Protein AF-0000000066292411 (afdb_homodimer)

Foldseek 3Di:
DVVLLCLLVVAVLVLLVVCCQVAVCLSVLNPDGHPVPDDPVVNVCVSVVSNVVSVVLVVVLVVCVVVQNNLVNLVSVLVVLLVVLLCQQCNQHLCNVQSNQDGCVVVVDGDDPPHGPVPVSCPDPSNVSVVVSCCSNVVCVLVVQLVVQLVVVVVVPDDNVVSNVLSVLLSVLSVVSSVLSNVLSVQLSVQLVVVVDSVSNVVSNVVSVVVCCVAASDVVHVSVVSNCSSSVRD/DVVLLCLLVVAVLVLLVVCCQVAVCLSVLNPDGHPVPDDPVVNVCVSVVSNVVSVVLVVVLVVCVVVQNNLVNLVSVLVVLLVVLLCQQCNQPLCNVASNQDGCVVVVDGDDPPHGPVPVSCPDPSNVSVVVSCCSNVVCVLVVQLVVQLVVVVVVPDDNVVSNVLSVLLSVLSVVSSVLSNVLSVQLSVQLVVVVDSVSNVVSNVVSVVVCCVAASDVVHVSSVSNCSSSVND

Organism: Archaeoglobus fulgidus (strain ATCC 49558 / DSM 4304 / JCM 9628 / NBRC 100126 / VC-16) (NCBI:txid224325)

Secondary structure (DSSP, 8-state):
-HHHHHHIIIIIHHHHHHHHHH-HHHHTTTS-SSGGGS-HHHHHHHHHHHHHHHHHHHHHHHHHHHTT-HHHHHHHHHHHHHHHHHHHHTTTTS-HHHHHT--HHHHSS---TT---GGGGGGSHHHHHHHHHHHHHHHHHHHHHHHHHHHHHHHTT--HHHHHHHHHHHHHHHHHHHHHHHHHHHHHHHHHHHH-SHHHHHHHHHHHHHHHIIIIISTT-HHHHHHHHHTT--/-HHHHHHIIIIIHHHHHHHHHH-HHHHTTTS-SSGGGS-HHHHHHHHHHHHHHHHHHHHHHHHHHHTT-HHHHHHHHHHHHHHHHHHHHTTTTS-HHHHHT--HHHHSS---TT---GGGGGGSHHHHHHHHHHHHHHHHHHHHHHHHHHHHHHHTT--HHHHHHHHHHHHHHHHHHHHHHHHHHHHHHHHHHHT-SHHHHHHHHHHHHHHHIIIIISTT-HHHHHHHHHTT--

Radius of gyration: 26.78 Å; Cα contacts (8 Å, |Δi|>4): 558; chains: 2; bounding box: 79×69×49 Å

pLDDT: mean 93.15, std 4.98, range [64.25, 98.19]

Sequence (468 aa):
MAALLFYISAIFVPEAIWLLWSFPHWETMHVWNSLSEIPTAYVTAFISGDALLAVIGFWVAAKLIRSGRDYAAHIQWIAGYFAFFFVLAHGWDGTGWQRFTWDPTVTGMPWEPGRTMWVDFATSNVAITLYAMALPTIVPMIAGGYIWLRNGHILAGLDGARASSLAVKGVAIYLLGVFVAFLMAACATVISLHLTTQAGMLVGVIVTITVAYALAFRRGGILQTAISRGFNLTMAALLFYISAIFVPEAIWLLWSFPHWETMHVWNSLSEIPTAYVTAFISGDALLAVIGFWVAAKLIRSGRDYAAHIQWIAGYFAFFFVLAHGWDGTGWQRFTWDPTVTGMPWEPGRTMWVDFATSNVAITLYAMALPTIVPMIAGGYIWLRNGHILAGLDGARASSLAVKGVAIYLLGVFVAFLMAACATVISLHLTTQAGMLVGVIVTITVAYALAFRRGGILQTAISRGFNLT

Structure (mmCIF, N/CA/C/O backbone):
data_AF-0000000066292411-model_v1
#
loop_
_entity.id
_entity.type
_entity.pdbx_description
1 polymer 'Uncharacterized protein AF_1499'
#
loop_
_atom_site.group_PDB
_atom_site.id
_atom_site.type_symbol
_atom_site.label_atom_id
_atom_site.label_alt_id
_atom_site.label_comp_id
_atom_site.label_asym_id
_atom_site.label_entity_id
_atom_site.label_seq_id
_atom_site.pdbx_PDB_ins_code
_atom_site.Cartn_x
_atom_site.Cartn_y
_atom_site.Cartn_z
_atom_site.occupancy
_atom_site.B_iso_or_equiv
_atom_site.auth_seq_id
_atom_site.auth_comp_id
_atom_site.auth_asym_id
_atom_site.auth_atom_id
_atom_site.pdbx_PDB_model_num
ATOM 1 N N . MET A 1 1 ? 0.825 13.43 6.32 1 92.12 1 MET A N 1
ATOM 2 C CA . MET A 1 1 ? 0.759 11.984 6.512 1 92.12 1 MET A CA 1
ATOM 3 C C . MET A 1 1 ? -0.07 11.32 5.418 1 92.12 1 MET A C 1
ATOM 5 O O . MET A 1 1 ? 0.39 10.383 4.766 1 92.12 1 MET A O 1
ATOM 9 N N . ALA A 1 2 ? -1.174 11.883 5.051 1 91.56 2 ALA A N 1
ATOM 10 C CA . ALA A 1 2 ? -2.031 11.281 4.027 1 91.56 2 ALA A CA 1
ATOM 11 C C . ALA A 1 2 ? -1.348 11.297 2.664 1 91.56 2 ALA A C 1
ATOM 13 O O . ALA A 1 2 ? -1.368 10.305 1.94 1 91.56 2 ALA A O 1
ATOM 14 N N . ALA A 1 3 ? -0.708 12.367 2.311 1 91.62 3 ALA A N 1
ATOM 15 C CA . ALA A 1 3 ? -0.012 12.469 1.031 1 91.62 3 ALA A CA 1
ATOM 16 C C . ALA A 1 3 ? 1.135 11.469 0.948 1 91.62 3 ALA A C 1
ATOM 18 O O . ALA A 1 3 ? 1.357 10.852 -0.098 1 91.62 3 ALA A O 1
ATOM 19 N N . LEU A 1 4 ? 1.796 11.352 2.043 1 92.88 4 LEU A N 1
ATOM 20 C CA . LEU A 1 4 ? 2.898 10.406 2.113 1 92.88 4 LEU A CA 1
ATOM 21 C C . LEU A 1 4 ? 2.4 8.977 1.896 1 92.88 4 LEU A C 1
ATOM 23 O O . LEU A 1 4 ? 2.949 8.242 1.072 1 92.88 4 LEU A O 1
ATOM 27 N N . LEU A 1 5 ? 1.388 8.672 2.58 1 93.75 5 LEU A N 1
ATOM 28 C CA . LEU A 1 5 ? 0.864 7.316 2.496 1 93.75 5 LEU A CA 1
ATOM 29 C C . LEU A 1 5 ? 0.238 7.059 1.129 1 93.75 5 LEU A C 1
ATOM 31 O O . LEU A 1 5 ? 0.296 5.938 0.616 1 93.75 5 LEU A O 1
ATOM 35 N N . PHE A 1 6 ? -0.346 8.094 0.562 1 93.31 6 PHE A N 1
ATOM 36 C CA . PHE A 1 6 ? -0.874 7.945 -0.789 1 93.31 6 PHE A CA 1
ATOM 37 C C . PHE A 1 6 ? 0.253 7.707 -1.788 1 93.31 6 PHE A C 1
ATOM 39 O O . PHE A 1 6 ? 0.144 6.848 -2.662 1 93.31 6 PHE A O 1
ATOM 46 N N . TYR A 1 7 ? 1.252 8.484 -1.64 1 93.25 7 TYR A N 1
ATOM 47 C CA . TYR A 1 7 ? 2.43 8.32 -2.482 1 93.25 7 TYR A CA 1
ATOM 48 C C . TYR A 1 7 ? 2.996 6.914 -2.359 1 93.25 7 TYR A C 1
ATOM 50 O O . TYR A 1 7 ? 3.291 6.266 -3.367 1 93.25 7 TYR A O 1
ATOM 58 N N . ILE A 1 8 ? 3.135 6.391 -1.165 1 93.25 8 ILE A N 1
ATOM 59 C CA . ILE A 1 8 ? 3.691 5.066 -0.907 1 93.25 8 ILE A CA 1
ATOM 60 C C . ILE A 1 8 ? 2.771 3.998 -1.49 1 93.25 8 ILE A C 1
ATOM 62 O O . ILE A 1 8 ? 3.229 3.088 -2.188 1 93.25 8 ILE A O 1
ATOM 66 N N . SER A 1 9 ? 1.502 4.152 -1.323 1 93.81 9 SER A N 1
ATOM 67 C CA . SER A 1 9 ? 0.545 3.113 -1.687 1 93.81 9 SER A CA 1
ATOM 68 C C . SER A 1 9 ? 0.255 3.127 -3.184 1 93.81 9 SER A C 1
ATOM 70 O O . SER A 1 9 ? 0.008 2.08 -3.783 1 93.81 9 SER A O 1
ATOM 72 N N . ALA A 1 10 ? 0.308 4.285 -3.811 1 92.56 10 ALA A N 1
ATOM 73 C CA . ALA A 1 10 ? -0.119 4.406 -5.203 1 92.56 10 ALA A CA 1
ATOM 74 C C . ALA A 1 10 ? 1.072 4.309 -6.152 1 92.56 10 ALA A C 1
ATOM 76 O O . ALA A 1 10 ? 0.91 3.979 -7.328 1 92.56 10 ALA A O 1
ATOM 77 N N . ILE A 1 11 ? 2.236 4.633 -5.598 1 92.56 11 ILE A N 1
ATOM 78 C CA . ILE A 1 11 ? 3.354 4.727 -6.531 1 92.56 11 ILE A CA 1
ATOM 79 C C . ILE A 1 11 ? 4.488 3.814 -6.07 1 92.56 11 ILE A C 1
ATOM 81 O O . ILE A 1 11 ? 4.84 2.854 -6.758 1 92.56 11 ILE A O 1
ATOM 85 N N . PHE A 1 12 ? 4.945 4.008 -4.844 1 93.19 12 PHE A N 1
ATOM 86 C CA . PHE A 1 12 ? 6.18 3.379 -4.398 1 93.19 12 PHE A CA 1
ATOM 87 C C . PHE A 1 12 ? 6.008 1.869 -4.281 1 93.19 12 PHE A C 1
ATOM 89 O O . PHE A 1 12 ? 6.801 1.103 -4.824 1 93.19 12 PHE A O 1
ATOM 96 N N . VAL A 1 13 ? 5.004 1.451 -3.619 1 93.5 13 VAL A N 1
ATOM 97 C CA . VAL A 1 13 ? 4.793 0.027 -3.381 1 93.5 13 VAL A CA 1
ATOM 98 C C . VAL A 1 13 ? 4.484 -0.677 -4.699 1 93.5 13 VAL A C 1
ATOM 100 O O . VAL A 1 13 ? 5.066 -1.72 -5.004 1 93.5 13 VAL A O 1
ATOM 103 N N . PRO A 1 14 ? 3.637 -0.114 -5.551 1 93.62 14 PRO A N 1
ATOM 104 C CA . PRO A 1 14 ? 3.408 -0.744 -6.852 1 93.62 14 PRO A CA 1
ATOM 105 C C . PRO A 1 14 ? 4.688 -0.876 -7.676 1 93.62 14 PRO A C 1
ATOM 107 O O . PRO A 1 14 ? 4.875 -1.877 -8.375 1 93.62 14 PRO A O 1
ATOM 110 N N . GLU A 1 15 ? 5.508 0.049 -7.621 1 94.94 15 GLU A N 1
ATOM 111 C CA . GLU A 1 15 ? 6.773 -0.039 -8.336 1 94.94 15 GLU A CA 1
ATOM 112 C C . GLU A 1 15 ? 7.66 -1.137 -7.762 1 94.94 15 GLU A C 1
ATOM 114 O O . GLU A 1 15 ? 8.32 -1.867 -8.508 1 94.94 15 GLU A O 1
ATOM 119 N N . ALA A 1 16 ? 7.68 -1.192 -6.449 1 94.62 16 ALA A N 1
ATOM 120 C CA . ALA A 1 16 ? 8.43 -2.264 -5.801 1 94.62 16 ALA A CA 1
ATOM 121 C C . ALA A 1 16 ? 7.914 -3.633 -6.23 1 94.62 16 ALA A C 1
ATOM 123 O O . ALA A 1 16 ? 8.703 -4.547 -6.484 1 94.62 16 ALA A O 1
ATOM 124 N N . ILE A 1 17 ? 6.656 -3.75 -6.34 1 94.81 17 ILE A N 1
ATOM 125 C CA . ILE A 1 17 ? 6.039 -5.008 -6.742 1 94.81 17 ILE A CA 1
ATOM 126 C C . ILE A 1 17 ? 6.359 -5.293 -8.211 1 94.81 17 ILE A C 1
ATOM 128 O O . ILE A 1 17 ? 6.625 -6.438 -8.586 1 94.81 17 ILE A O 1
ATOM 132 N N . TRP A 1 18 ? 6.352 -4.285 -9.016 1 96.06 18 TRP A N 1
ATOM 133 C CA . TRP A 1 18 ? 6.727 -4.457 -10.414 1 96.06 18 TRP A CA 1
ATOM 134 C C . TRP A 1 18 ? 8.133 -5.039 -10.531 1 96.06 18 TRP A C 1
ATOM 136 O O . TRP A 1 18 ? 8.352 -6.004 -11.266 1 96.06 18 TRP A O 1
ATOM 146 N N . LEU A 1 19 ? 8.984 -4.492 -9.781 1 96.38 19 LEU A N 1
ATOM 147 C CA . LEU A 1 19 ? 10.367 -4.953 -9.82 1 96.38 19 LEU A CA 1
ATOM 148 C C . LEU A 1 19 ? 10.484 -6.375 -9.281 1 96.38 19 LEU A C 1
ATOM 150 O O . LEU A 1 19 ? 11.219 -7.195 -9.836 1 96.38 19 LEU A O 1
ATOM 154 N N . LEU A 1 20 ? 9.789 -6.629 -8.242 1 95.69 20 LEU A N 1
ATOM 155 C CA . LEU A 1 20 ? 9.82 -7.957 -7.648 1 95.69 20 LEU A CA 1
ATOM 156 C C . LEU A 1 20 ? 9.297 -9.008 -8.625 1 95.69 20 LEU A C 1
ATOM 158 O O . LEU A 1 20 ? 9.852 -10.102 -8.727 1 95.69 20 LEU A O 1
ATOM 162 N N . TRP A 1 21 ? 8.25 -8.641 -9.344 1 95.88 21 TRP A N 1
ATOM 163 C CA . TRP A 1 21 ? 7.609 -9.578 -10.258 1 95.88 21 TRP A CA 1
ATOM 164 C C . TRP A 1 21 ? 8.453 -9.773 -11.516 1 95.88 21 TRP A C 1
ATOM 166 O O . TRP A 1 21 ? 8.562 -10.891 -12.023 1 95.88 21 TRP A O 1
ATOM 176 N N . SER A 1 22 ? 9.039 -8.711 -11.984 1 96.12 22 SER A N 1
ATOM 177 C CA . SER A 1 22 ? 9.773 -8.758 -13.25 1 96.12 22 SER A CA 1
ATOM 178 C C . SER A 1 22 ? 11.211 -9.211 -13.039 1 96.12 22 SER A C 1
ATOM 180 O O . SER A 1 22 ? 11.812 -9.836 -13.914 1 96.12 22 SER A O 1
ATOM 182 N N . PHE A 1 23 ? 11.719 -8.797 -11.906 1 97.38 23 PHE A N 1
ATOM 183 C CA . PHE A 1 23 ? 13.125 -9.062 -11.617 1 97.38 23 PHE A CA 1
ATOM 184 C C . PHE A 1 23 ? 13.305 -9.547 -10.188 1 97.38 23 PHE A C 1
ATOM 186 O O . PHE A 1 23 ? 14 -8.914 -9.391 1 97.38 23 PHE A O 1
ATOM 193 N N . PRO A 1 24 ? 12.734 -10.742 -9.867 1 96.56 24 PRO A N 1
ATOM 194 C CA . PRO A 1 24 ? 12.82 -11.219 -8.477 1 96.56 24 PRO A CA 1
ATOM 195 C C . PRO A 1 24 ? 14.266 -11.391 -8.008 1 96.56 24 PRO A C 1
ATOM 197 O O . PRO A 1 24 ? 14.57 -11.125 -6.84 1 96.56 24 PRO A O 1
ATOM 200 N N . HIS A 1 25 ? 15.203 -11.805 -8.883 1 97 25 HIS A N 1
ATOM 201 C CA . HIS A 1 25 ? 16.609 -11.953 -8.539 1 97 25 HIS A CA 1
ATOM 202 C C . HIS A 1 25 ? 17.219 -10.625 -8.094 1 97 25 HIS A C 1
ATOM 204 O O . HIS A 1 25 ? 17.828 -10.539 -7.023 1 97 25 HIS A O 1
ATOM 210 N N . TRP A 1 26 ? 16.938 -9.602 -8.82 1 97 26 TRP A N 1
ATOM 211 C CA . TRP A 1 26 ? 17.531 -8.297 -8.562 1 97 26 TRP A CA 1
ATOM 212 C C . TRP A 1 26 ? 16.906 -7.652 -7.32 1 97 26 TRP A C 1
ATOM 214 O O . TRP A 1 26 ? 17.625 -7.117 -6.469 1 97 26 TRP A O 1
ATOM 224 N N . GLU A 1 27 ? 15.586 -7.75 -7.207 1 95.81 27 GLU A N 1
ATOM 225 C CA . GLU A 1 27 ? 14.883 -7.098 -6.105 1 95.81 27 GLU A CA 1
ATOM 226 C C . GLU A 1 27 ? 15.258 -7.719 -4.766 1 95.81 27 GLU A C 1
ATOM 228 O O . GLU A 1 27 ? 15.18 -7.062 -3.727 1 95.81 27 GLU A O 1
ATOM 233 N N . THR A 1 28 ? 15.703 -8.938 -4.797 1 95.94 28 THR A N 1
ATOM 234 C CA . THR A 1 28 ? 16.062 -9.617 -3.559 1 95.94 28 THR A CA 1
ATOM 235 C C . THR A 1 28 ? 17.578 -9.641 -3.381 1 95.94 28 THR A C 1
ATOM 237 O O . THR A 1 28 ? 18.109 -10.398 -2.568 1 95.94 28 THR A O 1
ATOM 240 N N . MET A 1 29 ? 18.25 -8.859 -4.215 1 96.25 29 MET A N 1
ATOM 241 C CA . MET A 1 29 ? 19.719 -8.805 -4.195 1 96.25 29 MET A CA 1
ATOM 242 C C . MET A 1 29 ? 20.312 -10.188 -4.434 1 96.25 29 MET A C 1
ATOM 244 O O . MET A 1 29 ? 21.297 -10.555 -3.793 1 96.25 29 MET A O 1
ATOM 248 N N . HIS A 1 30 ? 19.594 -10.984 -5.203 1 97 30 HIS A N 1
ATOM 249 C CA . HIS A 1 30 ? 20.031 -12.27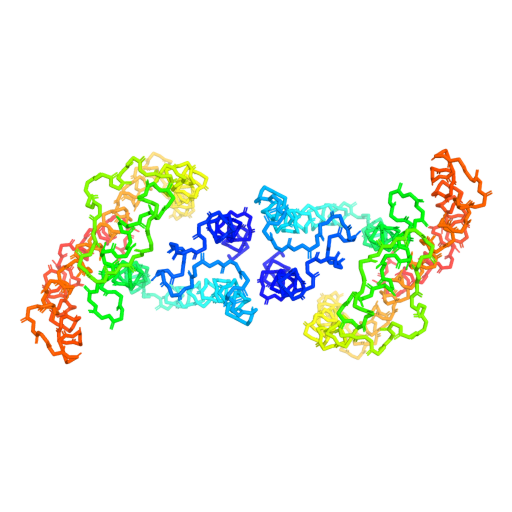3 -5.723 1 97 30 HIS A CA 1
ATOM 250 C C . HIS A 1 30 ? 20.047 -13.336 -4.629 1 97 30 HIS A C 1
ATOM 252 O O . HIS A 1 30 ? 20.797 -14.305 -4.703 1 97 30 HIS A O 1
ATOM 258 N N . VAL A 1 31 ? 19.25 -13.117 -3.539 1 95.38 31 VAL A N 1
ATOM 259 C CA . VAL A 1 31 ? 19.031 -14.156 -2.537 1 95.38 31 VAL A CA 1
ATOM 260 C C . VAL A 1 31 ? 18.141 -15.258 -3.113 1 95.38 31 VAL A C 1
ATOM 262 O O . VAL A 1 31 ? 18.391 -16.438 -2.9 1 95.38 31 VAL A O 1
ATOM 265 N N . TRP A 1 32 ? 17.156 -14.844 -3.812 1 96.06 32 TRP A N 1
ATOM 266 C CA . TRP A 1 32 ? 16.25 -15.75 -4.516 1 96.06 32 TRP A CA 1
ATOM 267 C C . TRP A 1 32 ? 16.234 -15.453 -6.012 1 96.06 32 TRP A C 1
ATOM 269 O O . TRP A 1 32 ? 16.406 -14.305 -6.426 1 96.06 32 TRP A O 1
ATOM 279 N N . ASN A 1 33 ? 15.953 -16.453 -6.785 1 93.25 33 ASN A N 1
ATOM 280 C CA . ASN A 1 33 ? 16.078 -16.297 -8.227 1 93.25 33 ASN A CA 1
ATOM 281 C C . ASN A 1 33 ? 14.711 -16.234 -8.906 1 93.25 33 ASN A C 1
ATOM 283 O O . ASN A 1 33 ? 14.602 -15.773 -10.047 1 93.25 33 ASN A O 1
ATOM 287 N N . SER A 1 34 ? 13.758 -16.797 -8.219 1 94.19 34 SER A N 1
ATOM 288 C CA . SER A 1 34 ? 12.414 -16.828 -8.797 1 94.19 34 SER A CA 1
ATOM 289 C C . SER A 1 34 ? 11.359 -16.438 -7.766 1 94.19 34 SER A C 1
ATOM 291 O O . SER A 1 34 ? 11.633 -16.438 -6.566 1 94.19 34 SER A O 1
ATOM 293 N N . LEU A 1 35 ? 10.211 -16.094 -8.227 1 95.38 35 LEU A N 1
ATOM 294 C CA . LEU A 1 35 ? 9.109 -15.656 -7.375 1 95.38 35 LEU A CA 1
ATOM 295 C C . LEU A 1 35 ? 8.727 -16.75 -6.383 1 95.38 35 LEU A C 1
ATOM 297 O O . LEU A 1 35 ? 8.508 -16.469 -5.203 1 95.38 35 LEU A O 1
ATOM 301 N N . SER A 1 36 ? 8.703 -17.938 -6.863 1 93.06 36 SER A N 1
ATOM 302 C CA . SER A 1 36 ? 8.211 -19.062 -6.066 1 93.06 36 SER A CA 1
ATOM 303 C C . SER A 1 36 ? 9.164 -19.391 -4.926 1 93.06 36 SER A C 1
ATOM 305 O O . SER A 1 36 ? 8.781 -20.047 -3.957 1 93.06 36 SER A O 1
ATOM 307 N N . GLU A 1 37 ? 10.398 -18.875 -5.027 1 95.38 37 GLU A N 1
ATOM 308 C CA . GLU A 1 37 ? 11.406 -19.172 -4.012 1 95.38 37 GLU A CA 1
ATOM 309 C C . GLU A 1 37 ? 11.312 -18.203 -2.842 1 95.38 37 GLU A C 1
ATOM 311 O O . GLU A 1 37 ? 11.852 -18.469 -1.765 1 95.38 37 GLU A O 1
ATOM 316 N N . ILE A 1 38 ? 10.688 -17.125 -3.076 1 96.44 38 ILE A N 1
ATOM 317 C CA . ILE A 1 38 ? 10.609 -16.094 -2.039 1 96.44 38 ILE A CA 1
ATOM 318 C C . ILE A 1 38 ? 9.531 -16.484 -1.021 1 96.44 38 ILE A C 1
ATOM 320 O O . ILE A 1 38 ? 8.359 -16.641 -1.373 1 96.44 38 ILE A O 1
ATOM 324 N N . PRO A 1 39 ? 9.922 -16.578 0.196 1 96.38 39 PRO A N 1
ATOM 325 C CA . PRO A 1 39 ? 8.906 -16.875 1.204 1 96.38 39 PRO A CA 1
ATOM 326 C C . PRO A 1 39 ? 7.844 -15.773 1.309 1 96.38 39 PRO A C 1
ATOM 328 O O . PRO A 1 39 ? 8.172 -14.586 1.264 1 96.38 39 PRO A O 1
ATOM 331 N N . THR A 1 40 ? 6.633 -16.203 1.504 1 95.69 40 THR A N 1
ATOM 332 C CA . THR A 1 40 ? 5.484 -15.312 1.546 1 95.69 40 THR A CA 1
ATOM 333 C C . THR A 1 40 ? 5.664 -14.25 2.631 1 95.69 40 THR A C 1
ATOM 335 O O . THR A 1 40 ? 5.383 -13.07 2.408 1 95.69 40 THR A O 1
ATOM 338 N N . ALA A 1 41 ? 6.195 -14.641 3.734 1 95.25 41 ALA A N 1
ATOM 339 C CA . ALA A 1 41 ? 6.352 -13.75 4.879 1 95.25 41 ALA A CA 1
ATOM 340 C C . ALA A 1 41 ? 7.328 -12.617 4.562 1 95.25 41 ALA A C 1
ATOM 342 O O . ALA A 1 41 ? 7.164 -11.492 5.047 1 95.25 41 ALA A O 1
ATOM 343 N N . TYR A 1 42 ? 8.305 -12.898 3.736 1 95.31 42 TYR A N 1
ATOM 344 C CA . TYR A 1 42 ? 9.305 -11.898 3.396 1 95.31 42 TYR A CA 1
ATOM 345 C C . TYR A 1 42 ? 8.719 -10.828 2.482 1 95.31 42 TYR A C 1
ATOM 347 O O . TYR A 1 42 ? 8.977 -9.633 2.668 1 95.31 42 TYR A O 1
ATOM 355 N N . VAL A 1 43 ? 7.922 -11.281 1.539 1 94.88 43 VAL A N 1
ATOM 356 C CA . VAL A 1 43 ? 7.32 -10.336 0.609 1 94.88 43 VAL A CA 1
ATOM 357 C C . VAL A 1 43 ? 6.32 -9.453 1.35 1 94.88 43 VAL A C 1
ATOM 359 O O . VAL A 1 43 ? 6.309 -8.227 1.172 1 94.88 43 VAL A O 1
ATOM 362 N N . THR A 1 44 ? 5.586 -10.047 2.201 1 94.5 44 THR A N 1
ATOM 363 C CA . THR A 1 44 ? 4.578 -9.305 2.957 1 94.5 44 THR A CA 1
ATOM 364 C C . THR A 1 44 ? 5.238 -8.32 3.918 1 94.5 44 THR A C 1
ATOM 366 O O . THR A 1 44 ? 4.801 -7.176 4.035 1 94.5 44 THR A O 1
ATOM 369 N N . ALA A 1 45 ? 6.273 -8.75 4.547 1 94.12 45 ALA A N 1
ATOM 370 C CA . ALA A 1 45 ? 7.004 -7.875 5.457 1 94.12 45 ALA A CA 1
ATOM 371 C C . ALA A 1 45 ? 7.641 -6.707 4.707 1 94.12 45 ALA A C 1
ATOM 373 O O . ALA A 1 45 ? 7.688 -5.586 5.215 1 94.12 45 ALA A O 1
ATOM 374 N N . PHE A 1 46 ? 8.086 -7.039 3.584 1 92.75 46 PHE A N 1
ATOM 375 C CA . PHE A 1 46 ? 8.719 -6.02 2.754 1 92.75 46 PHE A CA 1
ATOM 376 C C . PHE A 1 46 ? 7.723 -4.918 2.404 1 92.75 46 PHE A C 1
ATOM 378 O O . PHE A 1 46 ? 8.023 -3.732 2.559 1 92.75 46 PHE A O 1
ATOM 385 N N . ILE A 1 47 ? 6.531 -5.258 2.035 1 91.69 47 ILE A N 1
ATOM 386 C CA . ILE A 1 47 ? 5.508 -4.309 1.604 1 91.69 47 ILE A CA 1
ATOM 387 C C . ILE A 1 47 ? 4.961 -3.555 2.811 1 91.69 47 ILE A C 1
ATOM 389 O O . ILE A 1 47 ? 4.867 -2.324 2.791 1 91.69 47 ILE A O 1
ATOM 393 N N . SER A 1 48 ? 4.676 -4.242 3.826 1 92.25 48 SER A N 1
ATOM 394 C CA . SER A 1 48 ? 4.172 -3.607 5.039 1 92.25 48 SER A CA 1
ATOM 395 C C . SER A 1 48 ? 5.234 -2.729 5.688 1 92.25 48 SER A C 1
ATOM 397 O O . SER A 1 48 ? 4.922 -1.676 6.25 1 92.25 48 SER A O 1
ATOM 399 N N . GLY A 1 49 ? 6.449 -3.209 5.629 1 92.5 49 GLY A N 1
ATOM 400 C CA . GLY A 1 49 ? 7.562 -2.473 6.211 1 92.5 49 GLY A CA 1
ATOM 401 C C . GLY A 1 49 ? 7.773 -1.111 5.574 1 92.5 49 GLY A C 1
ATOM 402 O O . GLY A 1 49 ? 8.125 -0.15 6.258 1 92.5 49 GLY A O 1
ATOM 403 N N . ASP A 1 50 ? 7.48 -1.023 4.344 1 91.12 50 ASP A N 1
ATOM 404 C CA . ASP A 1 50 ? 7.621 0.255 3.656 1 91.12 50 ASP A CA 1
ATOM 405 C C . ASP A 1 50 ? 6.664 1.296 4.23 1 91.12 50 ASP A C 1
ATOM 407 O O . ASP A 1 50 ? 7.062 2.432 4.496 1 91.12 50 ASP A O 1
ATOM 411 N N . ALA A 1 51 ? 5.457 0.908 4.449 1 90.5 51 ALA A N 1
ATOM 412 C CA . ALA A 1 51 ? 4.465 1.818 5.016 1 90.5 51 ALA A CA 1
ATOM 413 C C . ALA A 1 51 ? 4.797 2.158 6.465 1 90.5 51 ALA A C 1
ATOM 415 O O . ALA A 1 51 ? 4.719 3.318 6.871 1 90.5 51 ALA A O 1
ATOM 416 N N . LEU A 1 52 ? 5.215 1.157 7.164 1 93.5 52 LEU A N 1
ATOM 417 C CA . LEU A 1 52 ? 5.496 1.349 8.578 1 93.5 52 LEU A CA 1
ATOM 418 C C . LEU A 1 52 ? 6.695 2.27 8.773 1 93.5 52 LEU A C 1
ATOM 420 O O . LEU A 1 52 ? 6.652 3.184 9.602 1 93.5 52 LEU A O 1
ATOM 424 N N . LEU A 1 53 ? 7.699 2.027 8 1 94.19 53 LEU A N 1
ATOM 425 C CA . LEU A 1 53 ? 8.898 2.852 8.117 1 94.19 53 LEU A CA 1
ATOM 426 C C . LEU A 1 53 ? 8.609 4.293 7.711 1 94.19 53 LEU A C 1
ATOM 428 O O . LEU A 1 53 ? 9.156 5.23 8.289 1 94.19 53 LEU A O 1
ATOM 432 N N . ALA A 1 54 ? 7.777 4.438 6.742 1 93.44 54 ALA A N 1
ATOM 433 C CA . ALA A 1 54 ? 7.391 5.777 6.309 1 93.44 54 ALA A CA 1
ATOM 434 C C . ALA A 1 54 ? 6.637 6.512 7.414 1 93.44 54 ALA A C 1
ATOM 436 O O . ALA A 1 54 ? 6.895 7.688 7.676 1 93.44 54 ALA A O 1
ATOM 437 N N . VAL A 1 55 ? 5.77 5.832 8.047 1 94.69 55 VAL A N 1
ATOM 438 C CA . VAL A 1 55 ? 4.973 6.434 9.109 1 94.69 55 VAL A CA 1
ATOM 439 C C . VAL A 1 55 ? 5.875 6.789 10.289 1 94.69 55 VAL A C 1
ATOM 441 O O . VAL A 1 55 ? 5.766 7.883 10.852 1 94.69 55 VAL A O 1
ATOM 444 N N . ILE A 1 56 ? 6.75 5.895 10.633 1 95.62 56 ILE A N 1
ATOM 445 C CA . ILE A 1 56 ? 7.68 6.156 11.727 1 95.62 56 ILE A CA 1
ATOM 446 C C . ILE A 1 56 ? 8.555 7.359 11.383 1 95.62 56 ILE A C 1
ATOM 448 O O . ILE A 1 56 ? 8.758 8.25 12.211 1 95.62 56 ILE A O 1
ATOM 452 N N . GLY A 1 57 ? 9.047 7.352 10.195 1 96.44 57 GLY A N 1
ATOM 453 C CA . GLY A 1 57 ? 9.844 8.492 9.758 1 96.44 57 GLY A CA 1
ATOM 454 C C . GLY A 1 57 ? 9.086 9.805 9.836 1 96.44 57 GLY A C 1
ATOM 455 O O . GLY A 1 57 ? 9.633 10.812 10.289 1 96.44 57 GLY A O 1
ATOM 456 N N . PHE A 1 58 ? 7.875 9.82 9.414 1 96.62 58 PHE A N 1
ATOM 457 C CA . PHE A 1 58 ? 7.043 11.016 9.477 1 96.62 58 PHE A CA 1
ATOM 458 C C . PHE A 1 58 ? 6.863 11.469 10.922 1 96.62 58 PHE A C 1
ATOM 460 O O . PHE A 1 58 ? 6.996 12.656 11.227 1 96.62 58 PHE A O 1
ATOM 467 N N . TRP A 1 59 ? 6.578 10.492 11.742 1 96.31 59 TRP A N 1
ATOM 468 C CA . TRP A 1 59 ? 6.309 10.805 13.141 1 96.31 59 TRP A CA 1
ATOM 469 C C . TRP A 1 59 ? 7.551 11.375 13.82 1 96.31 59 TRP A C 1
ATOM 471 O O . TRP A 1 59 ? 7.461 12.344 14.586 1 96.31 59 TRP A O 1
ATOM 481 N N . VAL A 1 60 ? 8.664 10.852 13.586 1 97.12 60 VAL A N 1
ATOM 482 C CA . VAL A 1 60 ? 9.906 11.344 14.164 1 97.12 60 VAL A CA 1
ATOM 483 C C . VAL A 1 60 ? 10.195 12.758 13.656 1 97.12 60 VAL A C 1
ATOM 485 O O . VAL A 1 60 ? 10.516 13.656 14.438 1 97.12 60 VAL A O 1
ATOM 488 N N . ALA A 1 61 ? 10.016 12.969 12.359 1 97 61 ALA A N 1
ATOM 489 C CA . ALA A 1 61 ? 10.234 14.297 11.789 1 97 61 ALA A CA 1
ATOM 490 C C . ALA A 1 61 ? 9.266 15.32 12.383 1 97 61 ALA A C 1
ATOM 492 O O . ALA A 1 61 ? 9.672 16.422 12.758 1 97 61 ALA A O 1
ATOM 493 N N . ALA A 1 62 ? 8.055 14.906 12.492 1 96.06 62 ALA A N 1
ATOM 494 C CA . ALA A 1 62 ? 7.043 15.789 13.047 1 96.06 62 ALA A CA 1
ATOM 495 C C . ALA A 1 62 ? 7.367 16.156 14.492 1 96.06 62 ALA A C 1
ATOM 497 O O . ALA A 1 62 ? 7.219 17.312 14.891 1 96.06 62 ALA A O 1
ATOM 498 N N . LYS A 1 63 ? 7.777 15.219 15.25 1 97.12 63 LYS A N 1
ATOM 499 C CA . LYS A 1 63 ? 8.133 15.469 16.641 1 97.12 63 LYS A CA 1
ATOM 500 C C . LYS A 1 63 ? 9.328 16.406 16.75 1 97.12 63 LYS A C 1
ATOM 502 O O . LYS A 1 63 ? 9.344 17.312 17.578 1 97.12 63 LYS A O 1
ATOM 507 N N . LEU A 1 64 ? 10.297 16.219 15.93 1 96.19 64 LEU A N 1
ATOM 508 C CA . LEU A 1 64 ? 11.477 17.078 15.922 1 96.19 64 LEU A CA 1
ATOM 509 C C . LEU A 1 64 ? 11.102 18.516 15.547 1 96.19 64 LEU A C 1
ATOM 511 O O . LEU A 1 64 ? 11.547 19.469 16.203 1 96.19 64 LEU A O 1
ATOM 515 N N . ILE A 1 65 ? 10.234 18.656 14.594 1 93.75 65 ILE A N 1
ATOM 516 C CA . ILE A 1 65 ? 9.82 19.969 14.125 1 93.75 65 ILE A CA 1
ATOM 517 C C . ILE A 1 65 ? 9.008 20.672 15.211 1 93.75 65 ILE A C 1
ATOM 519 O O . ILE A 1 65 ? 9.234 21.844 15.508 1 93.75 65 ILE A O 1
ATOM 523 N N . ARG A 1 66 ? 8.148 19.938 15.828 1 95.44 66 ARG A N 1
ATOM 524 C CA . ARG A 1 66 ? 7.309 20.5 16.891 1 95.44 66 ARG A CA 1
ATOM 525 C C . ARG A 1 66 ? 8.148 20.922 18.094 1 95.44 66 ARG A C 1
ATOM 527 O O . ARG A 1 66 ? 7.777 21.844 18.812 1 95.44 66 ARG A O 1
ATOM 534 N N . SER A 1 67 ? 9.289 20.297 18.25 1 96.38 67 SER A N 1
ATOM 535 C CA . SER A 1 67 ? 10.172 20.609 19.375 1 96.38 67 SER A CA 1
ATOM 536 C C . SER A 1 67 ? 11.18 21.703 19 1 96.38 67 SER A C 1
ATOM 538 O O . SER A 1 67 ? 12.094 21.984 19.766 1 96.38 67 SER A O 1
ATOM 540 N N . GLY A 1 68 ? 11.141 22.156 17.828 1 92.81 68 GLY A N 1
ATOM 541 C CA . GLY A 1 68 ? 12.023 23.234 17.391 1 92.81 68 GLY A CA 1
ATOM 542 C C . GLY A 1 68 ? 13.375 22.734 16.906 1 92.81 68 GLY A C 1
ATOM 543 O O . GLY A 1 68 ? 14.328 23.5 16.812 1 92.81 68 GLY A O 1
ATOM 544 N N . ARG A 1 69 ? 13.469 21.469 16.703 1 94.75 69 ARG A N 1
ATOM 545 C CA . ARG A 1 69 ? 14.719 20.875 16.234 1 94.75 69 ARG A CA 1
ATOM 546 C C . ARG A 1 69 ? 14.664 20.609 14.727 1 94.75 69 ARG A C 1
ATOM 548 O O . ARG A 1 69 ? 14.859 19.484 14.289 1 94.75 69 ARG A O 1
ATOM 555 N N . ASP A 1 70 ? 14.602 21.562 13.906 1 93 70 ASP A N 1
ATOM 556 C CA . ASP A 1 70 ? 14.383 21.484 12.469 1 93 70 ASP A CA 1
ATOM 557 C C . ASP A 1 70 ? 15.602 20.891 11.758 1 93 70 ASP A C 1
ATOM 559 O O . ASP A 1 70 ? 15.453 20.078 10.844 1 93 70 ASP A O 1
ATOM 563 N N . TYR A 1 71 ? 16.75 21.375 12.195 1 93.5 71 TYR A N 1
ATOM 564 C CA . TYR A 1 71 ? 17.953 20.844 11.57 1 93.5 71 TYR A CA 1
ATOM 565 C C . TYR A 1 71 ? 18.047 19.328 11.75 1 93.5 71 TYR A C 1
ATOM 567 O O . TYR A 1 71 ? 18.375 18.594 10.812 1 93.5 71 TYR A O 1
ATOM 575 N N . ALA A 1 72 ? 17.75 18.859 12.938 1 93.25 72 ALA A N 1
ATOM 576 C CA . ALA A 1 72 ? 17.75 17.438 13.219 1 93.25 72 ALA A CA 1
ATOM 577 C C . ALA A 1 72 ? 16.766 16.703 12.32 1 93.25 72 ALA A C 1
ATOM 579 O O . ALA A 1 72 ? 17 15.562 11.914 1 93.25 72 ALA A O 1
ATOM 580 N N . ALA A 1 73 ? 15.672 17.281 11.984 1 95.12 73 ALA A N 1
ATOM 581 C CA . ALA A 1 73 ? 14.688 16.688 11.078 1 95.12 73 ALA A CA 1
ATOM 582 C C . ALA A 1 73 ? 15.273 16.5 9.68 1 95.12 73 ALA A C 1
ATOM 584 O O . ALA A 1 73 ? 15 15.492 9.023 1 95.12 73 ALA A O 1
ATOM 585 N N . HIS A 1 74 ? 16.047 17.422 9.258 1 94.56 74 HIS A N 1
ATOM 586 C CA . HIS A 1 74 ? 16.672 17.312 7.945 1 94.56 74 HIS A CA 1
ATOM 587 C C . HIS A 1 74 ? 17.75 16.234 7.938 1 94.56 74 HIS A C 1
ATOM 589 O O . HIS A 1 74 ? 17.938 15.547 6.934 1 94.56 74 HIS A O 1
ATOM 595 N N . ILE A 1 75 ? 18.422 16.109 9.031 1 94.5 75 ILE A N 1
ATOM 596 C CA . ILE A 1 75 ? 19.438 15.055 9.133 1 94.5 75 ILE A CA 1
ATOM 597 C C . ILE A 1 75 ? 18.766 13.688 9.039 1 94.5 75 ILE A C 1
ATOM 599 O O . ILE A 1 75 ? 19.344 12.742 8.492 1 94.5 75 ILE A O 1
ATOM 603 N N . GLN A 1 76 ? 17.625 13.578 9.469 1 95.56 76 GLN A N 1
ATOM 604 C CA . GLN A 1 76 ? 16.906 12.305 9.477 1 95.56 76 GLN A CA 1
ATOM 605 C C . GLN A 1 76 ? 16.766 11.742 8.07 1 95.56 76 GLN A C 1
ATOM 607 O O . GLN A 1 76 ? 17.031 10.555 7.844 1 95.56 76 GLN A O 1
ATOM 612 N N . TRP A 1 77 ? 16.312 12.586 7.141 1 94.44 77 TRP A N 1
ATOM 613 C CA . TRP A 1 77 ? 16.125 12.031 5.805 1 94.44 77 TRP A CA 1
ATOM 614 C C . TRP A 1 77 ? 17.453 11.789 5.121 1 94.44 77 TRP A C 1
ATOM 616 O O . TRP A 1 77 ? 17.594 10.867 4.309 1 94.44 77 TRP A O 1
ATOM 626 N N . ILE A 1 78 ? 18.516 12.492 5.426 1 95.75 78 ILE A N 1
ATOM 627 C CA . ILE A 1 78 ? 19.844 12.219 4.902 1 95.75 78 ILE A CA 1
ATOM 628 C C . ILE A 1 78 ? 20.344 10.867 5.422 1 95.75 78 ILE A C 1
ATOM 630 O O . ILE A 1 78 ? 20.891 10.07 4.668 1 95.75 78 ILE A O 1
ATOM 634 N N . ALA A 1 79 ? 20.094 10.688 6.715 1 95.5 79 ALA A N 1
ATOM 635 C CA . ALA A 1 79 ? 20.453 9.406 7.32 1 95.5 79 ALA A CA 1
ATOM 636 C C . ALA A 1 79 ? 19.703 8.258 6.652 1 95.5 79 ALA A C 1
ATOM 638 O O . ALA A 1 79 ? 20.266 7.184 6.441 1 95.5 79 ALA A O 1
ATOM 639 N N . GLY A 1 80 ? 18.453 8.469 6.352 1 96 80 GLY A N 1
ATOM 640 C CA . GLY A 1 80 ? 17.672 7.461 5.652 1 96 80 GLY A CA 1
ATOM 641 C C . GLY A 1 80 ? 18.234 7.121 4.285 1 96 80 GLY A C 1
ATOM 642 O O . GLY A 1 80 ? 18.344 5.945 3.93 1 96 80 GLY A O 1
ATOM 643 N N . TYR A 1 81 ? 18.609 8.133 3.533 1 96.94 81 TYR A N 1
ATOM 644 C CA . TYR A 1 81 ? 19.188 7.906 2.213 1 96.94 81 TYR A CA 1
ATOM 645 C C . TYR A 1 81 ? 20.562 7.23 2.322 1 96.94 81 TYR A C 1
ATOM 647 O O . TYR A 1 81 ? 20.922 6.402 1.482 1 96.94 81 TYR A O 1
ATOM 655 N N . PHE A 1 82 ? 21.312 7.664 3.318 1 97.25 82 PHE A N 1
ATOM 656 C CA . PHE A 1 82 ? 22.594 7 3.551 1 97.25 82 PHE A CA 1
ATOM 657 C C . PHE A 1 82 ? 22.406 5.504 3.768 1 97.25 82 PHE A C 1
ATOM 659 O O . PHE A 1 82 ? 23.078 4.688 3.143 1 97.25 82 PHE A O 1
ATOM 666 N N . ALA A 1 83 ? 21.453 5.168 4.668 1 95.5 83 ALA A N 1
ATOM 667 C CA . ALA A 1 83 ? 21.172 3.76 4.938 1 95.5 83 ALA A CA 1
ATOM 668 C C . ALA A 1 83 ? 20.75 3.033 3.664 1 95.5 83 ALA A C 1
ATOM 670 O O . ALA A 1 83 ? 21.203 1.914 3.402 1 95.5 83 ALA A O 1
ATOM 671 N N . PHE A 1 84 ? 19.938 3.625 2.906 1 95.75 84 PHE A N 1
ATOM 672 C CA . PHE A 1 84 ? 19.438 3.053 1.663 1 95.75 84 PHE A CA 1
ATOM 673 C C . PHE A 1 84 ? 20.578 2.77 0.698 1 95.75 84 PHE A C 1
ATOM 675 O O . PHE A 1 84 ? 20.719 1.648 0.203 1 95.75 84 PHE A O 1
ATOM 682 N N . PHE A 1 85 ? 21.406 3.746 0.458 1 97.19 85 PHE A N 1
ATOM 683 C CA . PHE A 1 85 ? 22.516 3.602 -0.485 1 97.19 85 PHE A CA 1
ATOM 684 C C . PHE A 1 85 ? 23.547 2.617 0.044 1 97.19 85 PHE A C 1
ATOM 686 O O . PHE A 1 85 ? 24.188 1.894 -0.732 1 97.19 85 PHE A O 1
ATOM 693 N N . PHE A 1 86 ? 23.719 2.666 1.296 1 96.12 86 PHE A N 1
ATOM 694 C CA . PHE A 1 86 ? 24.688 1.762 1.885 1 96.12 86 PHE A CA 1
ATOM 695 C C . PHE A 1 86 ? 24.266 0.309 1.7 1 96.12 86 PHE A C 1
ATOM 697 O O . PHE A 1 86 ? 25.109 -0.554 1.416 1 96.12 86 PHE A O 1
ATOM 704 N N . VAL A 1 87 ? 23.016 0.016 1.873 1 93.38 87 VAL A N 1
ATOM 705 C CA . VAL A 1 87 ? 22.5 -1.335 1.666 1 93.38 87 VAL A CA 1
ATOM 706 C C . VAL A 1 87 ? 22.703 -1.745 0.209 1 93.38 87 VAL A C 1
ATOM 708 O O . VAL A 1 87 ? 23.078 -2.885 -0.075 1 93.38 87 VAL A O 1
ATOM 711 N N . LEU A 1 88 ? 22.531 -0.868 -0.704 1 94.31 88 LEU A N 1
ATOM 712 C CA . LEU A 1 88 ? 22.656 -1.173 -2.125 1 94.31 88 LEU A CA 1
ATOM 713 C C . LEU A 1 88 ? 24.109 -1.334 -2.518 1 94.31 88 LEU A C 1
ATOM 715 O O . LEU A 1 88 ? 24.453 -2.225 -3.299 1 94.31 88 LEU A O 1
ATOM 719 N N . ALA A 1 89 ? 24.969 -0.549 -1.938 1 94.38 89 ALA A N 1
ATOM 720 C CA . ALA A 1 89 ? 26.375 -0.522 -2.336 1 94.38 89 ALA A CA 1
ATOM 721 C C . ALA A 1 89 ? 27.172 -1.589 -1.595 1 94.38 89 ALA A C 1
ATOM 723 O O . ALA A 1 89 ? 27.938 -2.334 -2.207 1 94.38 89 ALA A O 1
ATOM 724 N N . HIS A 1 90 ? 26.984 -1.618 -0.296 1 93.31 90 HIS A N 1
ATOM 725 C CA . HIS A 1 90 ? 27.781 -2.521 0.537 1 93.31 90 HIS A CA 1
ATOM 726 C C . HIS A 1 90 ? 27.062 -3.854 0.735 1 93.31 90 HIS A C 1
ATOM 728 O O . HIS A 1 90 ? 27.688 -4.914 0.689 1 93.31 90 HIS A O 1
ATOM 734 N N . GLY A 1 91 ? 25.734 -3.758 0.927 1 91.88 91 GLY A N 1
ATOM 735 C CA . GLY A 1 91 ? 25.016 -4.969 1.284 1 91.88 91 GLY A CA 1
ATOM 736 C C . GLY A 1 91 ? 25.469 -5.562 2.605 1 91.88 91 GLY A C 1
ATOM 737 O O . GLY A 1 91 ? 25.781 -4.832 3.545 1 91.88 91 GLY A O 1
ATOM 738 N N . TRP A 1 92 ? 25.344 -6.871 2.688 1 89.81 92 TRP A N 1
ATOM 739 C CA . TRP A 1 92 ? 25.703 -7.52 3.945 1 89.81 92 TRP A CA 1
ATOM 740 C C . TRP A 1 92 ? 27.109 -8.094 3.883 1 89.81 92 TRP A C 1
ATOM 742 O O . TRP A 1 92 ? 27.656 -8.547 4.895 1 89.81 92 TRP A O 1
ATOM 752 N N . ASP A 1 93 ? 27.797 -8.047 2.766 1 88.81 93 ASP A N 1
ATOM 753 C CA . ASP A 1 93 ? 29.094 -8.688 2.639 1 88.81 93 ASP A CA 1
ATOM 754 C C . ASP A 1 93 ? 30.031 -7.855 1.769 1 88.81 93 ASP A C 1
ATOM 756 O O . ASP A 1 93 ? 31.047 -8.359 1.284 1 88.81 93 ASP A O 1
ATOM 760 N N . GLY A 1 94 ? 29.594 -6.684 1.452 1 90.19 94 GLY A N 1
ATOM 761 C CA . GLY A 1 94 ? 30.469 -5.805 0.693 1 90.19 94 GLY A CA 1
ATOM 762 C C . GLY A 1 94 ? 30.312 -5.957 -0.808 1 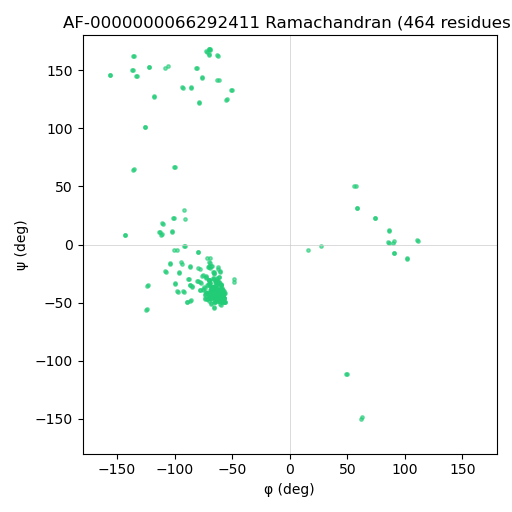90.19 94 GLY A C 1
ATOM 763 O O . GLY A 1 94 ? 30.953 -5.238 -1.581 1 90.19 94 GLY A O 1
ATOM 764 N N . THR A 1 95 ? 29.391 -6.828 -1.242 1 92.94 95 THR A N 1
ATOM 765 C CA . THR A 1 95 ? 29.25 -7.086 -2.67 1 92.94 95 THR A CA 1
ATOM 766 C C . THR A 1 95 ? 27.922 -6.512 -3.188 1 92.94 95 THR A C 1
ATOM 768 O O . THR A 1 95 ? 27.469 -6.887 -4.266 1 92.94 95 THR A O 1
ATOM 771 N N . GLY A 1 96 ? 27.375 -5.633 -2.449 1 94.88 96 GLY A N 1
ATOM 772 C CA . GLY A 1 96 ? 26.109 -5.039 -2.84 1 94.88 96 GLY A CA 1
ATOM 773 C C . GLY A 1 96 ? 26.156 -4.371 -4.199 1 94.88 96 GLY A C 1
ATOM 774 O O . GLY A 1 96 ? 25.25 -4.562 -5.023 1 94.88 96 GLY A O 1
ATOM 775 N N . TRP A 1 97 ? 27.234 -3.67 -4.434 1 93.88 97 TRP A N 1
ATOM 776 C CA . TRP A 1 97 ? 27.359 -2.941 -5.691 1 93.88 97 TRP A CA 1
ATOM 777 C C . TRP A 1 97 ? 27.453 -3.902 -6.867 1 93.88 97 TRP A C 1
ATOM 779 O O . TRP A 1 97 ? 26.969 -3.607 -7.961 1 93.88 97 TRP A O 1
ATOM 789 N N . GLN A 1 98 ? 28.016 -5.117 -6.641 1 96 98 GLN A N 1
ATOM 790 C CA . GLN A 1 98 ? 28.062 -6.137 -7.684 1 96 98 GLN A CA 1
ATOM 791 C C . GLN A 1 98 ? 26.672 -6.688 -7.992 1 96 98 GLN A C 1
ATOM 793 O O . GLN A 1 98 ? 26.281 -6.777 -9.156 1 96 98 GLN A O 1
ATOM 798 N N . ARG A 1 99 ? 26.016 -6.988 -6.984 1 96.88 99 ARG A N 1
ATOM 799 C CA . ARG A 1 99 ? 24.656 -7.527 -7.133 1 96.88 99 ARG A CA 1
ATOM 800 C C . ARG A 1 99 ? 23.734 -6.512 -7.805 1 96.88 99 ARG A C 1
ATOM 802 O O . ARG A 1 99 ? 22.938 -6.871 -8.664 1 96.88 99 ARG A O 1
ATOM 809 N N . PHE A 1 100 ? 23.938 -5.316 -7.391 1 97.06 100 PHE A N 1
ATOM 810 C CA . PHE A 1 100 ? 23.094 -4.254 -7.918 1 97.06 100 PHE A CA 1
ATOM 811 C C . PHE A 1 100 ? 23.297 -4.098 -9.422 1 97.06 100 PHE A C 1
ATOM 813 O O . PHE A 1 100 ? 22.344 -3.822 -10.156 1 97.06 100 PHE A O 1
ATOM 820 N N . THR A 1 101 ? 24.453 -4.328 -9.898 1 97.5 101 THR A N 1
ATOM 821 C CA . THR A 1 101 ? 24.75 -4.066 -11.305 1 97.5 101 THR A CA 1
ATOM 822 C C . THR A 1 101 ? 24.719 -5.355 -12.117 1 97.5 101 THR A C 1
ATOM 824 O O . THR A 1 101 ? 25.375 -5.461 -13.148 1 97.5 101 THR A O 1
ATOM 827 N N . TRP A 1 102 ? 24.031 -6.359 -11.648 1 97.94 102 TRP A N 1
ATOM 828 C CA . TRP A 1 102 ? 23.938 -7.617 -12.383 1 97.94 102 TRP A CA 1
ATOM 829 C C . TRP A 1 102 ? 22.5 -7.918 -12.773 1 97.94 102 TRP A C 1
ATOM 831 O O . TRP A 1 102 ? 21.609 -7.93 -11.922 1 97.94 102 TRP A O 1
ATOM 841 N N . ASP A 1 103 ? 22.297 -8.172 -14 1 98.19 103 ASP A N 1
ATOM 842 C CA . ASP A 1 103 ? 20.969 -8.492 -14.516 1 98.19 103 ASP A CA 1
ATOM 843 C C . ASP A 1 103 ? 20.969 -9.812 -15.273 1 98.19 103 ASP A C 1
ATOM 845 O O . ASP A 1 103 ? 21.328 -9.867 -16.453 1 98.19 103 ASP A O 1
ATOM 849 N N . PRO A 1 104 ? 20.516 -10.773 -14.602 1 97.19 104 PRO A N 1
ATOM 850 C CA . PRO A 1 104 ? 20.516 -12.094 -15.227 1 97.19 104 PRO A CA 1
ATOM 851 C C . PRO A 1 104 ? 19.672 -12.148 -16.5 1 97.19 104 PRO A C 1
ATOM 853 O O . PRO A 1 104 ? 19.875 -13.031 -17.344 1 97.19 104 PRO A O 1
ATOM 856 N N . THR A 1 105 ? 18.703 -11.266 -16.656 1 96.38 105 THR A N 1
ATOM 857 C CA . THR A 1 105 ? 17.859 -11.289 -17.844 1 96.38 105 THR A CA 1
ATOM 858 C C . THR A 1 105 ? 18.641 -10.852 -19.078 1 96.38 105 THR A C 1
ATOM 860 O O . THR A 1 105 ? 18.203 -11.086 -20.219 1 96.38 105 THR A O 1
ATOM 863 N N . VAL A 1 106 ? 19.688 -10.234 -18.875 1 97.31 106 VAL A N 1
ATOM 864 C CA . VAL A 1 106 ? 20.562 -9.82 -19.969 1 97.31 106 VAL A CA 1
ATOM 865 C C . VAL A 1 106 ? 21.703 -10.828 -20.125 1 97.31 106 VAL A C 1
ATOM 867 O O . VAL A 1 106 ? 21.984 -11.289 -21.234 1 97.31 106 VAL A O 1
ATOM 870 N N . THR A 1 107 ? 22.234 -11.312 -19.016 1 96.12 107 THR A N 1
ATOM 871 C CA . THR A 1 107 ? 23.453 -12.125 -19.031 1 96.12 107 THR A CA 1
ATOM 872 C C . THR A 1 107 ? 23.109 -13.602 -19.219 1 96.12 107 THR A C 1
ATOM 874 O O . THR A 1 107 ? 23.953 -14.383 -19.656 1 96.12 107 THR A O 1
ATOM 877 N N . GLY A 1 108 ? 21.953 -13.969 -18.75 1 95.5 108 GLY A N 1
ATOM 878 C CA . GLY A 1 108 ? 21.531 -15.352 -18.859 1 95.5 108 GLY A CA 1
ATOM 879 C C . GLY A 1 108 ? 22.031 -16.234 -17.734 1 95.5 108 GLY A C 1
ATOM 880 O O . GLY A 1 108 ? 21.781 -17.438 -17.719 1 95.5 108 GLY A O 1
ATOM 881 N N . MET A 1 109 ? 22.766 -15.562 -16.75 1 95.44 109 MET A N 1
ATOM 882 C CA . MET A 1 109 ? 23.344 -16.344 -15.664 1 95.44 109 MET A CA 1
ATOM 883 C C . MET A 1 109 ? 23.078 -15.68 -14.32 1 95.44 109 MET A C 1
ATOM 885 O O . MET A 1 109 ? 23.094 -14.453 -14.211 1 95.44 109 MET A O 1
ATOM 889 N N . PRO A 1 110 ? 22.875 -16.578 -13.305 1 95.88 110 PRO A N 1
ATOM 890 C CA . PRO A 1 110 ? 22.734 -16.016 -11.953 1 95.88 110 PRO A CA 1
ATOM 891 C C . PRO A 1 110 ? 23.969 -15.281 -11.477 1 95.88 110 PRO A C 1
ATOM 893 O O . PRO A 1 110 ? 25.062 -15.5 -12.008 1 95.88 110 PRO A O 1
ATOM 896 N N . TRP A 1 111 ? 23.828 -14.523 -10.531 1 97.12 111 TRP A N 1
ATOM 897 C CA . TRP A 1 111 ? 24.938 -13.758 -9.977 1 97.12 111 TRP A CA 1
ATOM 898 C C . TRP A 1 111 ? 25.844 -14.648 -9.125 1 97.12 111 TRP A C 1
ATOM 900 O O . TRP A 1 111 ? 25.359 -15.516 -8.398 1 97.12 111 TRP A O 1
ATOM 910 N N . GLU A 1 112 ? 27.109 -14.414 -9.18 1 96.31 112 GLU A N 1
ATOM 911 C CA . GLU A 1 112 ? 28.156 -14.953 -8.312 1 96.31 112 GLU A CA 1
ATOM 912 C C . GLU A 1 112 ? 29.141 -13.859 -7.895 1 96.31 112 GLU A C 1
ATOM 914 O O . GLU A 1 112 ? 29.312 -12.859 -8.594 1 96.31 112 GLU A O 1
ATOM 919 N N . PRO A 1 113 ? 29.688 -14.086 -6.68 1 94.5 113 PRO A N 1
ATOM 920 C CA . PRO A 1 113 ? 30.656 -13.078 -6.258 1 94.5 113 PRO A CA 1
ATOM 921 C C . PRO A 1 113 ? 31.734 -12.812 -7.316 1 94.5 113 PRO A C 1
ATOM 923 O O . PRO A 1 113 ? 32.281 -13.758 -7.906 1 94.5 113 PRO A O 1
ATOM 926 N N . GLY A 1 114 ? 31.922 -11.57 -7.516 1 94.75 114 GLY A N 1
ATOM 927 C CA . GLY A 1 114 ? 32.906 -11.188 -8.5 1 94.75 114 GLY A CA 1
ATOM 928 C C . GLY A 1 114 ? 32.312 -10.758 -9.828 1 94.75 114 GLY A C 1
ATOM 929 O O . GLY A 1 114 ? 32.969 -10.141 -10.656 1 94.75 114 GLY A O 1
ATOM 930 N N . ARG A 1 115 ? 31.094 -11.008 -10 1 95.44 115 ARG A N 1
ATOM 931 C CA . ARG A 1 115 ? 30.438 -10.664 -11.25 1 95.44 115 ARG A CA 1
ATOM 932 C C . ARG A 1 115 ? 29.781 -9.281 -11.172 1 95.44 115 ARG A C 1
ATOM 934 O O . ARG A 1 115 ? 29.156 -8.945 -10.164 1 95.44 115 ARG A O 1
ATOM 941 N N . THR A 1 116 ? 29.984 -8.539 -12.227 1 95.81 116 THR A N 1
ATOM 942 C CA . THR A 1 116 ? 29.391 -7.215 -12.344 1 95.81 116 THR A CA 1
ATOM 943 C C . THR A 1 116 ? 29.266 -6.801 -13.812 1 95.81 116 THR A C 1
ATOM 945 O O . THR A 1 116 ? 30.078 -7.203 -14.641 1 95.81 116 THR A O 1
ATOM 948 N N . MET A 1 117 ? 28.266 -6.102 -14.094 1 96.44 117 MET A N 1
ATOM 949 C CA . MET A 1 117 ? 28.109 -5.535 -15.43 1 96.44 117 MET A CA 1
ATOM 950 C C . MET A 1 117 ? 28.656 -4.117 -15.484 1 96.44 117 MET A C 1
ATOM 952 O O . MET A 1 117 ? 28.875 -3.576 -16.578 1 96.44 117 MET A O 1
ATOM 956 N N . TRP A 1 118 ? 28.875 -3.527 -14.398 1 92.88 118 TRP A N 1
ATOM 957 C CA . TRP A 1 118 ? 29.406 -2.18 -14.25 1 92.88 118 TRP A CA 1
ATOM 958 C C . TRP A 1 118 ? 28.656 -1.191 -15.133 1 92.88 118 TRP A C 1
ATOM 960 O O . TRP A 1 118 ? 27.438 -1.032 -15 1 92.88 118 TRP A O 1
ATOM 970 N N . VAL A 1 119 ? 29.25 -0.645 -16.141 1 93.75 119 VAL A N 1
ATOM 971 C CA . VAL A 1 119 ? 28.656 0.417 -16.953 1 93.75 119 VAL A CA 1
ATOM 972 C C . VAL A 1 119 ? 27.594 -0.174 -17.891 1 93.75 119 VAL A C 1
ATOM 974 O O . VAL A 1 119 ? 26.625 0.492 -18.234 1 93.75 119 VAL A O 1
ATOM 977 N N . ASP A 1 120 ? 27.734 -1.418 -18.219 1 96.88 120 ASP A N 1
ATOM 978 C CA . ASP A 1 120 ? 26.781 -2.08 -19.109 1 96.88 120 ASP A CA 1
ATOM 979 C C . ASP A 1 120 ? 25.422 -2.238 -18.438 1 96.88 120 ASP A C 1
ATOM 981 O O . ASP A 1 120 ? 24.422 -2.465 -19.125 1 96.88 120 ASP A O 1
ATOM 985 N N . PHE A 1 121 ? 25.453 -2.119 -17.156 1 97.5 121 PHE A N 1
ATOM 986 C CA . PHE A 1 121 ? 24.203 -2.209 -16.422 1 97.5 121 PHE A CA 1
ATOM 987 C C . PHE A 1 121 ? 23.25 -1.096 -16.844 1 97.5 121 PHE A C 1
ATOM 989 O O . PHE A 1 121 ? 22.031 -1.27 -16.812 1 97.5 121 PHE A O 1
ATOM 996 N N . ALA A 1 122 ? 23.766 0.008 -17.281 1 97 122 ALA A N 1
ATOM 997 C CA . ALA A 1 122 ? 22.969 1.198 -17.578 1 97 122 ALA A CA 1
ATOM 998 C C . ALA A 1 122 ? 21.969 0.922 -18.703 1 97 122 ALA A C 1
ATOM 1000 O O . ALA A 1 122 ? 20.984 1.644 -18.844 1 97 122 ALA A O 1
ATOM 1001 N N . THR A 1 123 ? 22.188 -0.111 -19.5 1 97.56 123 THR A N 1
ATOM 1002 C CA . THR A 1 123 ? 21.297 -0.431 -20.609 1 97.56 123 THR A CA 1
ATOM 1003 C C . THR A 1 123 ? 20.594 -1.763 -20.359 1 97.56 123 THR A C 1
ATOM 1005 O O . THR A 1 123 ? 20.016 -2.352 -21.281 1 97.56 123 THR A O 1
ATOM 1008 N N . SER A 1 124 ? 20.719 -2.258 -19.172 1 98.06 124 SER A N 1
ATOM 1009 C CA . SER A 1 124 ? 20.047 -3.51 -18.812 1 98.06 124 SER A CA 1
ATOM 1010 C C . SER A 1 124 ? 18.547 -3.332 -18.719 1 98.06 124 SER A C 1
ATOM 1012 O O . SER A 1 124 ? 18.047 -2.207 -18.75 1 98.06 124 SER A O 1
ATOM 1014 N N . ASN A 1 125 ? 17.844 -4.426 -18.641 1 98.19 125 ASN A N 1
ATOM 1015 C CA . ASN A 1 125 ? 16.391 -4.379 -18.516 1 98.19 125 ASN A CA 1
ATOM 1016 C C . ASN A 1 125 ? 15.977 -3.775 -17.172 1 98.19 125 ASN A C 1
ATOM 1018 O O . ASN A 1 125 ? 15.008 -3.027 -17.094 1 98.19 125 ASN A O 1
ATOM 1022 N N . VAL A 1 126 ? 16.75 -4.094 -16.141 1 97.62 126 VAL A N 1
ATOM 1023 C CA . VAL A 1 126 ? 16.469 -3.541 -14.82 1 97.62 126 VAL A CA 1
ATOM 1024 C C . VAL A 1 126 ? 16.672 -2.027 -14.844 1 97.62 126 VAL A C 1
ATOM 1026 O O . VAL A 1 126 ? 15.805 -1.276 -14.383 1 97.62 126 VAL A O 1
ATOM 1029 N N . ALA A 1 127 ? 17.75 -1.602 -15.414 1 97.56 127 ALA A N 1
ATOM 1030 C CA . ALA A 1 127 ? 18.062 -0.177 -15.453 1 97.56 127 ALA A CA 1
ATOM 1031 C C . ALA A 1 127 ? 17 0.597 -16.25 1 97.56 127 ALA A C 1
ATOM 1033 O O . ALA A 1 127 ? 16.531 1.646 -15.797 1 97.56 127 ALA A O 1
ATOM 1034 N N . ILE A 1 128 ? 16.656 0.107 -17.359 1 97.5 128 ILE A N 1
ATOM 1035 C CA . ILE A 1 128 ? 15.672 0.77 -18.203 1 97.5 128 ILE A CA 1
ATOM 1036 C C . ILE A 1 128 ? 14.336 0.858 -17.469 1 97.5 128 ILE A C 1
ATOM 1038 O O . ILE A 1 128 ? 13.656 1.881 -17.516 1 97.5 128 ILE A O 1
ATOM 1042 N N . THR A 1 129 ? 14.008 -0.197 -16.781 1 97.12 129 THR A N 1
ATOM 1043 C CA . THR A 1 129 ? 12.797 -0.193 -15.977 1 97.12 129 THR A CA 1
ATOM 1044 C C . THR A 1 129 ? 12.883 0.853 -14.875 1 97.12 129 THR A C 1
ATOM 1046 O O . THR A 1 129 ? 11.922 1.581 -14.617 1 97.12 129 THR A O 1
ATOM 1049 N N . LEU A 1 130 ? 14.016 0.977 -14.234 1 96.06 130 LEU A N 1
ATOM 1050 C CA . LEU A 1 130 ? 14.227 1.964 -13.188 1 96.06 130 LEU A CA 1
ATOM 1051 C C . LEU A 1 130 ? 14.117 3.381 -13.734 1 96.06 130 LEU A C 1
ATOM 1053 O O . LEU A 1 130 ? 13.562 4.266 -13.086 1 96.06 130 LEU A O 1
ATOM 1057 N N . TYR A 1 131 ? 14.648 3.543 -14.945 1 95.38 131 TYR A N 1
ATOM 1058 C CA . TYR A 1 131 ? 14.531 4.852 -15.578 1 95.38 131 TYR A CA 1
ATOM 1059 C C . TYR A 1 131 ? 13.07 5.223 -15.805 1 95.38 131 TYR A C 1
ATOM 1061 O O . TYR A 1 131 ? 12.664 6.352 -15.523 1 95.38 131 TYR A O 1
ATOM 1069 N N . ALA A 1 132 ? 12.344 4.309 -16.266 1 95.06 132 ALA A N 1
ATOM 1070 C CA . ALA A 1 132 ? 10.93 4.543 -16.531 1 95.06 132 ALA A CA 1
ATOM 1071 C C . ALA A 1 132 ? 10.172 4.848 -15.234 1 95.06 132 ALA A C 1
ATOM 1073 O O . ALA A 1 132 ? 9.266 5.688 -15.227 1 95.06 132 ALA A O 1
ATOM 1074 N N . MET A 1 133 ? 10.578 4.219 -14.164 1 95.12 133 MET A N 1
ATOM 1075 C CA . MET A 1 133 ? 9.891 4.371 -12.875 1 95.12 133 MET A CA 1
ATOM 1076 C C . MET A 1 133 ? 10.305 5.672 -12.195 1 95.12 133 MET A C 1
ATOM 1078 O O . MET A 1 133 ? 9.617 6.137 -11.281 1 95.12 133 MET A O 1
ATOM 1082 N N . ALA A 1 134 ? 11.383 6.199 -12.578 1 92.19 134 ALA A N 1
ATOM 1083 C CA . ALA A 1 134 ? 11.898 7.406 -11.938 1 92.19 134 ALA A CA 1
ATOM 1084 C C . ALA A 1 134 ? 10.93 8.57 -12.102 1 92.19 134 ALA A C 1
ATOM 1086 O O . ALA A 1 134 ? 10.719 9.352 -11.172 1 92.19 134 ALA A O 1
ATOM 1087 N N . LEU A 1 135 ? 10.242 8.664 -13.188 1 90.31 135 LEU A N 1
ATOM 1088 C CA . LEU A 1 135 ? 9.352 9.797 -13.461 1 90.31 135 LEU A CA 1
ATOM 1089 C C . LEU A 1 135 ? 8.188 9.82 -12.477 1 90.31 135 LEU A C 1
ATOM 1091 O O . LEU A 1 135 ? 8.008 10.797 -11.742 1 90.31 135 LEU A O 1
ATOM 1095 N N . PRO A 1 136 ? 7.496 8.742 -12.383 1 91.56 136 PRO A N 1
ATOM 1096 C CA . PRO A 1 136 ? 6.367 8.805 -11.453 1 91.56 136 PRO A CA 1
ATOM 1097 C C . PRO A 1 136 ? 6.809 8.867 -9.992 1 91.56 136 PRO A C 1
ATOM 1099 O O . PRO A 1 136 ? 6.051 9.32 -9.133 1 91.56 136 PRO A O 1
ATOM 1102 N N . THR A 1 137 ? 7.988 8.492 -9.734 1 93.31 137 THR A N 1
ATOM 1103 C CA . THR A 1 137 ? 8.461 8.461 -8.352 1 93.31 137 THR A CA 1
ATOM 1104 C C . THR A 1 137 ? 9.07 9.805 -7.961 1 93.31 137 THR A C 1
ATOM 1106 O O . THR A 1 137 ? 8.695 10.391 -6.945 1 93.31 137 THR A O 1
ATOM 1109 N N . ILE A 1 138 ? 9.977 10.352 -8.781 1 93.75 138 ILE A N 1
ATOM 1110 C CA . ILE A 1 138 ? 10.789 11.508 -8.414 1 93.75 138 ILE A CA 1
ATOM 1111 C C . ILE A 1 138 ? 10.008 12.789 -8.695 1 93.75 138 ILE A C 1
ATOM 1113 O O . ILE A 1 138 ? 10.055 13.742 -7.906 1 93.75 138 ILE A O 1
ATOM 1117 N N . VAL A 1 139 ? 9.219 12.867 -9.719 1 91.62 139 VAL A N 1
ATOM 1118 C CA . VAL A 1 139 ? 8.547 14.094 -10.133 1 91.62 139 VAL A CA 1
ATOM 1119 C C . VAL A 1 139 ? 7.535 14.516 -9.07 1 91.62 139 VAL A C 1
ATOM 1121 O O . VAL A 1 139 ? 7.559 15.656 -8.602 1 91.62 139 VAL A O 1
ATOM 1124 N N . PRO A 1 140 ? 6.707 13.594 -8.648 1 92.12 140 PRO A N 1
ATOM 1125 C CA . PRO A 1 140 ? 5.785 14.031 -7.594 1 92.12 140 PRO A CA 1
ATOM 1126 C C . PRO A 1 140 ? 6.504 14.438 -6.309 1 92.12 140 PRO A C 1
ATOM 1128 O O . PRO A 1 140 ? 6.031 15.312 -5.586 1 92.12 140 PRO A O 1
ATOM 1131 N N . MET A 1 141 ? 7.562 13.828 -6.051 1 92.88 141 MET A N 1
ATOM 1132 C CA . MET A 1 141 ? 8.32 14.164 -4.848 1 92.88 141 MET A CA 1
ATOM 1133 C C . MET A 1 141 ? 8.898 15.57 -4.945 1 92.88 141 MET A C 1
ATOM 1135 O O . MET A 1 141 ? 8.781 16.359 -4.012 1 92.88 141 MET A O 1
ATOM 1139 N N . ILE A 1 142 ? 9.445 15.898 -6.098 1 94.38 142 ILE A N 1
ATOM 1140 C CA . ILE A 1 142 ? 10.055 17.203 -6.32 1 94.38 142 ILE A CA 1
ATOM 1141 C C . ILE A 1 142 ? 8.969 18.281 -6.41 1 94.38 142 ILE A C 1
ATOM 1143 O O . ILE A 1 142 ? 9.062 19.328 -5.766 1 94.38 142 ILE A O 1
ATOM 1147 N N . ALA A 1 143 ? 7.934 17.984 -7.191 1 94 143 ALA A N 1
ATOM 1148 C CA . ALA A 1 143 ? 6.832 18.938 -7.348 1 94 143 ALA A CA 1
ATOM 1149 C C . ALA A 1 143 ? 6.117 19.172 -6.02 1 94 143 ALA A C 1
ATOM 1151 O O . ALA A 1 143 ? 5.82 20.312 -5.656 1 94 143 ALA A O 1
ATOM 1152 N N . GLY A 1 144 ? 5.863 18.062 -5.324 1 93.62 144 GLY A N 1
ATOM 1153 C CA . GLY A 1 144 ? 5.246 18.188 -4.012 1 93.62 144 GLY A CA 1
ATOM 1154 C C . GLY A 1 144 ? 6.102 18.938 -3.016 1 93.62 144 GLY A C 1
ATOM 1155 O O . GLY A 1 144 ? 5.602 19.797 -2.283 1 93.62 144 GLY A O 1
ATOM 1156 N N . GLY A 1 145 ? 7.395 18.641 -3.006 1 94.31 145 GLY A N 1
ATOM 1157 C CA . GLY A 1 145 ? 8.312 19.375 -2.146 1 94.31 145 GLY A CA 1
ATOM 1158 C C . GLY A 1 145 ? 8.328 20.875 -2.422 1 94.31 145 GLY A C 1
ATOM 1159 O O . GLY A 1 145 ? 8.273 21.672 -1.494 1 94.31 145 GLY A O 1
ATOM 1160 N N . TYR A 1 146 ? 8.359 21.188 -3.684 1 96.12 146 TYR A N 1
ATOM 1161 C CA . TYR A 1 146 ? 8.336 22.594 -4.086 1 96.12 146 TYR A CA 1
ATOM 1162 C C . TYR A 1 146 ? 7.059 23.281 -3.615 1 96.12 146 TYR A C 1
ATOM 1164 O O . TYR A 1 146 ? 7.109 24.359 -3.01 1 96.12 146 TYR A O 1
ATOM 1172 N N . ILE A 1 147 ? 5.922 22.641 -3.869 1 96.12 147 ILE A N 1
ATOM 1173 C CA . ILE A 1 147 ? 4.621 23.234 -3.559 1 96.12 147 ILE A CA 1
ATOM 1174 C C . ILE A 1 147 ? 4.48 23.406 -2.047 1 96.12 147 ILE A C 1
ATOM 1176 O O . ILE A 1 147 ? 4.047 24.453 -1.572 1 96.12 147 ILE A O 1
ATOM 1180 N N . TRP A 1 148 ? 4.875 22.422 -1.294 1 94.75 148 TRP A N 1
ATOM 1181 C CA . TRP A 1 148 ? 4.738 22.484 0.158 1 94.75 148 TRP A CA 1
ATOM 1182 C C . TRP A 1 148 ? 5.668 23.531 0.752 1 94.75 148 TRP A C 1
ATOM 1184 O O . TRP A 1 148 ? 5.273 24.281 1.654 1 94.75 148 TRP A O 1
ATOM 1194 N N . LEU A 1 149 ? 6.887 23.625 0.263 1 94.81 149 LEU A N 1
ATOM 1195 C CA . LEU A 1 149 ? 7.832 24.625 0.742 1 94.81 149 LEU A CA 1
ATOM 1196 C C . LEU A 1 149 ? 7.352 26.031 0.409 1 94.81 149 LEU A C 1
ATOM 1198 O O . LEU A 1 149 ? 7.355 26.922 1.271 1 94.81 149 LEU A O 1
ATOM 1202 N N . ARG A 1 150 ? 6.973 26.188 -0.828 1 96.5 150 ARG A N 1
ATOM 1203 C CA . ARG A 1 150 ? 6.496 27.5 -1.259 1 96.5 150 ARG A CA 1
ATOM 1204 C C . ARG A 1 150 ? 5.309 27.953 -0.415 1 96.5 150 ARG A C 1
ATOM 1206 O O . ARG A 1 150 ? 5.293 29.078 0.084 1 96.5 150 ARG A O 1
ATOM 1213 N N . ASN A 1 151 ? 4.355 27.047 -0.276 1 95.75 151 ASN A N 1
ATOM 1214 C CA . ASN A 1 151 ? 3.17 27.375 0.506 1 95.75 151 ASN A CA 1
ATOM 1215 C C . ASN A 1 151 ? 3.518 27.641 1.97 1 95.75 151 ASN A C 1
ATOM 1217 O O . ASN A 1 151 ? 2.916 28.5 2.613 1 95.75 151 ASN A O 1
ATOM 1221 N N . GLY A 1 152 ? 4.418 26.844 2.49 1 92.69 152 GLY A N 1
ATOM 1222 C CA . GLY A 1 152 ? 4.871 27.094 3.852 1 92.69 152 GLY A CA 1
ATOM 1223 C C . GLY A 1 152 ? 5.484 28.469 4.039 1 92.69 152 GLY A C 1
ATOM 1224 O O . GLY A 1 152 ? 5.207 29.141 5.031 1 92.69 152 GLY A O 1
ATOM 1225 N N . HIS A 1 153 ? 6.285 28.953 3.123 1 94 153 HIS A N 1
ATOM 1226 C CA . HIS A 1 153 ? 6.918 30.266 3.18 1 94 153 HIS A CA 1
ATOM 1227 C C . HIS A 1 153 ? 5.891 31.375 3.047 1 94 153 HIS A C 1
ATOM 1229 O O . HIS A 1 153 ? 6.004 32.406 3.709 1 94 153 HIS A O 1
ATOM 1235 N N . ILE A 1 154 ? 4.93 31.109 2.199 1 95.81 154 ILE A N 1
ATOM 1236 C CA . ILE A 1 154 ? 3.867 32.094 2.035 1 95.81 154 ILE A CA 1
ATOM 1237 C C . ILE A 1 154 ? 3.088 32.25 3.34 1 95.81 154 ILE A C 1
ATOM 1239 O O . ILE A 1 154 ? 2.783 33.344 3.771 1 95.81 154 ILE A O 1
ATOM 1243 N N . LEU A 1 155 ? 2.818 31.125 3.904 1 94.19 155 LEU A N 1
ATOM 1244 C CA . LEU A 1 155 ? 2.094 31.141 5.172 1 94.19 155 LEU A CA 1
ATOM 1245 C C . LEU A 1 155 ? 2.9 31.844 6.254 1 94.19 155 LEU A C 1
ATOM 1247 O O . LEU A 1 155 ? 2.33 32.406 7.184 1 94.19 155 LEU A O 1
ATOM 1251 N N . ALA A 1 156 ? 4.215 31.797 6.164 1 91.38 156 ALA A N 1
ATOM 1252 C CA . ALA A 1 156 ? 5.109 32.438 7.129 1 91.38 156 ALA A CA 1
ATOM 1253 C C . ALA A 1 156 ? 5.227 33.938 6.855 1 91.38 156 ALA A C 1
ATOM 1255 O O . ALA A 1 156 ? 5.941 34.656 7.566 1 91.38 156 ALA A O 1
ATOM 1256 N N . GLY A 1 157 ? 4.637 34.438 5.742 1 93.25 157 GLY A N 1
ATOM 1257 C CA . GLY A 1 157 ? 4.551 35.844 5.52 1 93.25 157 GLY A CA 1
ATOM 1258 C C . GLY A 1 157 ? 5.426 36.344 4.375 1 93.25 157 GLY A C 1
ATOM 1259 O O . GLY A 1 157 ? 5.516 37.531 4.121 1 93.25 157 GLY A O 1
ATOM 1260 N N . LEU A 1 158 ? 6.055 35.469 3.723 1 93.5 158 LEU A N 1
ATOM 1261 C CA . LEU A 1 158 ? 6.93 35.875 2.627 1 93.5 158 LEU A CA 1
ATOM 1262 C C . LEU A 1 158 ? 6.129 36.125 1.356 1 93.5 158 LEU A C 1
ATOM 1264 O O . LEU A 1 158 ? 5.074 35.5 1.149 1 93.5 158 LEU A O 1
ATOM 1268 N N . ASP A 1 159 ? 6.672 37 0.553 1 95 159 ASP A N 1
ATOM 1269 C CA . ASP A 1 159 ? 6.016 37.25 -0.724 1 95 159 ASP A CA 1
ATOM 1270 C C . ASP A 1 159 ? 6.18 36.062 -1.679 1 95 159 ASP A C 1
ATOM 1272 O O . ASP A 1 159 ? 7.09 35.25 -1.519 1 95 159 ASP A O 1
ATOM 1276 N N . GLY A 1 160 ? 5.379 36.031 -2.762 1 93.94 160 GLY A N 1
ATOM 1277 C CA . GLY A 1 160 ? 5.309 34.906 -3.689 1 93.94 160 GLY A CA 1
ATOM 1278 C C . GLY A 1 160 ? 6.625 34.656 -4.395 1 93.94 160 GLY A C 1
ATOM 1279 O O . GLY A 1 160 ? 7.055 33.5 -4.496 1 93.94 160 GLY A O 1
ATOM 1280 N N . ALA A 1 161 ? 7.227 35.719 -4.77 1 95.62 161 ALA A N 1
ATOM 1281 C CA . ALA A 1 161 ? 8.477 35.562 -5.512 1 95.62 161 ALA A CA 1
ATOM 1282 C C . ALA A 1 161 ? 9.586 35.031 -4.613 1 95.62 161 ALA A C 1
ATOM 1284 O O . ALA A 1 161 ? 10.328 34.125 -5 1 95.62 161 ALA A O 1
ATOM 1285 N N . ARG A 1 162 ? 9.68 35.594 -3.496 1 94.5 162 ARG A N 1
ATOM 1286 C CA . ARG A 1 162 ? 10.695 35.156 -2.545 1 94.5 162 ARG A CA 1
ATOM 1287 C C . ARG A 1 162 ? 10.414 33.719 -2.064 1 94.5 162 ARG A C 1
ATOM 1289 O O . ARG A 1 162 ? 11.336 32.906 -1.92 1 94.5 162 ARG A O 1
ATOM 1296 N N . ALA A 1 163 ? 9.18 33.406 -1.818 1 95.88 163 ALA A N 1
ATOM 1297 C CA . ALA A 1 163 ? 8.766 32.062 -1.41 1 95.88 163 ALA A CA 1
ATOM 1298 C C . ALA A 1 163 ? 9.148 31.047 -2.467 1 95.88 163 ALA A C 1
ATOM 1300 O O . ALA A 1 163 ? 9.664 29.969 -2.137 1 95.88 163 ALA A O 1
ATOM 1301 N N . SER A 1 164 ? 8.891 31.406 -3.705 1 96.62 164 SER A N 1
ATOM 1302 C CA . SER A 1 164 ? 9.219 30.5 -4.809 1 96.62 164 SER A CA 1
ATOM 1303 C C . SER A 1 164 ? 10.719 30.281 -4.906 1 96.62 164 SER A C 1
ATOM 1305 O O . SER A 1 164 ? 11.172 29.141 -5.113 1 96.62 164 SER A O 1
ATOM 1307 N N . SER A 1 165 ? 11.477 31.344 -4.762 1 95.88 165 SER A N 1
ATOM 1308 C CA . SER A 1 165 ? 12.93 31.234 -4.832 1 95.88 165 SER A CA 1
ATOM 1309 C C . SER A 1 165 ? 13.477 30.359 -3.713 1 95.88 165 SER A C 1
ATOM 1311 O O . SER A 1 165 ? 14.344 29.516 -3.947 1 95.88 165 SER A O 1
ATOM 1313 N N . LEU A 1 166 ? 12.992 30.516 -2.584 1 93.94 166 LEU A N 1
ATOM 1314 C CA . LEU A 1 166 ? 13.438 29.734 -1.443 1 93.94 166 LEU A CA 1
ATOM 1315 C C . LEU A 1 166 ? 13.016 28.266 -1.598 1 93.94 166 LEU A C 1
ATOM 1317 O O . LEU A 1 166 ? 13.742 27.359 -1.188 1 93.94 166 LEU A O 1
ATOM 1321 N N . ALA A 1 167 ? 11.875 28.062 -2.148 1 96.88 167 ALA A N 1
ATOM 1322 C CA . ALA A 1 167 ? 11.398 26.703 -2.383 1 96.88 167 ALA A CA 1
ATOM 1323 C C . ALA A 1 167 ? 12.312 25.969 -3.363 1 96.88 167 ALA A C 1
ATOM 1325 O O . ALA A 1 167 ? 12.633 24.797 -3.162 1 96.88 167 ALA A O 1
ATOM 1326 N N . VAL A 1 168 ? 12.672 26.672 -4.406 1 96.19 168 VAL A N 1
ATOM 1327 C CA . VAL A 1 168 ? 13.586 26.094 -5.383 1 96.19 168 VAL A CA 1
ATOM 1328 C C . VAL A 1 168 ? 14.914 25.75 -4.707 1 96.19 168 VAL A C 1
ATOM 1330 O O . VAL A 1 168 ? 15.469 24.672 -4.926 1 96.19 168 VAL A O 1
ATOM 1333 N N . LYS A 1 169 ? 15.43 26.641 -3.912 1 94.75 169 LYS A N 1
ATOM 1334 C CA . LYS A 1 169 ? 16.672 26.391 -3.18 1 94.75 169 LYS A CA 1
ATOM 1335 C C . LYS A 1 169 ? 16.531 25.203 -2.242 1 94.75 169 LYS A C 1
ATOM 1337 O O . LYS A 1 169 ? 17.438 24.391 -2.121 1 94.75 169 LYS A O 1
ATOM 1342 N N . GLY A 1 170 ? 15.398 25.125 -1.607 1 94.38 170 GLY A N 1
ATOM 1343 C CA . GLY A 1 170 ? 15.141 23.984 -0.734 1 94.38 170 GLY A CA 1
ATOM 1344 C C . GLY A 1 170 ? 15.188 22.656 -1.459 1 94.38 170 GLY A C 1
ATOM 1345 O O . GLY A 1 170 ? 15.797 21.703 -0.972 1 94.38 170 GLY A O 1
ATOM 1346 N N . VAL A 1 171 ? 14.547 22.609 -2.596 1 95.44 171 VAL A N 1
ATOM 1347 C CA . VAL A 1 171 ? 14.539 21.391 -3.402 1 95.44 171 VAL A CA 1
ATOM 1348 C C . VAL A 1 171 ? 15.961 21.062 -3.85 1 95.44 171 VAL A C 1
ATOM 1350 O O . VAL A 1 171 ? 16.375 19.906 -3.824 1 95.44 171 VAL A O 1
ATOM 1353 N N . ALA A 1 172 ? 16.688 22.062 -4.215 1 95.38 172 ALA A N 1
ATOM 1354 C CA . ALA A 1 172 ? 18.078 21.875 -4.629 1 95.38 172 ALA A CA 1
ATOM 1355 C C . ALA A 1 172 ? 18.906 21.312 -3.486 1 95.38 172 ALA A C 1
ATOM 1357 O O . ALA A 1 172 ? 19.734 20.406 -3.695 1 95.38 172 ALA A O 1
ATOM 1358 N N . ILE A 1 173 ? 18.688 21.844 -2.367 1 93.38 173 ILE A N 1
ATOM 1359 C CA . ILE A 1 173 ? 19.438 21.391 -1.198 1 93.38 173 ILE A CA 1
ATOM 1360 C C . ILE A 1 173 ? 19.047 19.953 -0.868 1 93.38 173 ILE A C 1
ATOM 1362 O O . ILE A 1 173 ? 19.891 19.141 -0.454 1 93.38 173 ILE A O 1
ATOM 1366 N N . TYR A 1 174 ? 17.828 19.656 -1.024 1 94 174 TYR A N 1
ATOM 1367 C CA . TYR A 1 174 ? 17.391 18.281 -0.836 1 94 174 TYR A CA 1
ATOM 1368 C C . TYR A 1 174 ? 18.156 17.344 -1.761 1 94 174 TYR A C 1
ATOM 1370 O O . TYR A 1 174 ? 18.688 16.312 -1.317 1 94 174 TYR A O 1
ATOM 1378 N N . LEU A 1 175 ? 18.203 17.703 -2.977 1 94.88 175 LEU A N 1
ATOM 1379 C CA . LEU A 1 175 ? 18.906 16.875 -3.953 1 94.88 175 LEU A CA 1
ATOM 1380 C C . LEU A 1 175 ? 20.391 16.797 -3.631 1 94.88 175 LEU A C 1
ATOM 1382 O O . LEU A 1 175 ? 21.016 15.742 -3.793 1 94.88 175 LEU A O 1
ATOM 1386 N N . LEU A 1 176 ? 20.953 17.859 -3.201 1 93.31 176 LEU A N 1
ATOM 1387 C CA . LEU A 1 176 ? 22.344 17.859 -2.77 1 93.31 176 LEU A CA 1
ATOM 1388 C C . LEU A 1 176 ? 22.547 16.938 -1.577 1 93.31 176 LEU A C 1
ATOM 1390 O O . LEU A 1 176 ? 23.547 16.219 -1.507 1 93.31 176 LEU A O 1
ATOM 1394 N N . GLY A 1 177 ? 21.609 17 -0.667 1 93.06 177 GLY A N 1
ATOM 1395 C CA . GLY A 1 177 ? 21.672 16.109 0.48 1 93.06 177 GLY A CA 1
ATOM 1396 C C . GLY A 1 177 ? 21.625 14.641 0.099 1 93.06 177 GLY A C 1
ATOM 1397 O O . GLY A 1 177 ? 22.328 13.812 0.685 1 93.06 177 GLY A O 1
ATOM 1398 N N . VAL A 1 178 ? 20.797 14.336 -0.843 1 94.94 178 VAL A N 1
ATOM 1399 C CA . VAL A 1 178 ? 20.719 12.969 -1.34 1 94.94 178 VAL A CA 1
ATOM 1400 C C . VAL A 1 178 ? 22.047 12.555 -1.947 1 94.94 178 VAL A C 1
ATOM 1402 O O . VAL A 1 178 ? 22.531 11.438 -1.715 1 94.94 178 VAL A O 1
ATOM 1405 N N . PHE A 1 179 ? 22.656 13.453 -2.666 1 95.31 179 PHE A N 1
ATOM 1406 C CA . PHE A 1 179 ? 23.953 13.188 -3.289 1 95.31 179 PHE A CA 1
ATOM 1407 C C . PHE A 1 179 ? 25.031 12.969 -2.232 1 95.31 179 PHE A C 1
ATOM 1409 O O . PHE A 1 179 ? 25.859 12.062 -2.361 1 95.31 179 PHE A O 1
ATOM 1416 N N . VAL A 1 180 ? 24.984 13.773 -1.244 1 93.81 180 VAL A N 1
ATOM 1417 C CA . VAL A 1 180 ? 25.938 13.633 -0.149 1 93.81 180 VAL A CA 1
ATOM 1418 C C . VAL A 1 180 ? 25.766 12.281 0.526 1 93.81 180 VAL A C 1
ATOM 1420 O O . VAL A 1 180 ? 26.734 11.594 0.831 1 93.81 180 VAL A O 1
ATOM 1423 N N . ALA A 1 181 ? 24.547 11.891 0.784 1 95.88 181 ALA A N 1
ATOM 1424 C CA . ALA A 1 181 ? 24.266 10.586 1.374 1 95.88 181 ALA A CA 1
ATOM 1425 C C . ALA A 1 181 ? 24.828 9.461 0.512 1 95.88 181 ALA A C 1
ATOM 1427 O O . ALA A 1 181 ? 25.359 8.477 1.034 1 95.88 181 ALA A O 1
ATOM 1428 N N . PHE A 1 182 ? 24.688 9.609 -0.757 1 96.88 182 PHE A N 1
ATOM 1429 C CA . PHE A 1 182 ? 25.219 8.633 -1.704 1 96.88 182 PHE A CA 1
ATOM 1430 C C . PHE A 1 182 ? 26.734 8.531 -1.593 1 96.88 182 PHE A C 1
ATOM 1432 O O . PHE A 1 182 ? 27.281 7.434 -1.512 1 96.88 182 PHE A O 1
ATOM 1439 N N . LEU A 1 183 ? 27.391 9.672 -1.594 1 95.75 183 LEU A N 1
ATOM 1440 C CA . LEU A 1 183 ? 28.844 9.711 -1.476 1 95.75 183 LEU A CA 1
ATOM 1441 C C . LEU A 1 183 ? 29.297 9.102 -0.155 1 95.75 183 LEU A C 1
ATOM 1443 O O . LEU A 1 183 ? 30.312 8.391 -0.109 1 95.75 183 LEU A O 1
ATOM 1447 N N . MET A 1 184 ? 28.562 9.43 0.867 1 96.12 184 MET A N 1
ATOM 1448 C CA . MET A 1 184 ? 28.875 8.859 2.172 1 96.12 184 MET A CA 1
ATOM 1449 C C . MET A 1 184 ? 28.797 7.336 2.133 1 96.12 184 MET A C 1
ATOM 1451 O O . MET A 1 184 ? 29.672 6.648 2.664 1 96.12 184 MET A O 1
ATOM 1455 N N . ALA A 1 185 ? 27.781 6.805 1.531 1 96.31 185 ALA A N 1
ATOM 1456 C CA . ALA A 1 185 ? 27.609 5.359 1.435 1 96.31 185 ALA A CA 1
ATOM 1457 C C . ALA A 1 185 ? 28.734 4.723 0.631 1 96.31 185 ALA A C 1
ATOM 1459 O O . ALA A 1 185 ? 29.25 3.666 1.001 1 96.31 185 ALA A O 1
ATOM 1460 N N . ALA A 1 186 ? 29.109 5.375 -0.449 1 95 186 ALA A N 1
ATOM 1461 C CA . ALA A 1 186 ? 30.203 4.898 -1.275 1 95 186 ALA A CA 1
ATOM 1462 C C . ALA A 1 186 ? 31.516 4.867 -0.483 1 95 186 ALA A C 1
ATOM 1464 O O . ALA A 1 186 ? 32.25 3.873 -0.513 1 95 186 ALA A O 1
ATOM 1465 N N . CYS A 1 187 ? 31.766 5.906 0.213 1 94.44 187 CYS A N 1
ATOM 1466 C CA . CYS A 1 187 ? 32.969 5.996 1.023 1 94.44 187 CYS A CA 1
ATOM 1467 C C . CYS A 1 187 ? 33 4.914 2.1 1 94.44 187 CYS A C 1
ATOM 1469 O O . CYS A 1 187 ? 34 4.23 2.281 1 94.44 187 CYS A O 1
ATOM 1471 N N . ALA A 1 188 ? 31.859 4.777 2.787 1 94.5 188 ALA A N 1
ATOM 1472 C CA . ALA A 1 188 ? 31.766 3.756 3.828 1 94.5 188 ALA A CA 1
ATOM 1473 C C . ALA A 1 188 ? 32.031 2.365 3.256 1 94.5 188 ALA A C 1
ATOM 1475 O O . ALA A 1 188 ? 32.688 1.547 3.885 1 94.5 188 ALA A O 1
ATOM 1476 N N . THR A 1 189 ? 31.516 2.141 2.061 1 93.56 189 THR A N 1
ATOM 1477 C CA . THR A 1 189 ? 31.688 0.846 1.41 1 93.56 189 THR A CA 1
ATOM 1478 C C . THR A 1 189 ? 33.156 0.615 1.046 1 93.56 189 THR A C 1
ATOM 1480 O O . THR A 1 189 ? 33.719 -0.453 1.319 1 93.56 189 THR A O 1
ATOM 1483 N N . VAL A 1 190 ? 33.812 1.597 0.476 1 92 190 VAL A N 1
ATOM 1484 C CA . VAL A 1 190 ? 35.188 1.482 0.051 1 92 190 VAL A CA 1
ATOM 1485 C C . VAL A 1 190 ? 36.094 1.233 1.265 1 92 190 VAL A C 1
ATOM 1487 O O . VAL A 1 190 ? 36.938 0.349 1.241 1 92 190 VAL A O 1
ATOM 1490 N N . ILE A 1 191 ? 35.812 1.952 2.314 1 91.44 191 ILE A N 1
ATOM 1491 C CA . ILE A 1 191 ? 36.594 1.79 3.531 1 91.44 191 ILE A CA 1
ATOM 1492 C C . ILE A 1 191 ? 36.375 0.396 4.113 1 91.44 191 ILE A C 1
ATOM 1494 O O . ILE A 1 191 ? 37.312 -0.271 4.531 1 91.44 191 ILE A O 1
ATOM 1498 N N . SER A 1 192 ? 35.156 -0.037 4.113 1 90.25 192 SER A N 1
ATOM 1499 C CA . SER A 1 192 ? 34.812 -1.354 4.637 1 90.25 192 SER A CA 1
ATOM 1500 C C . SER A 1 192 ? 35.531 -2.461 3.865 1 90.25 192 SER A C 1
ATOM 1502 O O . SER A 1 192 ? 36.031 -3.422 4.461 1 90.25 192 SER A O 1
ATOM 1504 N N . LEU A 1 193 ? 35.594 -2.35 2.598 1 87.69 193 LEU A N 1
ATOM 1505 C CA . LEU A 1 193 ? 36.188 -3.361 1.736 1 87.69 193 LEU A CA 1
ATOM 1506 C C . LEU A 1 193 ? 37.688 -3.404 1.923 1 87.69 193 LEU A C 1
ATOM 1508 O O . LEU A 1 193 ? 38.312 -4.465 1.796 1 87.69 193 LEU A O 1
ATOM 1512 N N . HIS A 1 194 ? 38.25 -2.293 2.195 1 86.69 194 HIS A N 1
ATOM 1513 C CA . HIS A 1 194 ? 39.688 -2.236 2.4 1 86.69 194 HIS A CA 1
ATOM 1514 C C . HIS A 1 194 ? 40.094 -2.914 3.707 1 86.69 194 HIS A C 1
ATOM 1516 O O . HIS A 1 194 ? 41.188 -3.498 3.803 1 86.69 194 HIS A O 1
ATOM 1522 N N . LEU A 1 195 ? 39.156 -2.842 4.668 1 82.62 195 LEU A N 1
ATOM 1523 C CA . LEU A 1 195 ? 39.5 -3.4 5.973 1 82.62 195 LEU A CA 1
ATOM 1524 C C . LEU A 1 195 ? 39.094 -4.875 6.043 1 82.62 195 LEU A C 1
ATOM 1526 O O . LEU A 1 195 ? 39.5 -5.578 6.977 1 82.62 195 LEU A O 1
ATOM 1530 N N . THR A 1 196 ? 38.906 -5.66 5.051 1 66.25 196 THR A N 1
ATOM 1531 C CA . THR A 1 196 ? 38.656 -7.059 4.711 1 66.25 196 THR A CA 1
ATOM 1532 C C . THR A 1 196 ? 37.938 -7.773 5.855 1 66.25 196 THR A C 1
ATOM 1534 O O . THR A 1 196 ? 37.781 -9 5.832 1 66.25 196 THR A O 1
ATOM 1537 N N . THR A 1 197 ? 37.625 -7.141 7.031 1 64.62 197 THR A N 1
ATOM 1538 C CA . THR A 1 197 ? 37.031 -7.863 8.141 1 64.62 197 THR A CA 1
ATOM 1539 C C . THR A 1 197 ? 35.562 -7.465 8.312 1 64.62 197 THR A C 1
ATOM 1541 O O . THR A 1 197 ? 35.125 -6.449 7.762 1 64.62 197 THR A O 1
ATOM 1544 N N . GLN A 1 198 ? 34.75 -8.383 8.852 1 66.12 198 GLN A N 1
ATOM 1545 C CA . GLN A 1 198 ? 33.375 -8.07 9.25 1 66.12 198 GLN A CA 1
ATOM 1546 C C . GLN A 1 198 ? 33.344 -6.789 10.078 1 66.12 198 GLN A C 1
ATOM 1548 O O . GLN A 1 198 ? 32.375 -6.004 9.961 1 66.12 198 GLN A O 1
ATOM 1553 N N . ALA A 1 199 ? 34.406 -6.637 10.773 1 76.12 199 ALA A N 1
ATOM 1554 C CA . ALA A 1 199 ? 34.531 -5.418 11.57 1 76.12 199 ALA A CA 1
ATOM 1555 C C . ALA A 1 199 ? 34.719 -4.195 10.68 1 76.12 199 ALA A C 1
ATOM 1557 O O . ALA A 1 199 ? 34.469 -3.066 11.102 1 76.12 199 ALA A O 1
ATOM 1558 N N . GLY A 1 200 ? 34.969 -4.523 9.453 1 79.19 200 GLY A N 1
ATOM 1559 C CA . GLY A 1 200 ? 35.25 -3.465 8.492 1 79.19 200 GLY A CA 1
ATOM 1560 C C . GLY A 1 200 ? 34 -2.635 8.164 1 79.19 200 GLY A C 1
ATOM 1561 O O . GLY A 1 200 ? 34.094 -1.413 8.023 1 79.19 200 GLY A O 1
ATOM 1562 N N . MET A 1 201 ? 32.906 -3.32 8.164 1 87.31 201 MET A N 1
ATOM 1563 C CA . MET A 1 201 ? 31.672 -2.615 7.875 1 87.31 201 MET A CA 1
ATOM 1564 C C . MET A 1 201 ? 31.375 -1.555 8.93 1 87.31 201 MET A C 1
ATOM 1566 O O . MET A 1 201 ? 31.078 -0.408 8.602 1 87.31 201 MET A O 1
ATOM 1570 N N . LEU A 1 202 ? 31.5 -1.984 10.133 1 88.94 202 LEU A N 1
ATOM 1571 C CA . LEU A 1 202 ? 31.234 -1.063 11.234 1 88.94 202 LEU A CA 1
ATOM 1572 C C . LEU A 1 202 ? 32.219 0.088 11.234 1 88.94 202 LEU A C 1
ATOM 1574 O O . LEU A 1 202 ? 31.844 1.246 11.422 1 88.94 202 LEU A O 1
ATOM 1578 N N . VAL A 1 203 ? 33.438 -0.242 11.039 1 89 203 VAL A N 1
ATOM 1579 C CA . VAL A 1 203 ? 34.469 0.778 11.031 1 89 203 VAL A CA 1
ATOM 1580 C C . VAL A 1 203 ? 34.25 1.75 9.875 1 89 203 VAL A C 1
ATOM 1582 O O . VAL A 1 203 ? 34.344 2.967 10.047 1 89 203 VAL A O 1
ATOM 1585 N N . GLY A 1 204 ? 33.906 1.21 8.719 1 90.75 204 GLY A N 1
ATOM 1586 C CA . GLY A 1 204 ? 33.625 2.062 7.578 1 90.75 204 GLY A CA 1
ATOM 1587 C C . GLY A 1 204 ? 32.5 3.035 7.832 1 90.75 204 GLY A C 1
ATOM 1588 O O . GLY A 1 204 ? 32.594 4.215 7.488 1 90.75 204 GLY A O 1
ATOM 1589 N N . VAL A 1 205 ? 31.5 2.559 8.453 1 92.38 205 VAL A N 1
ATOM 1590 C CA . VAL A 1 205 ? 30.328 3.383 8.75 1 92.38 205 VAL A CA 1
ATOM 1591 C C . VAL A 1 205 ? 30.703 4.441 9.789 1 92.38 205 VAL A C 1
ATOM 1593 O O . VAL A 1 205 ? 30.391 5.625 9.609 1 92.38 205 VAL A O 1
ATOM 1596 N N . ILE A 1 206 ? 31.438 4.074 10.82 1 92.56 206 ILE A N 1
ATOM 1597 C CA . ILE A 1 206 ? 31.781 4.98 11.906 1 92.56 206 ILE A CA 1
ATOM 1598 C C . ILE A 1 206 ? 32.719 6.07 11.383 1 92.56 206 ILE A C 1
ATOM 1600 O O . ILE A 1 206 ? 32.531 7.254 11.656 1 92.56 206 ILE A O 1
ATOM 1604 N N . VAL A 1 207 ? 33.688 5.668 10.656 1 91.31 207 VAL A N 1
ATOM 1605 C CA . VAL A 1 207 ? 34.625 6.625 10.117 1 91.31 207 VAL A CA 1
ATOM 1606 C C . VAL A 1 207 ? 33.906 7.613 9.195 1 91.31 207 VAL A C 1
ATOM 1608 O O . VAL A 1 207 ? 34.125 8.82 9.289 1 91.31 207 VAL A O 1
ATOM 1611 N N . THR A 1 208 ? 33.062 7.059 8.359 1 92.94 208 THR A N 1
ATOM 1612 C CA . THR A 1 208 ? 32.375 7.906 7.406 1 92.94 208 THR A CA 1
ATOM 1613 C C . THR A 1 208 ? 31.453 8.891 8.133 1 92.94 208 THR A C 1
ATOM 1615 O O . THR A 1 208 ? 31.438 10.078 7.809 1 92.94 208 THR A O 1
ATOM 1618 N N . ILE A 1 209 ? 30.75 8.438 9.125 1 92.56 209 ILE A N 1
ATOM 1619 C CA . ILE A 1 209 ? 29.812 9.297 9.852 1 92.56 209 ILE A CA 1
ATOM 1620 C C . ILE A 1 209 ? 30.594 10.352 10.633 1 92.56 209 ILE A C 1
ATOM 1622 O O . ILE A 1 209 ? 30.188 11.516 10.68 1 92.56 209 ILE A O 1
ATOM 1626 N N . THR A 1 210 ? 31.703 10 11.203 1 92.19 210 THR A N 1
ATOM 1627 C CA . THR A 1 210 ? 32.531 10.922 11.977 1 92.19 210 THR A CA 1
ATOM 1628 C C . THR A 1 210 ? 33.125 12 11.086 1 92.19 210 THR A C 1
ATOM 1630 O O . THR A 1 210 ? 33.062 13.188 11.414 1 92.19 210 THR A O 1
ATOM 1633 N N . VAL A 1 211 ? 33.625 11.609 9.977 1 90.56 211 VAL A N 1
ATOM 1634 C CA . VAL A 1 211 ? 34.219 12.555 9.039 1 90.56 211 VAL A CA 1
ATOM 1635 C C . VAL A 1 211 ? 33.156 13.477 8.461 1 90.56 211 VAL A C 1
ATOM 1637 O O . VAL A 1 211 ? 33.344 14.688 8.367 1 90.56 211 VAL A O 1
ATOM 1640 N N . ALA A 1 212 ? 32.031 12.867 8.062 1 91.62 212 ALA A N 1
ATOM 1641 C CA . ALA A 1 212 ? 30.938 13.664 7.52 1 91.62 212 ALA A CA 1
ATOM 1642 C C . ALA A 1 212 ? 30.422 14.672 8.547 1 91.62 212 ALA A C 1
ATOM 1644 O O . ALA A 1 212 ? 30.094 15.812 8.195 1 91.62 212 ALA A O 1
ATOM 1645 N N . TYR A 1 213 ? 30.375 14.242 9.781 1 91.12 213 TYR A N 1
ATOM 1646 C CA . TYR A 1 213 ? 29.938 15.148 10.836 1 91.12 213 TYR A CA 1
ATOM 1647 C C . TYR A 1 213 ? 30.922 16.312 10.984 1 91.12 213 TYR A C 1
ATOM 1649 O O . TYR A 1 213 ? 30.5 17.469 11.023 1 91.12 213 TYR A O 1
ATOM 1657 N N . ALA A 1 214 ? 32.094 16.062 11.031 1 89.25 214 ALA A N 1
ATOM 1658 C CA . ALA A 1 214 ? 33.156 17.062 11.242 1 89.25 214 ALA A CA 1
ATOM 1659 C C . ALA A 1 214 ? 33.188 18.047 10.078 1 89.25 214 ALA A C 1
ATOM 1661 O O . ALA A 1 214 ? 33.406 19.25 10.273 1 89.25 214 ALA A O 1
ATOM 1662 N N . LEU A 1 215 ? 32.844 17.562 8.914 1 85.69 215 LEU A N 1
ATOM 1663 C CA . LEU A 1 215 ? 33.062 18.391 7.73 1 85.69 215 LEU A CA 1
ATOM 1664 C C . LEU A 1 215 ? 31.766 19.078 7.305 1 85.69 215 LEU A C 1
ATOM 1666 O O . LEU A 1 215 ? 31.781 20.219 6.828 1 85.69 215 LEU A O 1
ATOM 1670 N N . ALA A 1 216 ? 30.719 18.375 7.516 1 86.44 216 ALA A N 1
ATOM 1671 C CA . ALA A 1 216 ? 29.531 18.828 6.809 1 86.44 216 ALA A CA 1
ATOM 1672 C C . ALA A 1 216 ? 28.391 19.109 7.777 1 86.44 216 ALA A C 1
ATOM 1674 O O . ALA A 1 216 ? 27.688 20.109 7.652 1 86.44 216 ALA A O 1
ATOM 1675 N N . PHE A 1 217 ? 28.281 18.359 8.828 1 90.81 217 PHE A N 1
ATOM 1676 C CA . PHE A 1 217 ? 27.016 18.375 9.555 1 90.81 217 PHE A CA 1
ATOM 1677 C C . PHE A 1 217 ? 27.141 19.188 10.844 1 90.81 217 PHE A C 1
ATOM 1679 O O . PHE A 1 217 ? 26.141 19.594 11.422 1 90.81 217 PHE A O 1
ATOM 1686 N N . ARG A 1 218 ? 28.312 19.422 11.242 1 89.94 218 ARG A N 1
ATOM 1687 C CA . ARG A 1 218 ? 28.5 20.203 12.469 1 89.94 218 ARG A CA 1
ATOM 1688 C C . ARG A 1 218 ? 28.109 21.656 12.258 1 89.94 218 ARG A C 1
ATOM 1690 O O . ARG A 1 218 ? 27.922 22.094 11.117 1 89.94 218 ARG A O 1
ATOM 1697 N N . ARG A 1 219 ? 27.922 22.281 13.43 1 88.44 219 ARG A N 1
ATOM 1698 C CA . ARG A 1 219 ? 27.609 23.703 13.352 1 88.44 219 ARG A CA 1
ATOM 1699 C C . ARG A 1 219 ? 28.656 24.453 12.562 1 88.44 219 ARG A C 1
ATOM 1701 O O . ARG A 1 219 ? 29.859 24.328 12.828 1 88.44 219 ARG A O 1
ATOM 1708 N N . GLY A 1 220 ? 28.125 25.109 11.594 1 87.25 220 GLY A N 1
ATOM 1709 C CA . GLY A 1 220 ? 29.047 25.844 10.758 1 87.25 220 GLY A CA 1
ATOM 1710 C C . GLY A 1 220 ? 29.562 25.047 9.57 1 87.25 220 GLY A C 1
ATOM 1711 O O . GLY A 1 220 ? 30.25 25.594 8.695 1 87.25 220 GLY A O 1
ATOM 1712 N N . GLY A 1 221 ? 29.266 23.828 9.516 1 87.44 221 GLY A N 1
ATOM 1713 C CA . GLY A 1 221 ? 29.656 23 8.391 1 87.44 221 GLY A CA 1
ATOM 1714 C C . GLY A 1 221 ? 28.906 23.359 7.109 1 87.44 221 GLY A C 1
ATOM 1715 O O . GLY A 1 221 ? 27.906 24.078 7.145 1 87.44 221 GLY A O 1
ATOM 1716 N N . ILE A 1 222 ? 29.453 22.797 6.039 1 83.75 222 ILE A N 1
ATOM 1717 C CA . ILE A 1 222 ? 28.953 23.172 4.715 1 83.75 222 ILE A CA 1
ATOM 1718 C C . ILE A 1 222 ? 27.484 22.781 4.578 1 83.75 222 ILE A C 1
ATOM 1720 O O . ILE A 1 222 ? 26.672 23.594 4.156 1 83.75 222 ILE A O 1
ATOM 1724 N N . LEU A 1 223 ? 27.141 21.578 4.973 1 85.69 223 LEU A N 1
ATOM 1725 C CA . LEU A 1 223 ? 25.781 21.109 4.773 1 85.69 223 LEU A CA 1
ATOM 1726 C C . LEU A 1 223 ? 24.844 21.734 5.805 1 85.69 223 LEU A C 1
ATOM 1728 O O . LEU A 1 223 ? 23.672 22 5.508 1 85.69 223 LEU A O 1
ATOM 1732 N N . GLN A 1 224 ? 25.375 21.953 6.961 1 87.5 224 GLN A N 1
ATOM 1733 C CA . GLN A 1 224 ? 24.562 22.609 7.973 1 87.5 224 GLN A CA 1
ATOM 1734 C C . GLN A 1 224 ? 24.172 24.031 7.527 1 87.5 224 GLN A C 1
ATOM 1736 O O . GLN A 1 224 ? 23.031 24.438 7.664 1 87.5 224 GLN A O 1
ATOM 1741 N N . THR A 1 225 ? 25.141 24.719 6.969 1 88.31 225 THR A N 1
ATOM 1742 C CA . THR A 1 225 ? 24.906 26.078 6.48 1 88.31 225 THR A CA 1
ATOM 1743 C C . THR A 1 225 ? 23.938 26.078 5.297 1 88.31 225 THR A C 1
ATOM 1745 O O . THR A 1 225 ? 23.016 26.891 5.23 1 88.31 225 THR A O 1
ATOM 1748 N N . ALA A 1 226 ? 24.156 25.141 4.457 1 86.88 226 ALA A N 1
ATOM 1749 C CA . ALA A 1 226 ? 23.312 25.031 3.27 1 86.88 226 ALA A CA 1
ATOM 1750 C C . ALA A 1 226 ? 21.875 24.719 3.65 1 86.88 226 ALA A C 1
ATOM 1752 O O . ALA A 1 226 ? 20.938 25.344 3.131 1 86.88 226 ALA A O 1
ATOM 1753 N N . ILE A 1 227 ? 21.688 23.812 4.523 1 87.38 227 ILE A N 1
ATOM 1754 C CA . ILE A 1 227 ? 20.359 23.422 4.965 1 87.38 227 ILE A CA 1
ATOM 1755 C C . ILE A 1 227 ? 19.688 24.578 5.699 1 87.38 227 ILE A C 1
ATOM 1757 O O . ILE A 1 227 ? 18.531 24.906 5.438 1 87.38 227 ILE A O 1
ATOM 1761 N N . SER A 1 228 ? 20.438 25.266 6.57 1 88.69 228 SER A N 1
ATOM 1762 C CA . SER A 1 228 ? 19.891 26.375 7.328 1 88.69 228 SER A CA 1
ATOM 1763 C C . SER A 1 228 ? 19.453 27.516 6.41 1 88.69 228 SER A C 1
ATOM 1765 O O . SER A 1 228 ? 18.375 28.094 6.578 1 88.69 228 SER A O 1
ATOM 1767 N N . ARG A 1 229 ? 20.234 27.75 5.422 1 83.12 229 ARG A N 1
ATOM 1768 C CA . ARG A 1 229 ? 19.938 28.828 4.484 1 83.12 229 ARG A CA 1
ATOM 1769 C C . ARG A 1 229 ? 18.859 28.406 3.496 1 83.12 229 ARG A C 1
ATOM 1771 O O . ARG A 1 229 ? 17.984 29.203 3.158 1 83.12 229 ARG A O 1
ATOM 1778 N N . GLY A 1 230 ? 18.922 27.188 3.064 1 83.5 230 GLY A N 1
ATOM 1779 C CA . GLY A 1 230 ? 18.016 26.688 2.041 1 83.5 230 GLY A CA 1
ATOM 1780 C C . GLY A 1 230 ? 16.594 26.531 2.537 1 83.5 230 GLY A C 1
ATOM 1781 O O . GLY A 1 230 ? 15.641 26.703 1.774 1 83.5 230 GLY A O 1
ATOM 1782 N N . PHE A 1 231 ? 16.5 26.25 3.766 1 85.31 231 PHE A N 1
ATOM 1783 C CA . PHE A 1 231 ? 15.164 26.016 4.312 1 85.31 231 PHE A CA 1
ATOM 1784 C C . PHE A 1 231 ? 14.781 27.141 5.277 1 85.31 231 PHE A C 1
ATOM 1786 O O . PHE A 1 231 ? 13.773 27.031 5.98 1 85.31 231 PHE A O 1
ATOM 1793 N N . ASN A 1 232 ? 15.609 28.156 5.305 1 79 232 ASN A N 1
ATOM 1794 C CA . ASN A 1 232 ? 15.352 29.344 6.113 1 79 232 ASN A CA 1
ATOM 1795 C C . ASN A 1 232 ? 15.172 29 7.59 1 79 232 ASN A C 1
ATOM 1797 O O . ASN A 1 232 ? 14.188 29.391 8.211 1 79 232 ASN A O 1
ATOM 1801 N N . LEU A 1 233 ? 16.172 28.234 7.992 1 81.12 233 LEU A N 1
ATOM 1802 C CA . LEU A 1 233 ? 16.109 27.844 9.398 1 81.12 233 LEU A CA 1
ATOM 1803 C C . LEU A 1 233 ? 16.75 28.922 10.281 1 81.12 233 LEU A C 1
ATOM 1805 O O . LEU A 1 233 ? 17.672 29.609 9.852 1 81.12 233 LEU A O 1
ATOM 1809 N N . THR A 1 234 ? 16.047 29.266 11.398 1 69.5 234 THR A N 1
ATOM 1810 C CA . THR A 1 234 ? 16.609 30.234 12.336 1 69.5 234 THR A CA 1
ATOM 1811 C C . THR A 1 234 ? 17.641 29.578 13.242 1 69.5 234 THR A C 1
ATOM 1813 O O . THR A 1 234 ? 17.531 28.391 13.562 1 69.5 234 THR A O 1
ATOM 1816 N N . MET B 1 1 ? -8.406 10.305 6.156 1 92.12 1 MET B N 1
ATOM 1817 C CA . MET B 1 1 ? -7.684 9.859 4.965 1 92.12 1 MET B CA 1
ATOM 1818 C C . MET B 1 1 ? -6.383 9.156 5.344 1 92.12 1 MET B C 1
ATOM 1820 O O . MET B 1 1 ? -6.129 8.039 4.902 1 92.12 1 MET B O 1
ATOM 1824 N N . ALA B 1 2 ? -5.66 9.672 6.281 1 91.5 2 ALA B N 1
ATOM 1825 C CA . ALA B 1 2 ? -4.387 9.062 6.668 1 91.5 2 ALA B CA 1
ATOM 1826 C C . ALA B 1 2 ? -4.602 7.699 7.312 1 91.5 2 ALA B C 1
ATOM 1828 O O . ALA B 1 2 ? -3.896 6.738 7 1 91.5 2 ALA B O 1
ATOM 1829 N N . ALA B 1 3 ? -5.582 7.566 8.156 1 91.38 3 ALA B N 1
ATOM 1830 C CA . ALA B 1 3 ? -5.875 6.297 8.812 1 91.38 3 ALA B CA 1
ATOM 1831 C C . ALA B 1 3 ? -6.301 5.238 7.797 1 91.38 3 ALA B C 1
ATOM 1833 O O . ALA B 1 3 ? -5.902 4.074 7.898 1 91.38 3 ALA B O 1
ATOM 1834 N N . LEU B 1 4 ? -7.07 5.68 6.879 1 92.75 4 LEU B N 1
ATOM 1835 C CA . LEU B 1 4 ? -7.523 4.781 5.82 1 92.75 4 LEU B CA 1
ATOM 1836 C C . LEU B 1 4 ? -6.344 4.262 5.008 1 92.75 4 LEU B C 1
ATOM 1838 O O . LEU B 1 4 ? -6.215 3.053 4.793 1 92.75 4 LEU B O 1
ATOM 1842 N N . LEU B 1 5 ? -5.539 5.164 4.641 1 93.81 5 LEU B N 1
ATOM 1843 C CA . LEU B 1 5 ? -4.402 4.785 3.807 1 93.81 5 LEU B CA 1
ATOM 1844 C C . LEU B 1 5 ? -3.4 3.951 4.598 1 93.81 5 LEU B C 1
ATOM 1846 O O . LEU B 1 5 ? -2.754 3.061 4.039 1 93.81 5 LEU B O 1
ATOM 1850 N N . PHE B 1 6 ? -3.281 4.242 5.875 1 93.19 6 PHE B N 1
ATOM 1851 C CA . PHE B 1 6 ? -2.418 3.416 6.711 1 93.19 6 PHE B CA 1
ATOM 1852 C C . PHE B 1 6 ? -2.973 2.002 6.832 1 93.19 6 PHE B C 1
ATOM 1854 O O . PHE B 1 6 ? -2.225 1.026 6.742 1 93.19 6 PHE B O 1
ATOM 1861 N N . TYR B 1 7 ? -4.223 1.944 7.062 1 93 7 TYR B N 1
ATOM 1862 C CA . TYR B 1 7 ? -4.895 0.651 7.129 1 93 7 TYR B CA 1
ATOM 1863 C C . TYR B 1 7 ? -4.688 -0.138 5.844 1 93 7 TYR B C 1
ATOM 1865 O O . TYR B 1 7 ? -4.344 -1.322 5.883 1 93 7 TYR B O 1
ATOM 1873 N N . ILE B 1 8 ? -4.859 0.481 4.703 1 93.19 8 ILE B N 1
ATOM 1874 C CA . ILE B 1 8 ? -4.719 -0.164 3.4 1 93.19 8 ILE B CA 1
ATOM 1875 C C . ILE B 1 8 ? -3.273 -0.606 3.193 1 93.19 8 ILE B C 1
ATOM 1877 O O . ILE B 1 8 ? -3.016 -1.75 2.812 1 93.19 8 ILE B O 1
ATOM 1881 N N . SER B 1 9 ? -2.346 0.228 3.539 1 93.62 9 SER B N 1
ATOM 1882 C CA . SER B 1 9 ? -0.94 -0.016 3.229 1 93.62 9 SER B CA 1
ATOM 1883 C C . SER B 1 9 ? -0.318 -0.994 4.219 1 93.62 9 SER B C 1
ATOM 1885 O O . SER B 1 9 ? 0.566 -1.774 3.857 1 93.62 9 SER B O 1
ATOM 1887 N N . ALA B 1 10 ? -0.774 -0.999 5.449 1 92.44 10 ALA B N 1
ATOM 1888 C CA . ALA B 1 10 ? -0.121 -1.785 6.492 1 92.44 10 ALA B CA 1
ATOM 1889 C C . ALA B 1 10 ? -0.809 -3.137 6.672 1 92.44 10 ALA B C 1
ATOM 1891 O O . ALA B 1 10 ? -0.204 -4.086 7.176 1 92.44 10 ALA B O 1
ATOM 1892 N N . ILE B 1 11 ? -2.076 -3.156 6.289 1 92.31 11 ILE B N 1
ATOM 1893 C CA . ILE B 1 11 ? -2.799 -4.379 6.617 1 92.31 11 ILE B CA 1
ATOM 1894 C C . ILE B 1 11 ? -3.398 -4.984 5.352 1 92.31 11 ILE B C 1
ATOM 1896 O O . ILE B 1 11 ? -3.027 -6.09 4.945 1 92.31 11 ILE B O 1
ATOM 1900 N N . PHE B 1 12 ? -4.188 -4.207 4.629 1 93 12 PHE B N 1
ATOM 1901 C CA . PHE B 1 12 ? -5.004 -4.754 3.553 1 93 12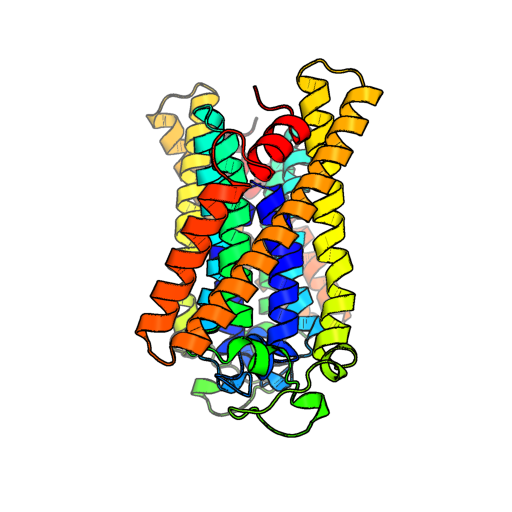 PHE B CA 1
ATOM 1902 C C . PHE B 1 12 ? -4.129 -5.223 2.396 1 93 12 PHE B C 1
ATOM 1904 O O . PHE B 1 12 ? -4.258 -6.359 1.933 1 93 12 PHE B O 1
ATOM 1911 N N . VAL B 1 13 ? -3.273 -4.402 1.957 1 93.44 13 VAL B N 1
ATOM 1912 C CA . VAL B 1 13 ? -2.439 -4.727 0.802 1 93.44 13 VAL B CA 1
ATOM 1913 C C . VAL B 1 13 ? -1.493 -5.871 1.151 1 93.44 13 VAL B C 1
ATOM 1915 O O . VAL B 1 13 ? -1.37 -6.836 0.392 1 93.44 13 VAL B O 1
ATOM 1918 N N . PRO B 1 14 ? -0.858 -5.852 2.318 1 93.56 14 PRO B N 1
ATOM 1919 C CA . PRO B 1 14 ? -0.016 -6.992 2.689 1 93.56 14 PRO B CA 1
ATOM 1920 C C . PRO B 1 14 ? -0.792 -8.305 2.744 1 93.56 14 PRO B C 1
ATOM 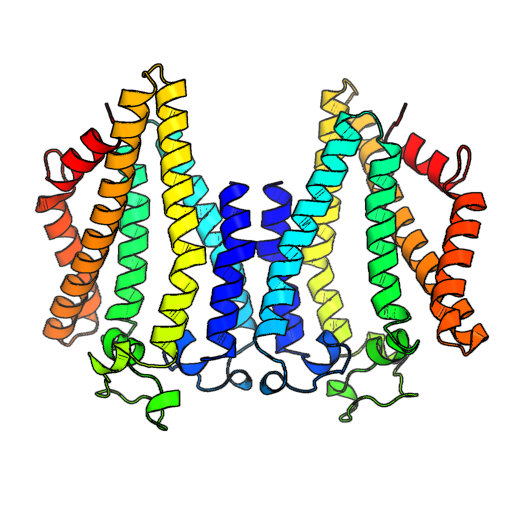1922 O O . PRO B 1 14 ? -0.269 -9.352 2.354 1 93.56 14 PRO B O 1
ATOM 1925 N N . GLU B 1 15 ? -1.95 -8.273 3.195 1 94.88 15 GLU B N 1
ATOM 1926 C CA . GLU B 1 15 ? -2.766 -9.484 3.223 1 94.88 15 GLU B CA 1
ATOM 1927 C C . GLU B 1 15 ? -3.096 -9.961 1.811 1 94.88 15 GLU B C 1
ATOM 1929 O O . GLU B 1 15 ? -3.076 -11.156 1.531 1 94.88 15 GLU B O 1
ATOM 1934 N N . ALA B 1 16 ? -3.418 -9.008 0.973 1 94.5 16 ALA B N 1
ATOM 1935 C CA . ALA B 1 16 ? -3.674 -9.352 -0.424 1 94.5 16 ALA B CA 1
ATOM 1936 C C . ALA B 1 16 ? -2.451 -10 -1.062 1 94.5 16 ALA B C 1
ATOM 1938 O O . ALA B 1 16 ? -2.576 -10.984 -1.803 1 94.5 16 ALA B O 1
ATOM 1939 N N . ILE B 1 17 ? -1.331 -9.492 -0.764 1 94.75 17 ILE B N 1
ATOM 1940 C CA . ILE B 1 17 ? -0.087 -10.031 -1.306 1 94.75 17 ILE B CA 1
ATOM 1941 C C . ILE B 1 17 ? 0.176 -11.414 -0.716 1 94.75 17 ILE B C 1
ATOM 1943 O O . ILE B 1 17 ? 0.629 -12.32 -1.421 1 94.75 17 ILE B O 1
ATOM 1947 N N . TRP B 1 18 ? -0.112 -11.594 0.534 1 96.06 18 TRP B N 1
ATOM 1948 C CA . TRP B 1 18 ? 0.027 -12.906 1.151 1 96.06 18 TRP B CA 1
ATOM 1949 C C . TRP B 1 18 ? -0.807 -13.953 0.41 1 96.06 18 TRP B C 1
ATOM 1951 O O . TRP B 1 18 ? -0.31 -15.023 0.072 1 96.06 18 TRP B O 1
ATOM 1961 N N . LEU B 1 19 ? -1.979 -13.586 0.137 1 96.31 19 LEU B N 1
ATOM 1962 C CA . LEU B 1 19 ? -2.877 -14.5 -0.555 1 96.31 19 LEU B CA 1
ATOM 1963 C C . LEU B 1 19 ? -2.398 -14.758 -1.98 1 96.31 19 LEU B C 1
ATOM 1965 O O . LEU B 1 19 ? -2.445 -15.891 -2.461 1 96.31 19 LEU B O 1
ATOM 1969 N N . LEU B 1 20 ? -1.971 -13.75 -2.619 1 95.62 20 LEU B N 1
ATOM 1970 C CA . LEU B 1 20 ? -1.484 -13.883 -3.988 1 95.62 20 LEU B CA 1
ATOM 1971 C C . LEU B 1 20 ? -0.268 -14.797 -4.047 1 95.62 20 LEU B C 1
ATOM 1973 O O . LEU B 1 20 ? -0.151 -15.625 -4.953 1 95.62 20 LEU B O 1
ATOM 1977 N N . TRP B 1 21 ? 0.593 -14.656 -3.064 1 95.88 21 TRP B N 1
ATOM 1978 C CA . TRP B 1 21 ? 1.834 -15.422 -3.049 1 95.88 21 TRP B CA 1
ATOM 1979 C C . TRP B 1 21 ? 1.57 -16.875 -2.66 1 95.88 21 TRP B C 1
ATOM 1981 O O . TRP B 1 21 ? 2.182 -17.797 -3.211 1 95.88 21 TRP B O 1
ATOM 1991 N N . SER B 1 22 ? 0.664 -17.078 -1.735 1 96.19 22 SER B N 1
ATOM 1992 C CA . SER B 1 22 ? 0.413 -18.406 -1.207 1 96.19 22 SER B CA 1
ATOM 1993 C C . SER B 1 22 ? -0.609 -19.156 -2.057 1 96.19 22 SER B C 1
ATOM 1995 O O . SER B 1 22 ? -0.56 -20.391 -2.16 1 96.19 22 SER B O 1
ATOM 1997 N N . PHE B 1 23 ? -1.538 -18.391 -2.551 1 97.31 23 PHE B N 1
ATOM 1998 C CA . PHE B 1 23 ? -2.645 -18.984 -3.293 1 97.31 23 PHE B CA 1
ATOM 1999 C C . PHE B 1 23 ? -2.926 -18.188 -4.566 1 97.31 23 PHE B C 1
ATOM 2001 O O . PHE B 1 23 ? -4.027 -17.672 -4.746 1 97.31 23 PHE B O 1
ATOM 2008 N N . PRO B 1 24 ? -1.949 -18.172 -5.52 1 96.5 24 PRO B N 1
ATOM 2009 C CA . PRO B 1 24 ? -2.148 -17.375 -6.73 1 96.5 24 PRO B CA 1
ATOM 2010 C C . PRO B 1 24 ? -3.379 -17.812 -7.523 1 96.5 24 PRO B C 1
ATOM 2012 O O . PRO B 1 24 ? -4.07 -16.969 -8.102 1 96.5 24 PRO B O 1
ATOM 2015 N N . HIS B 1 25 ? -3.721 -19.109 -7.566 1 97 25 HIS B N 1
ATOM 2016 C CA . HIS B 1 25 ? -4.902 -19.625 -8.258 1 97 25 HIS B CA 1
ATOM 2017 C C . HIS B 1 25 ? -6.176 -19.016 -7.684 1 97 25 HIS B C 1
ATOM 2019 O O . HIS B 1 25 ? -7.004 -18.484 -8.422 1 97 25 HIS B O 1
ATOM 2025 N N . TRP B 1 26 ? -6.266 -19 -6.391 1 96.94 26 TRP B N 1
ATOM 2026 C CA . TRP B 1 26 ? -7.477 -18.547 -5.719 1 96.94 26 TRP B CA 1
ATOM 2027 C C . TRP B 1 26 ? -7.605 -17.031 -5.809 1 96.94 26 TRP B C 1
ATOM 2029 O O . TRP B 1 26 ? -8.68 -16.5 -6.098 1 96.94 26 TRP B O 1
ATOM 2039 N N . GLU B 1 27 ? -6.492 -16.328 -5.605 1 95.69 27 GLU B N 1
ATOM 2040 C CA . GLU B 1 27 ? -6.52 -14.867 -5.582 1 95.69 27 GLU B CA 1
ATOM 2041 C C . GLU B 1 27 ? -6.875 -14.297 -6.953 1 95.69 27 GLU B C 1
ATOM 2043 O O . GLU B 1 27 ? -7.41 -13.195 -7.051 1 95.69 27 GLU B O 1
ATOM 2048 N N . THR B 1 28 ? -6.629 -15.062 -7.977 1 95.75 28 THR B N 1
ATOM 2049 C CA . THR B 1 28 ? -6.926 -14.594 -9.328 1 95.75 28 THR B CA 1
ATOM 2050 C C . THR B 1 28 ? -8.219 -15.227 -9.852 1 95.75 28 THR B C 1
ATOM 2052 O O . THR B 1 28 ? -8.484 -15.195 -11.047 1 95.75 28 THR B O 1
ATOM 2055 N N . MET B 1 29 ? -8.938 -15.875 -8.953 1 96.12 29 MET B N 1
ATOM 2056 C CA . MET B 1 29 ? -10.18 -16.562 -9.305 1 96.12 29 MET B CA 1
ATOM 2057 C C . MET B 1 29 ? -9.93 -17.625 -10.375 1 96.12 29 MET B C 1
ATOM 2059 O O . MET B 1 29 ? -10.719 -17.781 -11.305 1 96.12 29 MET B O 1
ATOM 2063 N N . HIS B 1 30 ? -8.719 -18.188 -10.32 1 97 30 HIS B N 1
ATOM 2064 C CA . HIS B 1 30 ? -8.305 -19.344 -11.102 1 97 30 HIS B CA 1
ATOM 2065 C C . HIS B 1 30 ? -8.078 -18.969 -12.562 1 97 30 HIS B C 1
ATOM 2067 O O . HIS B 1 30 ? -8.227 -19.797 -13.453 1 97 30 HIS B O 1
ATOM 2073 N N . VAL B 1 31 ? -7.805 -17.656 -12.844 1 95.31 31 VAL B N 1
ATOM 2074 C CA . VAL B 1 31 ? -7.379 -17.234 -14.172 1 95.31 31 VAL B CA 1
ATOM 2075 C C . VAL B 1 31 ? -5.941 -17.688 -14.422 1 95.31 31 VAL B C 1
ATOM 2077 O O . VAL B 1 31 ? -5.617 -18.156 -15.516 1 95.31 31 VAL B O 1
ATOM 2080 N N . TRP B 1 32 ? -5.148 -17.547 -13.43 1 95.94 32 TRP B N 1
ATOM 2081 C CA . TRP B 1 32 ? -3.766 -18.016 -13.461 1 95.94 32 TRP B CA 1
ATOM 2082 C C . TRP B 1 32 ? -3.502 -19 -12.336 1 95.94 32 TRP B C 1
ATOM 2084 O O . TRP B 1 32 ? -4.094 -18.906 -11.258 1 95.94 32 TRP B O 1
ATOM 2094 N N . ASN B 1 33 ? -2.572 -19.875 -12.539 1 93.25 33 ASN B N 1
ATOM 2095 C CA . ASN B 1 33 ? -2.375 -20.969 -11.594 1 93.25 33 ASN B CA 1
ATOM 2096 C C . ASN B 1 33 ? -1.098 -20.781 -10.781 1 93.25 33 ASN B C 1
ATOM 2098 O O . ASN B 1 33 ? -0.925 -21.391 -9.727 1 93.25 33 ASN B O 1
ATOM 2102 N N . SER B 1 34 ? -0.195 -20 -11.352 1 94.25 34 SER B N 1
ATOM 2103 C CA . SER B 1 34 ? 1.075 -19.781 -10.664 1 94.25 34 SER B CA 1
ATOM 2104 C C . SER B 1 34 ? 1.482 -18.312 -10.719 1 94.25 34 SER B C 1
ATOM 2106 O O . SER B 1 34 ? 0.937 -17.547 -11.516 1 94.25 34 SER B O 1
ATOM 2108 N N . LEU B 1 35 ? 2.371 -17.938 -9.875 1 95.31 35 LEU B N 1
ATOM 2109 C CA . LEU B 1 35 ? 2.834 -16.562 -9.781 1 95.31 35 LEU B CA 1
ATOM 2110 C C . LEU B 1 35 ? 3.43 -16.094 -11.102 1 95.31 35 LEU B C 1
ATOM 2112 O O . LEU B 1 35 ? 3.162 -14.969 -11.547 1 95.31 35 LEU B O 1
ATOM 2116 N N . SER B 1 36 ? 4.164 -16.953 -11.703 1 93.19 36 SER B N 1
ATOM 2117 C CA . SER B 1 36 ? 4.914 -16.578 -12.898 1 93.19 36 SER B CA 1
ATOM 2118 C C . SER B 1 36 ? 3.984 -16.344 -14.086 1 93.19 36 SER B C 1
ATOM 2120 O O . SER B 1 36 ? 4.367 -15.703 -15.07 1 93.19 36 SER B O 1
ATOM 2122 N N . GLU B 1 37 ? 2.738 -16.812 -13.953 1 95.31 37 GLU B N 1
ATOM 2123 C CA . GLU B 1 37 ? 1.778 -16.688 -15.047 1 95.31 37 GLU B CA 1
ATOM 2124 C C . GLU B 1 37 ? 1.062 -15.336 -14.992 1 95.31 37 GLU B C 1
ATOM 2126 O O . GLU B 1 37 ? 0.463 -14.898 -15.977 1 95.31 37 GLU B O 1
ATOM 2131 N N . ILE B 1 38 ? 1.105 -14.742 -13.867 1 96.31 38 ILE B N 1
ATOM 2132 C CA . ILE B 1 38 ? 0.395 -13.484 -13.688 1 96.31 38 ILE B CA 1
ATOM 2133 C C . ILE B 1 38 ? 1.204 -12.344 -14.305 1 96.31 38 ILE B C 1
ATOM 2135 O O . ILE B 1 38 ? 2.346 -12.102 -13.906 1 96.31 38 ILE B O 1
ATOM 2139 N N . PRO B 1 39 ? 0.616 -11.656 -15.227 1 96.25 39 PRO B N 1
ATOM 2140 C CA . PRO B 1 39 ? 1.342 -10.508 -15.781 1 96.25 39 PRO B CA 1
ATOM 2141 C C . PRO B 1 39 ? 1.644 -9.438 -14.727 1 96.25 39 PRO B C 1
ATOM 2143 O O . PRO B 1 39 ? 0.79 -9.133 -13.891 1 96.25 39 PRO B O 1
ATOM 2146 N N . THR B 1 40 ? 2.805 -8.883 -14.844 1 95.62 40 THR B N 1
ATOM 2147 C CA . THR B 1 40 ? 3.295 -7.898 -13.883 1 95.62 40 THR B CA 1
ATOM 2148 C C . THR B 1 40 ? 2.338 -6.715 -13.781 1 95.62 40 THR B C 1
ATOM 2150 O O . THR B 1 40 ? 2.041 -6.238 -12.688 1 95.62 40 THR B O 1
ATOM 2153 N N . ALA B 1 41 ? 1.813 -6.301 -14.883 1 95.12 41 ALA B N 1
ATOM 2154 C CA . ALA B 1 41 ? 0.941 -5.133 -14.938 1 95.12 41 ALA B CA 1
ATOM 2155 C C . ALA B 1 41 ? -0.346 -5.371 -14.148 1 95.12 41 ALA B C 1
ATOM 2157 O O . ALA B 1 41 ? -0.898 -4.441 -13.555 1 95.12 41 ALA B O 1
ATOM 2158 N N . TYR B 1 42 ? -0.794 -6.598 -14.125 1 95.12 42 TYR B N 1
ATOM 2159 C CA . TYR B 1 42 ? -2.033 -6.926 -13.43 1 95.12 42 TYR B CA 1
ATOM 2160 C C . TYR B 1 42 ? -1.846 -6.859 -11.922 1 95.12 42 TYR B C 1
ATOM 2162 O O . TYR B 1 42 ? -2.695 -6.324 -11.203 1 95.12 42 TYR B O 1
ATOM 2170 N N . VAL B 1 43 ? -0.727 -7.375 -11.484 1 94.56 43 VAL B N 1
ATOM 2171 C CA . VAL B 1 43 ? -0.464 -7.371 -10.055 1 94.56 43 VAL B CA 1
ATOM 2172 C C . VAL B 1 43 ? -0.268 -5.938 -9.562 1 94.56 43 VAL B C 1
ATOM 2174 O O . VAL B 1 43 ? -0.82 -5.547 -8.539 1 94.56 43 VAL B O 1
ATOM 2177 N N . THR B 1 44 ? 0.413 -5.188 -10.336 1 94.44 44 THR B N 1
ATOM 2178 C CA . THR B 1 44 ? 0.684 -3.801 -9.969 1 94.44 44 THR B CA 1
ATOM 2179 C C . THR B 1 44 ? -0.602 -2.977 -9.977 1 94.44 44 THR B C 1
ATOM 2181 O O . THR B 1 44 ? -0.844 -2.186 -9.062 1 94.44 44 THR B O 1
ATOM 2184 N N . ALA B 1 45 ? -1.408 -3.195 -10.961 1 94.06 45 ALA B N 1
ATOM 2185 C CA . ALA B 1 45 ? -2.686 -2.494 -11.047 1 94.06 45 ALA B CA 1
ATOM 2186 C C . ALA B 1 45 ? -3.602 -2.879 -9.891 1 94.06 45 ALA B C 1
ATOM 2188 O O . ALA B 1 45 ? -4.336 -2.039 -9.359 1 94.06 45 ALA B O 1
ATOM 2189 N N . PHE B 1 46 ? -3.502 -4.078 -9.586 1 92.5 46 PHE B N 1
ATOM 2190 C CA . PHE B 1 46 ? -4.316 -4.582 -8.484 1 92.5 46 PHE B CA 1
ATOM 2191 C C . PHE B 1 46 ? -3.957 -3.881 -7.18 1 92.5 46 PHE B C 1
ATOM 2193 O O . PHE B 1 46 ? -4.84 -3.404 -6.461 1 92.5 46 PHE B O 1
ATOM 2200 N N . ILE B 1 47 ? -2.719 -3.715 -6.887 1 91.44 47 ILE B N 1
ATOM 2201 C CA . ILE B 1 47 ? -2.238 -3.123 -5.641 1 91.44 47 ILE B CA 1
ATOM 2202 C C . ILE B 1 47 ? -2.479 -1.615 -5.66 1 91.44 47 ILE B C 1
ATOM 2204 O O . ILE B 1 47 ? -3.016 -1.055 -4.703 1 91.44 47 ILE B O 1
ATOM 2208 N N . SER B 1 48 ? -2.15 -0.995 -6.707 1 92.25 48 SER B N 1
ATOM 2209 C CA . SER B 1 48 ? -2.363 0.443 -6.836 1 92.25 48 SER B CA 1
ATOM 2210 C C . SER B 1 48 ? -3.85 0.781 -6.855 1 92.25 48 SER B C 1
ATOM 2212 O O . SER B 1 48 ? -4.266 1.808 -6.312 1 92.25 48 SER B O 1
ATOM 2214 N N . GLY B 1 49 ? -4.594 -0.077 -7.523 1 92.5 49 GLY B N 1
ATOM 2215 C CA . GLY B 1 49 ? -6.031 0.126 -7.621 1 92.5 49 GLY B CA 1
ATOM 2216 C C . GLY B 1 49 ? -6.727 0.117 -6.273 1 92.5 49 GLY B C 1
ATOM 2217 O O . GLY B 1 49 ? -7.68 0.869 -6.055 1 92.5 49 GLY B O 1
ATOM 2218 N N . ASP B 1 50 ? -6.223 -0.639 -5.379 1 91.06 50 ASP B N 1
ATOM 2219 C CA . ASP B 1 50 ? -6.801 -0.687 -4.043 1 91.06 50 ASP B CA 1
ATOM 2220 C C . ASP B 1 50 ? -6.672 0.663 -3.338 1 91.06 50 ASP B C 1
ATOM 2222 O O . ASP B 1 50 ? -7.633 1.15 -2.74 1 91.06 50 ASP B O 1
ATOM 2226 N N . ALA B 1 51 ? -5.531 1.251 -3.441 1 90.5 51 ALA B N 1
ATOM 2227 C CA . ALA B 1 51 ? -5.309 2.559 -2.828 1 90.5 51 ALA B CA 1
ATOM 2228 C C . ALA B 1 51 ? -6.137 3.637 -3.521 1 90.5 51 ALA B C 1
ATOM 2230 O O . ALA B 1 51 ? -6.758 4.469 -2.861 1 90.5 51 ALA B O 1
ATOM 2231 N N . LEU B 1 52 ? -6.16 3.539 -4.809 1 93.62 52 LEU B N 1
ATOM 2232 C CA . LEU B 1 52 ? -6.859 4.555 -5.586 1 93.62 52 LEU B CA 1
ATOM 2233 C C . LEU B 1 52 ? -8.359 4.496 -5.324 1 93.62 52 LEU B C 1
ATOM 2235 O O . LEU B 1 52 ? -9 5.531 -5.117 1 93.62 52 LEU B O 1
ATOM 2239 N N . LEU B 1 53 ? -8.859 3.307 -5.316 1 94.19 53 LEU B N 1
ATOM 2240 C CA . LEU B 1 53 ? -10.297 3.148 -5.086 1 94.19 53 LEU B CA 1
ATOM 2241 C C . LEU B 1 53 ? -10.672 3.594 -3.676 1 94.19 53 LEU B C 1
ATOM 2243 O O . LEU B 1 53 ? -11.742 4.16 -3.465 1 94.19 53 LEU B O 1
ATOM 2247 N N . ALA B 1 54 ? -9.805 3.328 -2.756 1 93.44 54 ALA B N 1
ATOM 2248 C CA . ALA B 1 54 ? -10.039 3.762 -1.382 1 93.44 54 ALA B CA 1
ATOM 2249 C C . ALA B 1 54 ? -10.078 5.285 -1.286 1 93.44 54 ALA B C 1
ATOM 2251 O O . ALA B 1 54 ? -10.953 5.852 -0.624 1 93.44 54 ALA B O 1
ATOM 2252 N N . VAL B 1 55 ? -9.18 5.914 -1.938 1 94.69 55 VAL B N 1
ATOM 2253 C CA . VAL B 1 55 ? -9.102 7.371 -1.905 1 94.69 55 VAL B CA 1
ATOM 2254 C C . VAL B 1 55 ? -10.336 7.969 -2.58 1 94.69 55 VAL B C 1
ATOM 2256 O O . VAL B 1 55 ? -10.945 8.906 -2.061 1 94.69 55 VAL B O 1
ATOM 2259 N N . ILE B 1 56 ? -10.711 7.414 -3.707 1 95.62 56 ILE B N 1
ATOM 2260 C CA . ILE B 1 56 ? -11.898 7.887 -4.41 1 95.62 56 ILE B CA 1
ATOM 2261 C C . ILE B 1 56 ? -13.125 7.703 -3.525 1 95.62 56 ILE B C 1
ATOM 2263 O O . ILE B 1 56 ? -13.953 8.609 -3.4 1 95.62 56 ILE B O 1
ATOM 2267 N N . GLY B 1 57 ? -13.219 6.562 -2.938 1 96.5 57 GLY B N 1
ATOM 2268 C CA . GLY B 1 57 ? -14.328 6.316 -2.025 1 96.5 57 GLY B CA 1
ATOM 2269 C C . GLY B 1 57 ? -14.383 7.312 -0.881 1 96.5 57 GLY B C 1
ATOM 2270 O O . GLY B 1 57 ? -15.461 7.809 -0.538 1 96.5 57 GLY B O 1
ATOM 2271 N N . PHE B 1 58 ? -13.281 7.613 -0.305 1 96.56 58 PHE B N 1
ATOM 2272 C CA . PHE B 1 58 ? -13.211 8.586 0.778 1 96.56 58 PHE B CA 1
ATOM 2273 C C . PHE B 1 58 ? -13.672 9.961 0.302 1 96.56 58 PHE B C 1
ATOM 2275 O O . PHE B 1 5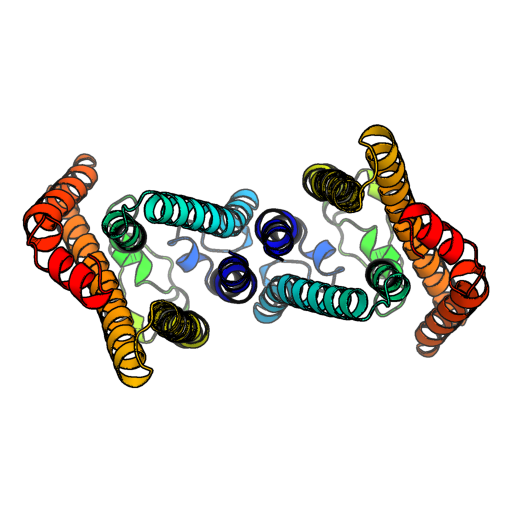8 ? -14.461 10.625 0.979 1 96.56 58 PHE B O 1
ATOM 2282 N N . TRP B 1 59 ? -13.156 10.305 -0.864 1 96.31 59 TRP B N 1
ATOM 2283 C CA . TRP B 1 59 ? -13.469 11.625 -1.393 1 96.31 59 TRP B CA 1
ATOM 2284 C C . TRP B 1 59 ? -14.953 11.75 -1.701 1 96.31 59 TRP B C 1
ATOM 2286 O O . TRP B 1 59 ? -15.57 12.781 -1.417 1 96.31 59 TRP B O 1
ATOM 2296 N N . VAL B 1 60 ? -15.547 10.789 -2.248 1 97.06 60 VAL B N 1
ATOM 2297 C CA . VAL B 1 60 ? -16.969 10.812 -2.553 1 97.06 60 VAL B CA 1
ATOM 2298 C C . VAL B 1 60 ? -17.781 10.891 -1.257 1 97.06 60 VAL B C 1
ATOM 2300 O O . VAL B 1 60 ? -18.688 11.711 -1.141 1 97.06 60 VAL B O 1
ATOM 2303 N N . ALA B 1 61 ? -17.406 10.102 -0.274 1 96.94 61 ALA B N 1
ATOM 2304 C CA . ALA B 1 61 ? -18.094 10.133 1.01 1 96.94 61 ALA B CA 1
ATOM 2305 C C . ALA B 1 61 ? -17.969 11.5 1.675 1 96.94 61 ALA B C 1
ATOM 2307 O O . ALA B 1 61 ? -18.953 12.047 2.174 1 96.94 61 ALA B O 1
ATOM 2308 N N . ALA B 1 62 ? -16.781 12.016 1.632 1 96.12 62 ALA B N 1
ATOM 2309 C CA . ALA B 1 62 ? -16.531 13.32 2.234 1 96.12 62 ALA B CA 1
ATOM 2310 C C . ALA B 1 62 ? -17.359 14.406 1.55 1 96.12 62 ALA B C 1
ATOM 2312 O O . ALA B 1 62 ? -17.938 15.273 2.217 1 96.12 62 ALA B O 1
ATOM 2313 N N . LYS B 1 63 ? -17.422 14.344 0.277 1 97.19 63 LYS B N 1
ATOM 2314 C CA . LYS B 1 63 ? -18.203 15.32 -0.477 1 97.19 63 LYS B CA 1
ATOM 2315 C C . LYS B 1 63 ? -19.688 15.211 -0.144 1 97.19 63 LYS B C 1
ATOM 2317 O O . LYS B 1 63 ? -20.375 16.219 0.022 1 97.19 63 LYS B O 1
ATOM 2322 N N . LEU B 1 64 ? -20.203 14.039 -0.055 1 96.25 64 LEU B N 1
ATOM 2323 C CA . LEU B 1 64 ? -21.594 13.82 0.283 1 96.25 64 LEU B CA 1
ATOM 2324 C C . LEU B 1 64 ? -21.906 14.336 1.683 1 96.25 64 LEU B C 1
ATOM 2326 O O . LEU B 1 64 ? -22.922 15.016 1.889 1 96.25 64 LEU B O 1
ATOM 2330 N N . ILE B 1 65 ? -21 14.125 2.6 1 94.06 65 ILE B N 1
ATOM 2331 C CA . ILE B 1 65 ? -21.203 14.547 3.98 1 94.06 65 ILE B CA 1
ATOM 2332 C C . ILE B 1 65 ? -21.156 16.078 4.062 1 94.06 65 ILE B C 1
ATOM 2334 O O . ILE B 1 65 ? -22.016 16.688 4.707 1 94.06 65 ILE B O 1
ATOM 2338 N N . ARG B 1 66 ? -20.25 16.641 3.363 1 95.56 66 ARG B N 1
ATOM 2339 C CA . ARG B 1 66 ? -20.109 18.094 3.371 1 95.56 66 ARG B CA 1
ATOM 2340 C C . ARG B 1 66 ? -21.328 18.766 2.736 1 95.56 66 ARG B C 1
ATOM 2342 O O . ARG B 1 66 ? -21.672 19.891 3.088 1 95.56 66 ARG B O 1
ATOM 2349 N N . SER B 1 67 ? -22.016 18.047 1.878 1 96.56 67 SER B N 1
ATOM 2350 C CA . SER B 1 67 ? -23.188 18.578 1.199 1 96.56 67 SER B CA 1
ATOM 2351 C C . SER B 1 67 ? -24.469 18.266 1.975 1 96.56 67 SER B C 1
ATOM 2353 O O . SER B 1 67 ? -25.578 18.5 1.486 1 96.56 67 SER B O 1
ATOM 2355 N N . GLY B 1 68 ? -24.359 17.594 3.043 1 93.12 68 GLY B N 1
ATOM 2356 C CA . GLY B 1 68 ? -25.516 17.281 3.881 1 93.12 68 GLY B CA 1
ATOM 2357 C C . GLY B 1 68 ? -26.234 16.031 3.451 1 93.12 68 GLY B C 1
ATOM 2358 O O . GLY B 1 68 ? -27.391 15.805 3.852 1 93.12 68 GLY B O 1
ATOM 2359 N N . ARG B 1 69 ? -25.641 15.305 2.604 1 94.88 69 ARG B N 1
ATOM 2360 C CA . ARG B 1 69 ? -26.25 14.07 2.111 1 94.88 69 ARG B CA 1
ATOM 2361 C C . ARG B 1 69 ? -25.672 12.852 2.83 1 94.88 69 ARG B C 1
ATOM 2363 O O . ARG B 1 69 ? -25.141 11.938 2.191 1 94.88 69 ARG B O 1
ATOM 2370 N N . ASP B 1 70 ? -25.875 12.656 4.055 1 93.25 70 ASP B N 1
ATOM 2371 C CA . ASP B 1 70 ? -25.281 11.648 4.922 1 93.25 70 ASP B CA 1
ATOM 2372 C C . ASP B 1 70 ? -25.781 10.25 4.578 1 93.25 70 ASP B C 1
ATOM 2374 O O . ASP B 1 70 ? -25.016 9.289 4.555 1 93.25 70 ASP B O 1
ATOM 2378 N N . TYR B 1 71 ? -27.094 10.211 4.371 1 93.75 71 TYR B N 1
ATOM 2379 C CA . TYR B 1 71 ? -27.656 8.906 4.027 1 93.75 71 TYR B CA 1
ATOM 2380 C C . TYR B 1 71 ? -27.016 8.359 2.758 1 93.75 71 TYR B C 1
ATOM 2382 O O . TYR B 1 71 ? -26.688 7.172 2.68 1 93.75 71 TYR B O 1
ATOM 2390 N N . ALA B 1 72 ? -26.859 9.203 1.775 1 93.44 72 ALA B N 1
ATOM 2391 C CA . ALA B 1 72 ? -26.219 8.797 0.526 1 93.44 72 ALA B CA 1
ATOM 2392 C C . ALA B 1 72 ? -24.797 8.312 0.775 1 93.44 72 ALA B C 1
ATOM 2394 O O . ALA B 1 72 ? -24.312 7.398 0.096 1 93.44 72 ALA B O 1
ATOM 2395 N N . ALA B 1 73 ? -24.109 8.844 1.699 1 95.31 73 ALA B N 1
ATOM 2396 C CA . ALA B 1 73 ? -22.766 8.406 2.061 1 95.31 73 ALA B CA 1
ATOM 2397 C C . ALA B 1 73 ? -22.766 6.98 2.596 1 95.31 73 ALA B C 1
ATOM 2399 O O . ALA B 1 73 ? -21.875 6.191 2.303 1 95.31 73 ALA B O 1
ATOM 2400 N N . HIS B 1 74 ? -23.781 6.656 3.33 1 94.81 74 HIS B N 1
ATOM 2401 C CA . HIS B 1 74 ? -23.891 5.305 3.865 1 94.81 74 HIS B CA 1
ATOM 2402 C C . HIS B 1 74 ? -24.234 4.305 2.77 1 94.81 74 HIS B C 1
ATOM 2404 O O . HIS B 1 74 ? -23.781 3.16 2.801 1 94.81 74 HIS B O 1
ATOM 2410 N N . ILE B 1 75 ? -25.016 4.746 1.845 1 94.75 75 ILE B N 1
ATOM 2411 C CA . ILE B 1 75 ? -25.359 3.873 0.727 1 94.75 75 ILE B CA 1
ATOM 2412 C C . ILE B 1 75 ? -24.094 3.547 -0.078 1 94.75 75 ILE B C 1
ATOM 2414 O O . ILE B 1 75 ? -23.969 2.443 -0.611 1 94.75 75 ILE B O 1
ATOM 2418 N N . GLN B 1 76 ? -23.219 4.406 -0.109 1 95.62 76 GLN B N 1
ATOM 2419 C CA . GLN B 1 76 ? -21.984 4.234 -0.879 1 95.62 76 GLN B CA 1
ATOM 2420 C C . GLN B 1 76 ? -21.219 2.992 -0.428 1 95.62 76 GLN B C 1
ATOM 2422 O O . GLN B 1 76 ? -20.781 2.188 -1.256 1 95.62 76 GLN B O 1
ATOM 2427 N N . TRP B 1 77 ? -21.031 2.871 0.896 1 94.56 77 TRP B N 1
ATOM 2428 C CA . TRP B 1 77 ? -20.25 1.717 1.33 1 94.56 77 TRP B CA 1
ATOM 2429 C C . TRP B 1 77 ? -21.047 0.431 1.195 1 94.56 77 TRP B C 1
ATOM 2431 O O . TRP B 1 77 ? -20.5 -0.64 0.951 1 94.56 77 TRP B O 1
ATOM 2441 N N . ILE B 1 78 ? -22.344 0.435 1.269 1 95.88 78 ILE B N 1
ATOM 2442 C CA . ILE B 1 78 ? -23.172 -0.741 1.024 1 95.88 78 ILE B CA 1
ATOM 2443 C C . ILE B 1 78 ? -23.047 -1.165 -0.438 1 95.88 78 ILE B C 1
ATOM 2445 O O . ILE B 1 78 ? -22.906 -2.354 -0.736 1 95.88 78 ILE B O 1
ATOM 2449 N N . ALA B 1 79 ? -23.109 -0.141 -1.286 1 95.75 79 ALA B N 1
ATOM 2450 C CA . ALA B 1 79 ? -22.922 -0.405 -2.711 1 95.75 79 ALA B CA 1
ATOM 2451 C C . ALA B 1 79 ? -21.547 -1.027 -2.977 1 95.75 79 ALA B C 1
ATOM 2453 O O . ALA B 1 79 ? -21.422 -1.925 -3.812 1 95.75 79 ALA B O 1
ATOM 2454 N N . GLY B 1 80 ? -20.547 -0.536 -2.307 1 96 80 GLY B N 1
ATOM 2455 C CA . GLY B 1 80 ? -19.219 -1.104 -2.441 1 96 80 GLY B CA 1
ATOM 2456 C C . GLY B 1 80 ? -19.141 -2.562 -2.027 1 96 80 GLY B C 1
ATOM 2457 O O . GLY B 1 80 ? -18.562 -3.387 -2.734 1 96 80 GLY B O 1
ATOM 2458 N N . TYR B 1 81 ? -19.766 -2.896 -0.915 1 97 81 TYR B N 1
ATOM 2459 C CA . TYR B 1 81 ? -19.797 -4.277 -0.45 1 97 81 TYR B CA 1
ATOM 2460 C C . TYR B 1 81 ? -20.609 -5.156 -1.392 1 97 81 TYR B C 1
ATOM 2462 O O . TYR B 1 81 ? -20.266 -6.32 -1.612 1 97 81 TYR B O 1
ATOM 2470 N N . PHE B 1 82 ? -21.719 -4.602 -1.879 1 97.25 82 PHE B N 1
ATOM 2471 C CA . PHE B 1 82 ? -22.5 -5.344 -2.859 1 97.25 82 PHE B CA 1
ATOM 2472 C C . PHE B 1 82 ? -21.641 -5.715 -4.066 1 97.25 82 PHE B C 1
ATOM 2474 O O . PHE B 1 82 ? -21.641 -6.875 -4.492 1 97.25 82 PHE B O 1
ATOM 2481 N N . ALA B 1 83 ? -20.938 -4.715 -4.609 1 95.44 83 ALA B N 1
ATOM 2482 C CA . ALA B 1 83 ? -20.062 -4.969 -5.762 1 95.44 83 ALA B CA 1
ATOM 2483 C C . ALA B 1 83 ? -19.016 -6.027 -5.434 1 95.44 83 ALA B C 1
ATOM 2485 O O . ALA B 1 83 ? -18.75 -6.922 -6.242 1 95.44 83 ALA B O 1
ATOM 2486 N N . PHE B 1 84 ? -18.422 -5.941 -4.316 1 95.62 84 PHE B N 1
ATOM 2487 C CA . PHE B 1 84 ? -17.406 -6.875 -3.873 1 95.62 84 PHE B CA 1
ATOM 2488 C C . PHE B 1 84 ? -17.953 -8.297 -3.812 1 95.62 84 PHE B C 1
ATOM 2490 O O . P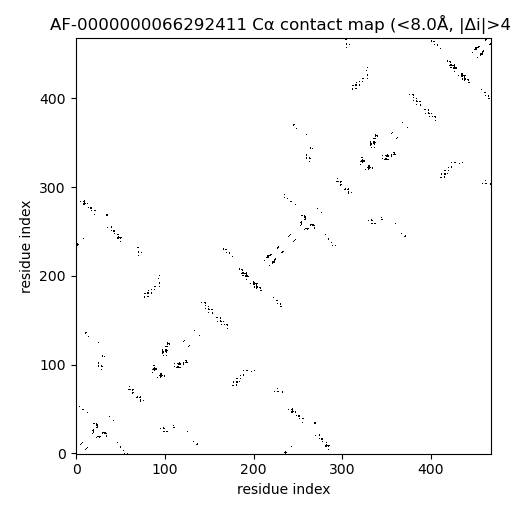HE B 1 84 ? -17.375 -9.211 -4.398 1 95.62 84 PHE B O 1
ATOM 2497 N N . PHE B 1 85 ? -19.062 -8.477 -3.146 1 97.19 85 PHE B N 1
ATOM 2498 C CA . PHE B 1 85 ? -19.656 -9.797 -2.986 1 97.19 85 PHE B CA 1
ATOM 2499 C C . PHE B 1 85 ? -20.156 -10.336 -4.324 1 97.19 85 PHE B C 1
ATOM 2501 O O . PHE B 1 85 ? -20.109 -11.539 -4.574 1 97.19 85 PHE B O 1
ATOM 2508 N N . PHE B 1 86 ? -20.656 -9.453 -5.074 1 96.06 86 PHE B N 1
ATOM 2509 C CA . PHE B 1 86 ? -21.172 -9.875 -6.371 1 96.06 86 PHE B CA 1
ATOM 2510 C C . PHE B 1 86 ? -20.047 -10.422 -7.246 1 96.06 86 PHE B C 1
ATOM 2512 O O . PHE B 1 86 ? -20.234 -11.414 -7.949 1 96.06 86 PHE B O 1
ATOM 2519 N N . VAL B 1 87 ? -18.906 -9.789 -7.246 1 93 87 VAL B N 1
ATOM 2520 C CA . VAL B 1 87 ? -17.75 -10.266 -8.008 1 93 87 VAL B CA 1
ATOM 2521 C C . VAL B 1 87 ? -17.328 -11.641 -7.5 1 93 87 VAL B C 1
ATOM 2523 O O . VAL B 1 87 ? -17 -12.523 -8.289 1 93 87 VAL B O 1
ATOM 2526 N N . LEU B 1 88 ? -17.375 -11.859 -6.246 1 94.19 88 LEU B N 1
ATOM 2527 C CA . LEU B 1 88 ? -16.953 -13.125 -5.66 1 94.19 88 LEU B CA 1
ATOM 2528 C C . LEU B 1 88 ? -17.984 -14.227 -5.934 1 94.19 88 LEU B C 1
ATOM 2530 O O . LEU B 1 88 ? -17.609 -15.367 -6.223 1 94.19 88 LEU B O 1
ATOM 2534 N N . ALA B 1 89 ? -19.219 -13.867 -5.906 1 94.38 89 ALA B N 1
ATOM 2535 C CA . ALA B 1 89 ? -20.281 -14.859 -6.023 1 94.38 89 ALA B CA 1
ATOM 2536 C C . ALA B 1 89 ? -20.609 -15.156 -7.484 1 94.38 89 ALA B C 1
ATOM 2538 O O . ALA B 1 89 ? -20.703 -16.312 -7.883 1 94.38 89 ALA B O 1
ATOM 2539 N N . HIS B 1 90 ? -20.781 -14.109 -8.25 1 93.12 90 HIS B N 1
ATOM 2540 C CA . HIS B 1 90 ? -21.203 -14.258 -9.641 1 93.12 90 HIS B CA 1
ATOM 2541 C C . HIS B 1 90 ? -19.984 -14.336 -10.57 1 93.12 90 HIS B C 1
ATOM 2543 O O . HIS B 1 90 ? -19.969 -15.133 -11.5 1 93.12 90 HIS B O 1
ATOM 2549 N N . GLY B 1 91 ? -18.984 -13.492 -10.266 1 91.69 91 GLY B N 1
ATOM 2550 C CA . GLY B 1 91 ? -17.875 -13.391 -11.195 1 91.69 91 GLY B CA 1
ATOM 2551 C C . GLY B 1 91 ? -18.281 -12.867 -12.562 1 91.69 91 GLY B C 1
ATOM 2552 O O . GLY B 1 91 ? -19.141 -11.984 -12.656 1 91.69 91 GLY B O 1
ATOM 2553 N N . TRP B 1 92 ? -17.578 -13.328 -13.57 1 89.62 92 TRP B N 1
ATOM 2554 C CA . TRP B 1 92 ? -17.875 -12.828 -14.906 1 89.62 92 TRP B CA 1
ATOM 2555 C C . TRP B 1 92 ? -18.734 -13.82 -15.68 1 89.62 92 TRP B C 1
ATOM 2557 O O . TRP B 1 92 ? -19.219 -13.516 -16.781 1 89.62 92 TRP B O 1
ATOM 2567 N N . ASP B 1 93 ? -19.031 -14.984 -15.156 1 88.69 93 ASP B N 1
ATOM 2568 C CA . ASP B 1 93 ? -19.766 -16 -15.906 1 88.69 93 ASP B CA 1
ATOM 2569 C C . ASP B 1 93 ? -20.734 -16.766 -15 1 88.69 93 ASP B C 1
ATOM 2571 O O . ASP B 1 93 ? -21.188 -17.859 -15.352 1 88.69 93 ASP B O 1
ATOM 2575 N N . GLY B 1 94 ? -20.859 -16.281 -13.805 1 90.19 94 GLY B N 1
ATOM 2576 C CA . GLY B 1 94 ? -21.828 -16.906 -12.914 1 90.19 94 GLY B CA 1
ATOM 2577 C C . GLY B 1 94 ? -21.234 -18.031 -12.086 1 90.19 94 GLY B C 1
ATOM 2578 O O . GLY B 1 94 ? -21.922 -18.625 -11.258 1 90.19 94 GLY B O 1
ATOM 2579 N N . THR B 1 95 ? -19.922 -18.266 -12.227 1 92.94 95 THR B N 1
ATOM 2580 C CA . THR B 1 95 ? -19.297 -19.375 -11.523 1 92.94 95 THR B CA 1
ATOM 2581 C C . THR B 1 95 ? -18.375 -18.859 -10.422 1 92.94 95 THR B C 1
ATOM 2583 O O . THR B 1 95 ? -17.516 -19.609 -9.93 1 92.94 95 THR B O 1
ATOM 2586 N N . GLY B 1 96 ? -18.547 -17.672 -10.055 1 94.88 96 GLY B N 1
ATOM 2587 C CA . GLY B 1 96 ? -17.688 -17.078 -9.031 1 94.88 96 GLY B CA 1
ATOM 2588 C C . GLY B 1 96 ? -17.703 -17.844 -7.723 1 94.88 96 GLY B C 1
ATOM 2589 O O . GLY B 1 96 ? -16.656 -18.094 -7.133 1 94.88 96 GLY B O 1
ATOM 2590 N N . TRP B 1 97 ? -18.891 -18.25 -7.348 1 93.94 97 TRP B N 1
ATOM 2591 C CA . TRP B 1 97 ? -19.031 -18.953 -6.078 1 93.94 97 TRP B CA 1
ATOM 2592 C C . TRP B 1 97 ? -18.328 -20.297 -6.117 1 93.94 97 TRP B C 1
ATOM 2594 O O . TRP B 1 97 ? -17.781 -20.766 -5.105 1 93.94 97 TRP B O 1
ATOM 2604 N N . GLN B 1 98 ? -18.219 -20.922 -7.316 1 96 98 GLN B N 1
ATOM 2605 C CA . GLN B 1 98 ? -17.484 -22.172 -7.473 1 96 98 GLN B CA 1
ATOM 2606 C C . GLN B 1 98 ? -15.984 -21.938 -7.324 1 96 98 GLN B C 1
ATOM 2608 O O . GLN B 1 98 ? -15.32 -22.672 -6.582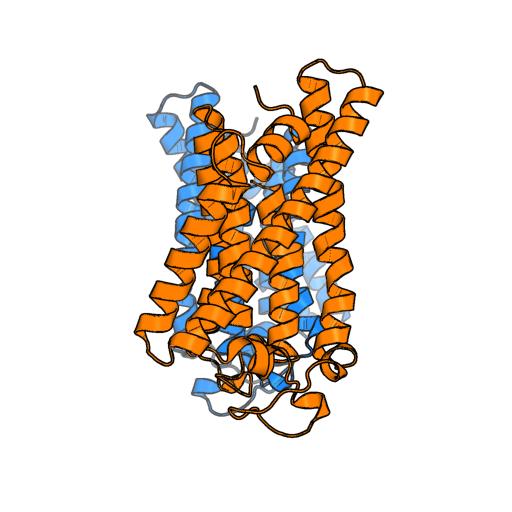 1 96 98 GLN B O 1
ATOM 2613 N N . ARG B 1 99 ? -15.539 -20.984 -7.992 1 96.81 99 ARG B N 1
ATOM 2614 C CA . ARG B 1 99 ? -14.117 -20.672 -7.949 1 96.81 99 ARG B CA 1
ATOM 2615 C C . ARG B 1 99 ? -13.688 -20.281 -6.535 1 96.81 99 ARG B C 1
ATOM 2617 O O . ARG B 1 99 ? -12.617 -20.688 -6.074 1 96.81 99 ARG B O 1
ATOM 2624 N N . PHE B 1 100 ? -14.562 -19.547 -5.934 1 97 100 PHE B N 1
ATOM 2625 C CA . PHE B 1 100 ? -14.25 -19.062 -4.59 1 97 100 PHE B CA 1
ATOM 2626 C C . PHE B 1 100 ? -14.109 -20.234 -3.619 1 97 100 PHE B C 1
ATOM 2628 O O . PHE B 1 100 ? -13.273 -20.188 -2.715 1 97 100 PHE B O 1
ATOM 2635 N N . THR B 1 101 ? -14.812 -21.266 -3.816 1 97.38 101 THR B N 1
ATOM 2636 C CA . THR B 1 101 ? -14.836 -22.375 -2.854 1 97.38 101 THR B CA 1
ATOM 2637 C C . THR B 1 101 ? -13.953 -23.516 -3.33 1 97.38 101 THR B C 1
ATOM 2639 O O . THR B 1 101 ? -14.188 -24.672 -2.965 1 97.38 101 THR B O 1
ATOM 2642 N N . TRP B 1 102 ? -13 -23.266 -4.176 1 97.88 102 TRP B N 1
ATOM 2643 C CA . TRP B 1 102 ? -12.109 -24.312 -4.66 1 97.88 102 TRP B CA 1
ATOM 2644 C C . TRP B 1 102 ? -10.664 -24.031 -4.266 1 97.88 102 TRP B C 1
ATOM 2646 O O . TRP B 1 102 ? -10.141 -22.938 -4.547 1 97.88 102 TRP B O 1
ATOM 2656 N N . ASP B 1 103 ? -10.047 -24.969 -3.662 1 98.12 103 ASP B N 1
ATOM 2657 C CA . ASP B 1 103 ? -8.664 -24.828 -3.23 1 98.12 103 ASP B CA 1
ATOM 2658 C C . ASP B 1 103 ? -7.805 -25.969 -3.771 1 98.12 103 ASP B C 1
ATOM 2660 O O . ASP B 1 103 ? -7.777 -27.062 -3.191 1 98.12 103 ASP B O 1
ATOM 2664 N N . PRO B 1 104 ? -7.125 -25.656 -4.773 1 97.12 104 PRO B N 1
ATOM 2665 C CA . PRO B 1 104 ? -6.301 -26.688 -5.391 1 97.12 104 PRO B CA 1
ATOM 2666 C C . PRO B 1 104 ? -5.246 -27.25 -4.441 1 97.12 104 PRO B C 1
ATOM 2668 O O . PRO B 1 104 ? -4.754 -28.359 -4.648 1 97.12 104 PRO B O 1
ATOM 2671 N N . THR B 1 105 ? -4.852 -26.516 -3.41 1 96.31 105 THR B N 1
ATOM 2672 C CA . THR B 1 105 ? -3.834 -27 -2.484 1 96.31 105 THR B CA 1
ATOM 2673 C C . THR B 1 105 ? -4.379 -28.141 -1.623 1 96.31 105 THR B C 1
ATOM 2675 O O . THR B 1 105 ? -3.613 -28.875 -1.004 1 96.31 105 THR B O 1
ATOM 2678 N N . VAL B 1 106 ? -5.605 -28.234 -1.549 1 97.31 106 VAL B N 1
ATOM 2679 C CA . VAL B 1 106 ? -6.258 -29.312 -0.819 1 97.31 106 VAL B CA 1
ATOM 2680 C C . VAL B 1 106 ? -6.656 -30.422 -1.788 1 97.31 106 VAL B C 1
ATOM 2682 O O . VAL B 1 106 ? -6.375 -31.594 -1.545 1 97.31 106 VAL B O 1
ATOM 2685 N N . THR B 1 107 ? -7.16 -30.062 -2.965 1 96.06 107 THR B N 1
ATOM 2686 C CA . THR B 1 107 ? -7.754 -31.031 -3.889 1 96.06 107 THR B CA 1
ATOM 2687 C C . THR B 1 107 ? -6.688 -31.641 -4.797 1 96.06 107 THR B C 1
ATOM 2689 O O . THR B 1 107 ? -6.883 -32.719 -5.359 1 96.06 107 THR B O 1
ATOM 2692 N N . GLY B 1 108 ? -5.66 -30.859 -5.055 1 95.44 108 GLY B N 1
ATOM 2693 C CA . GLY B 1 108 ? -4.586 -31.344 -5.914 1 95.44 108 GLY B CA 1
ATOM 2694 C C . GLY B 1 108 ? -4.859 -31.109 -7.391 1 95.44 108 GLY B C 1
ATOM 2695 O O . GLY B 1 108 ? -4.055 -31.5 -8.242 1 95.44 108 GLY B O 1
ATOM 2696 N N . MET B 1 109 ? -6.07 -30.453 -7.672 1 95.31 109 MET B N 1
ATOM 2697 C CA . MET B 1 109 ? -6.441 -30.25 -9.07 1 95.31 109 MET B CA 1
ATOM 2698 C C . MET B 1 109 ? -6.891 -28.797 -9.305 1 95.31 109 MET B C 1
ATOM 2700 O O . MET B 1 109 ? -7.539 -28.203 -8.445 1 95.31 109 MET B O 1
ATOM 2704 N N . PRO B 1 110 ? -6.547 -28.312 -10.531 1 95.88 110 PRO B N 1
ATOM 2705 C CA . PRO B 1 110 ? -7.047 -26.984 -10.875 1 95.88 110 PRO B CA 1
ATOM 2706 C C . PRO B 1 110 ? -8.57 -26.922 -10.953 1 95.88 110 PRO B C 1
ATOM 2708 O O . PRO B 1 110 ? -9.227 -27.969 -11.102 1 95.88 110 PRO B O 1
ATOM 2711 N N . TRP B 1 111 ? -9.062 -25.812 -10.914 1 97.12 111 TRP B N 1
ATOM 2712 C CA . TRP B 1 111 ? -10.508 -25.625 -10.977 1 97.12 111 TRP B CA 1
ATOM 2713 C C . TRP B 1 111 ? -11.023 -25.812 -12.398 1 97.12 111 TRP B C 1
ATOM 2715 O O . TRP B 1 111 ? -10.375 -25.406 -13.359 1 97.12 111 TRP B O 1
ATOM 2725 N N . GLU B 1 112 ? -12.203 -26.375 -12.539 1 96.25 112 GLU B N 1
ATOM 2726 C CA . GLU B 1 112 ? -13.016 -26.469 -13.75 1 96.25 112 GLU B CA 1
ATOM 2727 C C . GLU B 1 112 ? -14.484 -26.172 -13.445 1 96.25 112 GLU B C 1
ATOM 2729 O O . GLU B 1 112 ? -14.945 -26.359 -12.32 1 96.25 112 GLU B O 1
ATOM 2734 N N . PRO B 1 113 ? -15.125 -25.625 -14.492 1 94.44 113 PRO B N 1
ATOM 2735 C CA . PRO B 1 113 ? -16.547 -25.375 -14.258 1 94.44 113 PRO B CA 1
ATOM 2736 C C . PRO B 1 113 ? -17.281 -26.594 -13.703 1 94.44 113 PRO B C 1
ATOM 2738 O O . PRO B 1 113 ? -17.109 -27.703 -14.203 1 94.44 113 PRO B O 1
ATOM 2741 N N . GLY B 1 114 ? -18.016 -26.297 -12.703 1 94.75 114 GLY B N 1
ATOM 2742 C CA . GLY B 1 114 ? -18.766 -27.375 -12.086 1 94.75 114 GLY B CA 1
ATOM 2743 C C . GLY B 1 114 ? -18.141 -27.891 -10.805 1 94.75 114 GLY B C 1
ATOM 2744 O O . GLY B 1 114 ? -18.781 -28.609 -10.039 1 94.75 114 GLY B O 1
ATOM 2745 N N . ARG B 1 115 ? -16.969 -27.516 -10.547 1 95.19 115 ARG B N 1
ATOM 2746 C CA . ARG B 1 115 ? -16.266 -27.969 -9.359 1 95.19 115 ARG B CA 1
ATOM 2747 C C . ARG B 1 115 ? -16.453 -27 -8.195 1 95.19 115 ARG B C 1
ATOM 2749 O O . ARG B 1 115 ? -16.359 -25.781 -8.383 1 95.19 115 ARG B O 1
ATOM 2756 N N . THR B 1 116 ? -16.734 -27.594 -7.051 1 95.5 116 THR B N 1
ATOM 2757 C CA . THR B 1 116 ? -16.859 -26.812 -5.824 1 95.5 116 THR B CA 1
ATOM 2758 C C . THR B 1 116 ? -16.594 -27.672 -4.602 1 95.5 116 THR B C 1
ATOM 2760 O O . THR B 1 116 ? -16.844 -28.875 -4.617 1 95.5 116 THR B O 1
ATOM 2763 N N . MET B 1 117 ? -16.031 -27.094 -3.645 1 96.25 117 MET B N 1
ATOM 2764 C CA . MET B 1 117 ? -15.828 -27.781 -2.369 1 96.25 117 MET B CA 1
ATOM 2765 C C . MET B 1 117 ? -16.984 -27.484 -1.411 1 96.25 117 MET B C 1
ATOM 2767 O O . MET B 1 117 ? -17.156 -28.188 -0.418 1 96.25 117 MET B O 1
ATOM 2771 N N . TRP B 1 118 ? -17.719 -26.5 -1.685 1 92.69 118 TRP B N 1
ATOM 2772 C CA . TRP B 1 118 ? -18.875 -26.062 -0.902 1 92.69 118 TRP B CA 1
ATOM 2773 C C . TRP B 1 118 ? -18.516 -25.938 0.575 1 92.69 118 TRP B C 1
ATOM 2775 O O . TRP B 1 118 ? -17.625 -25.172 0.944 1 92.69 118 TRP B O 1
ATOM 2785 N N . VAL B 1 119 ? -19.016 -26.766 1.45 1 93.62 119 VAL B N 1
ATOM 2786 C CA . VAL B 1 119 ? -18.844 -26.641 2.893 1 93.62 119 VAL B CA 1
ATOM 2787 C C . VAL B 1 119 ? -17.438 -27.078 3.291 1 93.62 119 VAL B C 1
ATOM 2789 O O . VAL B 1 119 ? -16.875 -26.578 4.262 1 93.62 119 VAL B O 1
ATOM 2792 N N . ASP B 1 120 ? -16.844 -27.938 2.525 1 96.75 120 ASP B N 1
ATOM 2793 C CA . ASP B 1 120 ? -15.5 -28.422 2.816 1 96.75 120 ASP B CA 1
ATOM 2794 C C . ASP B 1 120 ? -14.461 -27.312 2.658 1 96.75 120 ASP B C 1
ATOM 2796 O O . ASP B 1 120 ? -13.344 -27.438 3.166 1 96.75 120 ASP B O 1
ATOM 2800 N N . PHE B 1 121 ? -14.891 -26.312 1.955 1 97.5 121 PHE B N 1
ATOM 2801 C CA . PHE B 1 121 ? -13.992 -25.172 1.779 1 97.5 121 PHE B CA 1
ATOM 2802 C C . PHE B 1 121 ? -13.656 -24.531 3.123 1 97.5 121 PHE B C 1
ATOM 2804 O O . PHE B 1 121 ? -12.562 -23.984 3.297 1 97.5 121 PHE B O 1
ATOM 2811 N N . ALA B 1 122 ? -14.523 -24.641 4.074 1 96.94 122 ALA B N 1
ATOM 2812 C CA . ALA B 1 122 ? -14.391 -23.953 5.359 1 96.94 122 ALA B CA 1
ATOM 2813 C C . ALA B 1 122 ? -13.133 -24.422 6.094 1 96.94 122 ALA B C 1
ATOM 2815 O O . ALA B 1 122 ? -12.641 -23.734 6.988 1 96.94 122 ALA B O 1
ATOM 2816 N N . THR B 1 123 ? -12.594 -25.594 5.762 1 97.5 123 THR B N 1
ATOM 2817 C CA . THR B 1 123 ? -11.406 -26.109 6.426 1 97.5 123 THR B CA 1
ATOM 2818 C C . THR B 1 123 ? -10.219 -26.141 5.469 1 97.5 123 THR B C 1
ATOM 2820 O O . THR B 1 123 ? -9.211 -26.781 5.742 1 97.5 123 THR B O 1
ATOM 2823 N N . SER B 1 124 ? -10.383 -25.531 4.332 1 98.06 124 SER B N 1
ATOM 2824 C CA . SER B 1 124 ? -9.297 -25.469 3.354 1 98.06 124 SER B CA 1
ATOM 2825 C C . SER B 1 124 ? -8.164 -24.578 3.836 1 98.06 124 SER B C 1
ATOM 2827 O O . SER B 1 124 ? -8.305 -23.875 4.836 1 98.06 124 SER B O 1
ATOM 2829 N N . ASN B 1 125 ? -7.059 -24.641 3.162 1 98.19 125 ASN B N 1
ATOM 2830 C CA . ASN B 1 125 ? -5.918 -23.797 3.502 1 98.19 125 ASN B CA 1
ATOM 2831 C C . ASN B 1 125 ? -6.223 -22.328 3.258 1 98.19 125 ASN B C 1
ATOM 2833 O O . ASN B 1 125 ? -5.812 -21.469 4.039 1 98.19 125 ASN B O 1
ATOM 2837 N N . VAL B 1 126 ? -6.969 -22.062 2.201 1 97.62 126 VAL B N 1
ATOM 2838 C CA . VAL B 1 126 ? -7.363 -20.688 1.891 1 97.62 126 VAL B CA 1
ATOM 2839 C C . VAL B 1 126 ? -8.281 -20.156 2.988 1 97.62 126 VAL B C 1
ATOM 2841 O O . VAL B 1 126 ? -8.062 -19.062 3.508 1 97.62 126 VAL B O 1
ATOM 2844 N N . ALA B 1 127 ? -9.234 -20.953 3.357 1 97.56 127 ALA B N 1
ATOM 2845 C CA . ALA B 1 127 ? -10.203 -20.516 4.367 1 97.56 127 ALA B CA 1
ATOM 2846 C C . ALA B 1 127 ? -9.516 -20.266 5.707 1 97.56 127 ALA B C 1
ATOM 2848 O O . ALA B 1 127 ? -9.773 -19.234 6.352 1 97.56 127 ALA B O 1
ATOM 2849 N N . ILE B 1 128 ? -8.703 -21.141 6.109 1 97.44 128 ILE B N 1
ATOM 2850 C CA . ILE B 1 128 ? -7.996 -21 7.379 1 97.44 128 ILE B CA 1
ATOM 2851 C C . ILE B 1 128 ? -7.137 -19.75 7.355 1 97.44 128 ILE B C 1
ATOM 2853 O O . ILE B 1 128 ? -7.074 -19.016 8.344 1 97.44 128 ILE B O 1
ATOM 2857 N N . THR B 1 129 ? -6.508 -19.531 6.246 1 97.12 129 THR B N 1
ATOM 2858 C CA . THR B 1 129 ? -5.715 -18.312 6.09 1 97.12 129 THR B CA 1
ATOM 2859 C C . THR B 1 129 ? -6.598 -17.062 6.184 1 97.12 129 THR B C 1
ATOM 2861 O O . THR B 1 129 ? -6.238 -16.094 6.844 1 97.12 129 THR B O 1
ATOM 2864 N N . LEU B 1 130 ? -7.758 -17.094 5.586 1 96 130 LEU B N 1
ATOM 2865 C CA . LEU B 1 130 ? -8.695 -15.984 5.637 1 96 130 LEU B CA 1
ATOM 2866 C C . LEU B 1 130 ? -9.18 -15.742 7.062 1 96 130 LEU B C 1
ATOM 2868 O O . LEU B 1 130 ? -9.328 -14.594 7.484 1 96 130 LEU B O 1
ATOM 2872 N N . TYR B 1 131 ? -9.391 -16.828 7.766 1 95.25 131 TYR B N 1
ATOM 2873 C CA . TYR B 1 131 ? -9.789 -16.703 9.164 1 95.25 131 TYR B CA 1
ATOM 2874 C C . TYR B 1 131 ? -8.711 -15.984 9.969 1 95.25 131 TYR B C 1
ATOM 2876 O O . TYR B 1 131 ? -9.016 -15.078 10.758 1 95.25 131 TYR B O 1
ATOM 2884 N N . ALA B 1 132 ? -7.539 -16.359 9.75 1 95 132 ALA B N 1
ATOM 2885 C CA . ALA B 1 132 ? -6.418 -15.758 10.469 1 95 132 ALA B CA 1
ATOM 2886 C C . ALA B 1 132 ? -6.281 -14.273 10.125 1 95 132 ALA B C 1
ATOM 2888 O O . ALA B 1 132 ? -5.965 -13.453 10.984 1 95 132 ALA B O 1
ATOM 2889 N N . MET B 1 133 ? -6.562 -13.938 8.898 1 95.06 133 MET B N 1
ATOM 2890 C CA . MET B 1 133 ? -6.406 -12.57 8.414 1 95.06 133 MET B CA 1
ATOM 2891 C C . MET B 1 133 ? -7.566 -11.695 8.875 1 95.06 133 MET B C 1
ATOM 2893 O O . MET B 1 133 ? -7.469 -10.469 8.852 1 95.06 133 MET B O 1
ATOM 2897 N N . ALA B 1 134 ? -8.625 -12.289 9.211 1 91.88 134 ALA B N 1
ATOM 2898 C CA . ALA B 1 134 ? -9.812 -11.547 9.602 1 91.88 134 ALA B CA 1
ATOM 2899 C C . ALA B 1 134 ? -9.547 -10.703 10.852 1 91.88 134 ALA B C 1
ATOM 2901 O O . ALA B 1 134 ? -10.008 -9.562 10.945 1 91.88 134 ALA B O 1
ATOM 2902 N N . LEU B 1 135 ? -8.734 -11.133 11.734 1 90.38 135 LEU B N 1
ATOM 2903 C CA . LEU B 1 135 ? -8.484 -10.43 12.992 1 90.38 135 LEU B CA 1
ATOM 2904 C C . LEU B 1 135 ? -7.805 -9.086 12.734 1 90.38 135 LEU B C 1
ATOM 2906 O O . LEU B 1 135 ? -8.336 -8.039 13.086 1 90.38 135 LEU B O 1
ATOM 2910 N N . PRO B 1 136 ? -6.711 -9.141 12.039 1 91.44 136 PRO B N 1
ATOM 2911 C CA . PRO B 1 136 ? -6.062 -7.844 11.828 1 91.44 136 PRO B CA 1
ATOM 2912 C C . PRO B 1 136 ? -6.848 -6.934 10.891 1 91.44 136 PRO B C 1
ATOM 2914 O O . PRO B 1 136 ? -6.676 -5.715 10.922 1 91.44 136 PRO B O 1
ATOM 2917 N N . THR B 1 137 ? -7.699 -7.484 10.125 1 93.25 137 THR B N 1
ATOM 2918 C CA . THR B 1 137 ? -8.43 -6.688 9.141 1 93.25 137 THR B CA 1
ATOM 2919 C C . THR B 1 137 ? -9.719 -6.133 9.75 1 93.25 137 THR B C 1
ATOM 2921 O O . THR B 1 137 ? -9.969 -4.93 9.688 1 93.25 137 THR B O 1
ATOM 2924 N N . ILE B 1 138 ? -10.523 -6.977 10.398 1 93.75 138 ILE B N 1
ATOM 2925 C CA . ILE B 1 138 ? -11.875 -6.617 10.828 1 93.75 138 ILE B CA 1
ATOM 2926 C C . ILE B 1 138 ? -11.812 -5.906 12.172 1 93.75 138 ILE B C 1
ATOM 2928 O O . ILE B 1 138 ? -12.531 -4.934 12.406 1 93.75 138 ILE B O 1
ATOM 2932 N N . VAL B 1 139 ? -10.945 -6.277 13.078 1 91.5 139 VAL B N 1
ATOM 2933 C CA . VAL B 1 139 ? -10.906 -5.746 14.43 1 91.5 139 VAL B CA 1
ATOM 2934 C C . VAL B 1 139 ? -10.547 -4.262 14.398 1 91.5 139 VAL B C 1
ATOM 2936 O O . VAL B 1 139 ? -11.266 -3.432 14.969 1 91.5 139 VAL B O 1
ATOM 2939 N N . PRO B 1 140 ? -9.5 -3.92 13.68 1 91.75 140 PRO B N 1
ATOM 2940 C CA . PRO B 1 140 ? -9.227 -2.482 13.641 1 91.75 140 PRO B CA 1
ATOM 2941 C C . PRO B 1 140 ? -10.344 -1.684 12.977 1 91.75 140 PRO B C 1
ATOM 2943 O O . PRO B 1 140 ? -10.578 -0.529 13.344 1 91.75 140 PRO B O 1
ATOM 2946 N N . MET B 1 141 ? -10.977 -2.25 12.07 1 92.88 141 MET B N 1
ATOM 2947 C CA . MET B 1 141 ? -12.078 -1.563 11.398 1 92.88 141 MET B CA 1
ATOM 2948 C C . MET B 1 141 ? -13.242 -1.333 12.359 1 92.88 141 MET B C 1
ATOM 2950 O O . MET B 1 141 ? -13.773 -0.227 12.43 1 92.88 141 MET B O 1
ATOM 2954 N N . ILE B 1 142 ? -13.57 -2.352 13.141 1 94.38 142 ILE B N 1
ATOM 2955 C CA . ILE B 1 142 ? -14.672 -2.268 14.086 1 94.38 142 ILE B CA 1
ATOM 2956 C C . ILE B 1 142 ? -14.289 -1.354 15.25 1 94.38 142 ILE B C 1
ATOM 2958 O O . ILE B 1 142 ? -15.062 -0.474 15.633 1 94.38 142 ILE B O 1
ATOM 2962 N N . ALA B 1 143 ? -13.094 -1.571 15.781 1 93.81 143 ALA B N 1
ATOM 2963 C CA . ALA B 1 143 ? -12.625 -0.75 16.891 1 93.81 143 ALA B CA 1
ATOM 2964 C C . ALA B 1 143 ? -12.484 0.712 16.469 1 93.81 143 ALA B C 1
ATOM 2966 O O . ALA B 1 143 ? -12.906 1.614 17.203 1 93.81 143 ALA B O 1
ATOM 2967 N N . GLY B 1 144 ? -11.898 0.9 15.297 1 93.44 144 GLY B N 1
ATOM 2968 C CA . GLY B 1 144 ? -11.781 2.254 14.773 1 93.44 144 GLY B CA 1
ATOM 2969 C C . GLY B 1 144 ? -13.125 2.912 14.523 1 93.44 144 GLY B C 1
ATOM 2970 O O . GLY B 1 144 ? -13.328 4.078 14.867 1 93.44 144 GLY B O 1
ATOM 2971 N N . GLY B 1 145 ? -14.047 2.158 13.938 1 94.31 145 GLY B N 1
ATOM 2972 C CA . GLY B 1 145 ? -15.391 2.67 13.727 1 94.31 145 GLY B CA 1
ATOM 2973 C C . GLY B 1 145 ? -16.078 3.084 15.016 1 94.31 145 GLY B C 1
ATOM 2974 O O . GLY B 1 145 ? -16.672 4.156 15.094 1 94.31 145 GLY B O 1
ATOM 2975 N N . TYR B 1 146 ? -15.93 2.246 16.016 1 96.19 146 TYR B N 1
ATOM 2976 C CA . TYR B 1 146 ? -16.516 2.547 17.312 1 96.19 146 TYR B CA 1
ATOM 2977 C C . TYR B 1 146 ? -15.914 3.824 17.906 1 96.19 146 TYR B C 1
ATOM 2979 O O . TYR B 1 146 ? -16.641 4.715 18.328 1 96.19 146 TYR B O 1
ATOM 2987 N N . ILE B 1 147 ? -14.594 3.924 17.875 1 96.12 147 ILE B N 1
ATOM 2988 C CA . ILE B 1 147 ? -13.891 5.051 18.484 1 96.12 147 ILE B CA 1
ATOM 2989 C C . ILE B 1 147 ? -14.25 6.34 17.75 1 96.12 147 ILE B C 1
ATOM 2991 O O . ILE B 1 147 ? -14.531 7.363 18.375 1 96.12 147 ILE B O 1
ATOM 2995 N N . TRP B 1 148 ? -14.273 6.293 16.438 1 94.81 148 TRP B N 1
ATOM 2996 C CA . TRP B 1 148 ? -14.562 7.484 15.656 1 94.81 148 TRP B CA 1
ATOM 2997 C C . TRP B 1 148 ? -16 7.93 15.852 1 94.81 148 TRP B C 1
ATOM 2999 O O . TRP B 1 148 ? -16.281 9.125 15.984 1 94.81 148 TRP B O 1
ATOM 3009 N N . LEU B 1 149 ? -16.938 7.008 15.883 1 94.94 149 LEU B N 1
ATOM 3010 C CA . LEU B 1 149 ? -18.344 7.328 16.094 1 94.94 149 LEU B CA 1
ATOM 3011 C C . LEU B 1 149 ? -18.562 7.914 17.484 1 94.94 149 LEU B C 1
ATOM 3013 O O . LEU B 1 149 ? -19.219 8.945 17.641 1 94.94 149 LEU B O 1
ATOM 3017 N N . ARG B 1 150 ? -18.016 7.215 18.438 1 96.56 150 ARG B N 1
ATOM 3018 C CA . ARG B 1 150 ? -18.156 7.68 19.812 1 96.56 150 ARG B CA 1
ATOM 3019 C C . ARG B 1 150 ? -17.625 9.094 19.984 1 96.56 150 ARG B C 1
ATOM 3021 O O . ARG B 1 150 ? -18.297 9.969 20.531 1 96.56 150 ARG B O 1
ATOM 3028 N N . ASN B 1 151 ? -16.406 9.273 19.484 1 95.88 151 ASN B N 1
ATOM 3029 C CA . ASN B 1 151 ? -15.781 10.586 19.594 1 95.88 151 ASN B CA 1
ATOM 3030 C C . ASN B 1 151 ? -16.562 11.641 18.812 1 95.88 151 ASN B C 1
ATOM 3032 O O . ASN B 1 151 ? -16.656 12.797 19.234 1 95.88 151 ASN B O 1
ATOM 3036 N N . GLY B 1 152 ? -17.047 11.258 17.656 1 92.88 152 GLY B N 1
ATOM 3037 C CA . GLY B 1 152 ? -17.891 12.172 16.906 1 92.88 152 GLY B CA 1
ATOM 3038 C C . GLY B 1 152 ? -19.141 12.602 17.656 1 92.88 152 GLY B C 1
ATOM 3039 O O . GLY B 1 152 ? -19.5 13.781 17.656 1 92.88 152 GLY B O 1
ATOM 3040 N N . HIS B 1 153 ? -19.812 11.727 18.359 1 94.06 153 HIS B N 1
ATOM 3041 C CA . HIS B 1 153 ? -21 12.023 19.141 1 94.06 153 HIS B CA 1
ATOM 3042 C C . HIS B 1 153 ? -20.672 12.898 20.344 1 94.06 153 HIS B C 1
ATOM 3044 O O . HIS B 1 153 ? -21.453 13.797 20.688 1 94.06 153 HIS B O 1
ATOM 3050 N N . ILE B 1 154 ? -19.531 12.609 20.922 1 95.88 154 ILE B N 1
ATOM 3051 C CA . ILE B 1 154 ? -19.109 13.43 22.047 1 95.88 154 ILE B CA 1
ATOM 3052 C C . ILE B 1 154 ? -18.859 14.859 21.578 1 95.88 154 ILE B C 1
ATOM 3054 O O . ILE B 1 154 ? -19.266 15.812 22.25 1 95.88 154 ILE B O 1
ATOM 3058 N N . LEU B 1 155 ? -18.219 14.938 20.484 1 94.44 155 LEU B N 1
ATOM 3059 C CA . LEU B 1 155 ? -17.938 16.266 19.938 1 94.44 155 LEU B CA 1
ATOM 3060 C C . LEU B 1 155 ? -19.234 16.984 19.594 1 94.44 155 LEU B C 1
ATOM 3062 O O . LEU B 1 155 ? -19.281 18.219 19.625 1 94.44 155 LEU B O 1
ATOM 3066 N N . ALA B 1 156 ? -20.281 16.266 19.25 1 91.44 156 ALA B N 1
ATOM 3067 C CA . ALA B 1 156 ? -21.578 16.828 18.906 1 91.44 156 ALA B CA 1
ATOM 3068 C C . ALA B 1 156 ? -22.359 17.203 20.172 1 91.44 156 ALA B C 1
ATOM 3070 O O . ALA B 1 156 ? -23.484 17.703 20.078 1 91.44 156 ALA B O 1
ATOM 3071 N N . GLY B 1 157 ? -21.844 16.859 21.359 1 93.25 157 GLY B N 1
ATOM 3072 C CA . GLY B 1 157 ? -22.438 17.344 22.594 1 93.25 157 GLY B CA 1
ATOM 3073 C C . GLY B 1 157 ? -23.109 16.25 23.406 1 93.25 157 GLY B C 1
ATOM 3074 O O . GLY B 1 157 ? -23.719 16.531 24.453 1 93.25 157 GLY B O 1
ATOM 3075 N N . LEU B 1 158 ? -23.031 15.07 22.969 1 93.56 158 LEU B N 1
ATOM 3076 C CA . LEU B 1 158 ? -23.672 13.984 23.688 1 93.56 158 LEU B CA 1
ATOM 3077 C C . LEU B 1 158 ? -22.812 13.523 24.859 1 93.56 158 LEU B C 1
ATOM 3079 O O . LEU B 1 158 ? -21.578 13.617 24.797 1 93.56 158 LEU B O 1
ATOM 3083 N N . ASP B 1 159 ? -23.484 13.008 25.844 1 95 159 ASP B N 1
ATOM 3084 C CA . ASP B 1 159 ? -22.734 12.477 26.984 1 95 159 ASP B CA 1
ATOM 3085 C C . ASP B 1 159 ? -22.031 11.164 26.625 1 95 159 ASP B C 1
ATOM 3087 O O . ASP B 1 159 ? -22.422 10.492 25.656 1 95 159 ASP B O 1
ATOM 3091 N N . GLY B 1 160 ? -21.078 10.703 27.469 1 94 160 GLY B N 1
ATOM 3092 C CA . GLY B 1 160 ? -20.234 9.555 27.203 1 94 160 GLY B CA 1
ATOM 3093 C C . GLY B 1 160 ? -21.016 8.258 27.062 1 94 160 GLY B C 1
ATOM 3094 O O . GLY B 1 160 ? -20.766 7.477 26.141 1 94 160 GLY B O 1
ATOM 3095 N N . ALA B 1 161 ? -21.938 8.133 27.922 1 95.69 161 ALA B N 1
ATOM 3096 C CA . ALA B 1 161 ? -22.703 6.887 27.922 1 95.69 161 ALA B CA 1
ATOM 3097 C C . ALA B 1 161 ? -23.594 6.801 26.688 1 95.69 161 ALA B C 1
ATOM 3099 O O . ALA B 1 161 ? -23.656 5.758 26.016 1 95.69 161 ALA B O 1
ATOM 3100 N N . ARG B 1 162 ? -24.25 7.828 26.406 1 93.88 162 ARG B N 1
ATOM 3101 C CA . ARG B 1 162 ? -25.125 7.863 25.234 1 93.88 162 ARG B CA 1
ATOM 3102 C C . ARG B 1 162 ? -24.312 7.766 23.953 1 93.88 162 ARG B C 1
ATOM 3104 O O . ARG B 1 162 ? -24.703 7.082 23 1 93.88 162 ARG B O 1
ATOM 3111 N N . ALA B 1 163 ? -23.188 8.453 23.906 1 95.94 163 ALA B N 1
ATOM 3112 C CA . ALA B 1 163 ? -22.281 8.391 22.75 1 95.94 163 ALA B CA 1
ATOM 3113 C C . ALA B 1 163 ? -21.812 6.965 22.5 1 95.94 163 ALA B C 1
ATOM 3115 O O . ALA B 1 163 ? -21.797 6.504 21.359 1 95.94 163 ALA B O 1
ATOM 3116 N N . SER B 1 164 ? -21.453 6.312 23.578 1 96.69 164 SER B N 1
ATOM 3117 C CA . SER B 1 164 ? -21 4.934 23.484 1 96.69 164 SER B CA 1
ATOM 3118 C C . SER B 1 164 ? -22.109 4.02 22.953 1 96.69 164 SER B C 1
ATOM 3120 O O . SER B 1 164 ? -21.859 3.162 22.109 1 96.69 164 SER B O 1
ATOM 3122 N N . SER B 1 165 ? -23.312 4.207 23.469 1 95.94 165 SER B N 1
ATOM 3123 C CA . SER B 1 165 ? -24.438 3.395 23.031 1 95.94 165 SER B CA 1
ATOM 3124 C C . SER B 1 165 ? -24.734 3.602 21.547 1 95.94 165 SER B C 1
ATOM 3126 O O . SER B 1 165 ? -24.969 2.637 20.828 1 95.94 165 SER B O 1
ATOM 3128 N N . LEU B 1 166 ? -24.703 4.766 21.156 1 94.06 166 LEU B N 1
ATOM 3129 C CA . LEU B 1 166 ? -24.969 5.078 19.75 1 94.06 166 LEU B CA 1
ATOM 3130 C C . LEU B 1 166 ? -23.859 4.547 18.859 1 94.06 166 LEU B C 1
ATOM 3132 O O . LEU B 1 166 ? -24.109 4.109 17.734 1 94.06 166 LEU B O 1
ATOM 3136 N N . ALA B 1 167 ? -22.656 4.613 19.328 1 97 167 ALA B N 1
ATOM 3137 C CA . ALA B 1 167 ? -21.531 4.09 18.578 1 97 167 ALA B CA 1
ATOM 3138 C C . ALA B 1 167 ? -21.656 2.582 18.359 1 97 167 ALA B C 1
ATOM 3140 O O . ALA B 1 167 ? -21.391 2.076 17.266 1 97 167 ALA B O 1
ATOM 3141 N N . VAL B 1 168 ? -22.047 1.906 19.422 1 96.31 168 VAL B N 1
ATOM 3142 C CA . VAL B 1 168 ? -22.266 0.467 19.312 1 96.31 168 VAL B CA 1
ATOM 3143 C C . VAL B 1 168 ? -23.359 0.18 18.297 1 96.31 168 VAL B C 1
ATOM 3145 O O . VAL B 1 168 ? -23.234 -0.72 17.469 1 96.31 168 VAL B O 1
ATOM 3148 N N . LYS B 1 169 ? -24.438 0.906 18.344 1 94.94 169 LYS B N 1
ATOM 3149 C CA . LYS B 1 169 ? -25.531 0.75 17.391 1 94.94 169 LYS B CA 1
ATOM 3150 C C . LYS B 1 169 ? -25.062 1.021 15.969 1 94.94 169 LYS B C 1
ATOM 3152 O O . LYS B 1 169 ? -25.438 0.312 15.039 1 94.94 169 LYS B O 1
ATOM 3157 N N . GLY B 1 170 ? -24.25 2.02 15.836 1 94.69 170 GLY B N 1
ATOM 3158 C CA . GLY B 1 170 ? -23.703 2.324 14.531 1 94.69 170 GLY B CA 1
ATOM 3159 C C . GLY B 1 170 ? -22.891 1.185 13.945 1 94.69 170 GLY B C 1
ATOM 3160 O O . GLY B 1 170 ? -23.031 0.848 12.766 1 94.69 170 GLY B O 1
ATOM 3161 N N . VAL B 1 171 ? -22.047 0.635 14.773 1 95.69 171 VAL B N 1
ATOM 3162 C CA . VAL B 1 171 ? -21.219 -0.491 14.336 1 95.69 171 VAL B CA 1
ATOM 3163 C C . VAL B 1 171 ? -22.125 -1.673 13.977 1 95.69 171 VAL B C 1
ATOM 3165 O O . VAL B 1 171 ? -21.891 -2.35 12.969 1 95.69 171 VAL B O 1
ATOM 3168 N N . ALA B 1 172 ? -23.141 -1.884 14.75 1 95.62 172 ALA B N 1
ATOM 3169 C CA . ALA B 1 172 ? -24.078 -2.965 14.477 1 95.62 172 ALA B CA 1
ATOM 3170 C C . ALA B 1 172 ? -24.781 -2.756 13.141 1 95.62 172 ALA B C 1
ATOM 3172 O O . ALA B 1 172 ? -24.953 -3.701 12.359 1 95.62 172 ALA B O 1
ATOM 3173 N N . ILE B 1 173 ? -25.156 -1.573 12.914 1 93.75 173 ILE B N 1
ATOM 3174 C CA . ILE B 1 173 ? -25.844 -1.248 11.672 1 93.75 173 ILE B CA 1
ATOM 3175 C C . ILE B 1 173 ? -24.875 -1.418 10.492 1 93.75 173 ILE B C 1
ATOM 3177 O O . ILE B 1 173 ? -25.281 -1.856 9.414 1 93.75 173 ILE B O 1
ATOM 3181 N N . TYR B 1 174 ? -23.688 -1.059 10.719 1 94.31 174 TYR B N 1
ATOM 3182 C CA . TYR B 1 174 ? -22.672 -1.289 9.688 1 94.31 174 TYR B CA 1
ATOM 3183 C C . TYR B 1 174 ? -22.594 -2.768 9.328 1 94.31 174 TYR B C 1
ATOM 3185 O O . TYR B 1 174 ? -22.641 -3.127 8.148 1 94.31 174 TYR B O 1
ATOM 3193 N N . LEU B 1 175 ? -22.516 -3.557 10.312 1 95.12 175 LEU B N 1
ATOM 3194 C CA . LEU B 1 175 ? -22.438 -4.996 10.086 1 95.12 175 LEU B CA 1
ATOM 3195 C C . LEU B 1 175 ? -23.703 -5.52 9.422 1 95.12 175 LEU B C 1
ATOM 3197 O O . LEU B 1 175 ? -23.641 -6.395 8.562 1 95.12 175 LEU B O 1
ATOM 3201 N N . LEU B 1 176 ? -24.797 -5.02 9.82 1 93.94 176 LEU B N 1
ATOM 3202 C CA . LEU B 1 176 ? -26.062 -5.375 9.18 1 93.94 176 LEU B CA 1
ATOM 3203 C C . LEU B 1 176 ? -26.062 -4.969 7.715 1 93.94 176 LEU B C 1
ATOM 3205 O O . LEU B 1 176 ? -26.547 -5.719 6.859 1 93.94 176 LEU B O 1
ATOM 3209 N N . GLY B 1 177 ? -25.562 -3.785 7.465 1 93.69 177 GLY B N 1
ATOM 3210 C CA . GLY B 1 177 ? -25.453 -3.328 6.09 1 93.69 177 GLY B CA 1
ATOM 3211 C C . GLY B 1 177 ? -24.594 -4.227 5.227 1 93.69 177 GLY B C 1
ATOM 3212 O O . GLY B 1 177 ? -24.922 -4.48 4.062 1 93.69 177 GLY B O 1
ATOM 3213 N N . VAL B 1 178 ? -23.516 -4.668 5.789 1 95.25 178 VAL B N 1
ATOM 3214 C CA . VAL B 1 178 ? -22.641 -5.586 5.082 1 95.25 178 VAL B CA 1
ATOM 3215 C C . VAL B 1 178 ? -23.375 -6.883 4.77 1 95.25 178 VAL B C 1
ATOM 3217 O O . VAL B 1 178 ? -23.281 -7.414 3.66 1 95.25 178 VAL B O 1
ATOM 3220 N N . PHE B 1 179 ? -24.141 -7.344 5.707 1 95.69 179 PHE B N 1
ATOM 3221 C CA . PHE B 1 179 ? -24.922 -8.562 5.531 1 95.69 179 PHE B CA 1
ATOM 3222 C C . PHE B 1 179 ? -25.969 -8.391 4.441 1 95.69 179 PHE B C 1
ATOM 3224 O O . PHE B 1 179 ? -26.172 -9.281 3.611 1 95.69 179 PHE B O 1
ATOM 3231 N N . VAL B 1 180 ? -26.609 -7.277 4.465 1 94.44 180 VAL B N 1
ATOM 3232 C CA . VAL B 1 180 ? -27.609 -6.977 3.443 1 94.44 180 VAL B CA 1
ATOM 3233 C C . VAL B 1 180 ? -26.953 -6.957 2.066 1 94.44 180 VAL B C 1
ATOM 3235 O O . VAL B 1 180 ? -27.5 -7.504 1.102 1 94.44 180 VAL B O 1
ATOM 3238 N N . ALA B 1 181 ? -25.828 -6.324 1.946 1 96.19 181 ALA B N 1
ATOM 3239 C CA . ALA B 1 181 ? -25.078 -6.293 0.687 1 96.19 181 ALA B CA 1
ATOM 3240 C C . ALA B 1 181 ? -24.766 -7.703 0.204 1 96.19 181 ALA B C 1
ATOM 3242 O O . ALA B 1 181 ? -24.844 -7.988 -0.993 1 96.19 181 ALA B O 1
ATOM 3243 N N . PHE B 1 182 ? -24.391 -8.531 1.109 1 97 182 PHE B N 1
ATOM 3244 C CA . PHE B 1 182 ? -24.094 -9.93 0.798 1 97 182 PHE B CA 1
ATOM 3245 C C . PHE B 1 182 ? -25.328 -10.633 0.251 1 97 182 PHE B C 1
ATOM 3247 O O . PHE B 1 182 ? -25.25 -11.312 -0.775 1 97 182 PHE B O 1
ATOM 3254 N N . LEU B 1 183 ? -26.438 -10.477 0.934 1 96.06 183 LEU B N 1
ATOM 3255 C CA . LEU B 1 183 ? -27.688 -11.094 0.501 1 96.06 183 LEU B CA 1
ATOM 3256 C C . LEU B 1 183 ? -28.109 -10.578 -0.874 1 96.06 183 LEU B C 1
ATOM 3258 O O . LEU B 1 183 ? -28.594 -11.344 -1.706 1 96.06 183 LEU B O 1
ATOM 3262 N N . MET B 1 184 ? -27.922 -9.297 -1.046 1 96.31 184 MET B N 1
ATOM 3263 C CA . MET B 1 184 ? -28.234 -8.711 -2.346 1 96.31 184 MET B CA 1
ATOM 3264 C C . MET B 1 184 ? -27.391 -9.352 -3.447 1 96.31 184 MET B C 1
ATOM 3266 O O . MET B 1 184 ? -27.906 -9.672 -4.52 1 96.31 184 MET B O 1
ATOM 3270 N N . ALA B 1 185 ? -26.141 -9.539 -3.197 1 96.38 185 ALA B N 1
ATOM 3271 C CA . ALA B 1 185 ? -25.25 -10.141 -4.184 1 96.38 185 ALA B CA 1
ATOM 3272 C C . ALA B 1 185 ? -25.656 -11.586 -4.484 1 96.38 185 ALA B C 1
ATOM 3274 O O . ALA B 1 185 ? -25.656 -12.008 -5.641 1 96.38 185 ALA B O 1
ATOM 3275 N N . ALA B 1 186 ? -26 -12.289 -3.451 1 95.06 186 ALA B N 1
ATOM 3276 C CA . ALA B 1 186 ? -26.469 -13.672 -3.611 1 95.06 186 ALA B CA 1
ATOM 3277 C C . ALA B 1 186 ? -27.734 -13.727 -4.461 1 95.06 186 ALA B C 1
ATOM 3279 O O . ALA B 1 186 ? -27.828 -14.531 -5.387 1 95.06 186 ALA B O 1
ATOM 3280 N N . CYS B 1 187 ? -28.641 -12.875 -4.172 1 94.5 187 CYS B N 1
ATOM 3281 C CA . CYS B 1 187 ? -29.891 -12.82 -4.918 1 94.5 187 CYS B CA 1
ATOM 3282 C C . CYS B 1 187 ? -29.641 -12.477 -6.383 1 94.5 187 CYS B C 1
ATOM 3284 O O . CYS B 1 187 ? -30.172 -13.125 -7.281 1 94.5 187 CYS B O 1
ATOM 3286 N N . ALA B 1 188 ? -28.812 -11.438 -6.598 1 94.44 188 ALA B N 1
ATOM 3287 C CA . ALA B 1 188 ? -28.5 -11.039 -7.965 1 94.44 188 ALA B CA 1
ATOM 3288 C C . ALA B 1 188 ? -27.859 -12.195 -8.742 1 94.44 188 ALA B C 1
ATOM 3290 O O . ALA B 1 188 ? -28.172 -12.398 -9.914 1 94.44 188 ALA B O 1
ATOM 3291 N N . THR B 1 189 ? -27.016 -12.953 -8.047 1 93.62 189 THR B N 1
ATOM 3292 C CA . THR B 1 189 ? -26.344 -14.086 -8.68 1 93.62 189 THR B CA 1
ATOM 3293 C C . THR B 1 189 ? -27.344 -15.18 -9.039 1 93.62 189 THR B C 1
ATOM 3295 O O . THR B 1 189 ? -27.344 -15.695 -10.156 1 93.62 189 THR B O 1
ATOM 3298 N N . VAL B 1 190 ? -28.234 -15.516 -8.141 1 92.06 190 VAL B N 1
ATOM 3299 C CA . VAL B 1 190 ? -29.219 -16.578 -8.344 1 92.06 190 VAL B CA 1
ATOM 3300 C C . VAL B 1 190 ? -30.156 -16.203 -9.5 1 92.06 190 VAL B C 1
ATOM 3302 O O . VAL B 1 190 ? -30.406 -17.016 -10.391 1 92.06 190 VAL B O 1
ATOM 3305 N N . ILE B 1 191 ? -30.547 -14.953 -9.508 1 91.44 191 ILE B N 1
ATOM 3306 C CA . ILE B 1 191 ? -31.422 -14.492 -10.57 1 91.44 191 ILE B CA 1
ATOM 3307 C C . ILE B 1 191 ? -30.688 -14.523 -11.906 1 91.44 191 ILE B C 1
ATOM 3309 O O . ILE B 1 191 ? -31.25 -14.953 -12.922 1 91.44 191 ILE B O 1
ATOM 3313 N N . SER B 1 192 ? -29.484 -14.109 -11.922 1 90.25 192 SER B N 1
ATOM 3314 C CA . SER B 1 192 ? -28.672 -14.094 -13.133 1 90.25 192 SER B CA 1
ATOM 3315 C C . SER B 1 192 ? -28.5 -15.5 -13.695 1 90.25 192 SER B C 1
ATOM 3317 O O . SER B 1 192 ? -28.547 -15.695 -14.914 1 90.25 192 SER B O 1
ATOM 3319 N N . LEU B 1 193 ? -28.281 -16.453 -12.859 1 87.62 193 LEU B N 1
ATOM 3320 C CA . LEU B 1 193 ? -28.031 -17.844 -13.273 1 87.62 193 LEU B CA 1
ATOM 3321 C C . LEU B 1 193 ? -29.312 -18.469 -13.844 1 87.62 193 LEU B C 1
ATOM 3323 O O . LEU B 1 193 ? -29.25 -19.312 -14.727 1 87.62 193 LEU B O 1
ATOM 3327 N N . HIS B 1 194 ? -30.391 -18.031 -13.344 1 86.5 194 HIS B N 1
ATOM 3328 C CA . HIS B 1 194 ? -31.656 -18.562 -13.828 1 86.5 194 HIS B CA 1
ATOM 3329 C C . HIS B 1 194 ? -31.969 -18.047 -15.227 1 86.5 194 HIS B C 1
ATOM 3331 O O . HIS B 1 194 ? -32.594 -18.75 -16.016 1 86.5 194 HIS B O 1
ATOM 3337 N N . LEU B 1 195 ? -31.438 -16.828 -15.477 1 82.62 195 LEU B N 1
ATOM 3338 C CA . LEU B 1 195 ? -31.75 -16.234 -16.766 1 82.62 195 LEU B CA 1
ATOM 3339 C C . LEU B 1 195 ? -30.688 -16.594 -17.812 1 82.62 195 LEU B C 1
ATOM 3341 O O . LEU B 1 195 ? -30.875 -16.328 -19 1 82.62 195 LEU B O 1
ATOM 3345 N N . THR B 1 196 ? -29.969 -17.656 -17.875 1 65.81 196 THR B N 1
ATOM 3346 C CA . THR B 1 196 ? -28.969 -18.375 -18.641 1 65.81 196 THR B CA 1
ATOM 3347 C C . THR B 1 196 ? -28.297 -17.438 -19.656 1 65.81 196 THR B C 1
ATOM 3349 O O . THR B 1 196 ? -27.469 -17.875 -20.453 1 65.81 196 THR B O 1
ATOM 3352 N N . THR B 1 197 ? -28.703 -16.141 -19.828 1 64.25 197 THR B N 1
ATOM 3353 C CA . THR B 1 197 ? -28.094 -15.305 -20.875 1 64.25 197 THR B CA 1
ATOM 3354 C C . THR B 1 197 ? -27.141 -14.281 -20.25 1 64.25 197 THR B C 1
ATOM 3356 O O . THR B 1 197 ? -27.172 -14.047 -19.047 1 64.25 197 THR B O 1
ATOM 3359 N N . GLN B 1 198 ? -26.156 -13.852 -21.016 1 65.94 198 GLN B N 1
ATOM 3360 C CA . GLN B 1 198 ? -25.281 -12.742 -20.641 1 65.94 198 GLN B CA 1
ATOM 3361 C C . GLN B 1 198 ? -26.094 -11.547 -20.156 1 65.94 198 GLN B C 1
ATOM 3363 O O . GLN B 1 198 ? -25.688 -10.828 -19.234 1 65.94 198 GLN B O 1
ATOM 3368 N N . ALA B 1 199 ? -27.266 -11.508 -20.719 1 76.31 199 ALA B N 1
ATOM 3369 C CA . ALA B 1 199 ? -28.188 -10.453 -20.312 1 76.31 199 ALA B CA 1
ATOM 3370 C C . ALA B 1 199 ? -28.719 -10.711 -18.906 1 76.31 199 ALA B C 1
ATOM 3372 O O . ALA B 1 199 ? -29.203 -9.797 -18.25 1 76.31 199 ALA B O 1
ATOM 3373 N N . GLY B 1 200 ? -28.438 -11.898 -18.5 1 79.06 200 GLY B N 1
ATOM 3374 C CA . GLY B 1 200 ? -28.922 -12.312 -17.203 1 79.06 200 GLY B CA 1
ATOM 3375 C C . GLY B 1 200 ? -28.25 -11.602 -16.047 1 79.06 200 GLY B C 1
ATOM 3376 O O . GLY B 1 200 ? -28.906 -11.242 -15.062 1 79.06 200 GLY B O 1
ATOM 3377 N N . MET B 1 201 ? -27 -11.359 -16.266 1 87.06 201 MET B N 1
ATOM 3378 C CA . MET B 1 201 ? -26.25 -10.664 -15.219 1 87.06 201 MET B CA 1
ATOM 3379 C C . MET B 1 201 ? -26.828 -9.273 -14.969 1 87.06 201 MET B C 1
ATOM 3381 O O . MET B 1 201 ? -27.078 -8.891 -13.82 1 87.06 201 MET B O 1
ATOM 3385 N N . LEU B 1 202 ? -27.016 -8.594 -16.047 1 88.62 202 LEU B N 1
ATOM 3386 C CA . LEU B 1 202 ? -27.547 -7.234 -15.93 1 88.62 202 LEU B CA 1
ATOM 3387 C C . LEU B 1 202 ? -28.953 -7.238 -15.344 1 88.62 202 LEU B C 1
ATOM 3389 O O . LEU B 1 202 ? -29.266 -6.422 -14.477 1 88.62 202 LEU B O 1
ATOM 3393 N N . VAL B 1 203 ? -29.719 -8.141 -15.781 1 89 203 VAL B N 1
ATOM 3394 C CA . VAL B 1 203 ? -31.094 -8.234 -15.297 1 89 203 VAL B CA 1
ATOM 3395 C C . VAL B 1 203 ? -31.094 -8.578 -13.805 1 89 203 VAL B C 1
ATOM 3397 O O . VAL B 1 203 ? -31.844 -7.984 -13.023 1 89 203 VAL B O 1
ATOM 3400 N N . GLY B 1 204 ? -30.266 -9.523 -13.43 1 90.75 204 GLY B N 1
ATOM 3401 C CA . GLY B 1 204 ? -30.156 -9.883 -12.023 1 90.75 204 GLY B CA 1
ATOM 3402 C C . GLY B 1 204 ? -29.781 -8.711 -11.141 1 90.75 204 GLY B C 1
ATOM 3403 O O . GLY B 1 204 ? -30.359 -8.523 -10.07 1 90.75 204 GLY B O 1
ATOM 3404 N N . VAL B 1 205 ? -28.891 -7.953 -11.586 1 92.25 205 VAL B N 1
ATOM 3405 C CA . VAL B 1 205 ? -28.406 -6.801 -10.82 1 92.25 205 VAL B CA 1
ATOM 3406 C C . VAL B 1 205 ? -29.516 -5.746 -10.742 1 92.25 205 VAL B C 1
ATOM 3408 O O . VAL B 1 205 ? -29.812 -5.23 -9.664 1 92.25 205 VAL B O 1
ATOM 3411 N N . ILE B 1 206 ? -30.203 -5.477 -11.852 1 92.62 206 ILE B N 1
ATOM 3412 C CA . ILE B 1 206 ? -31.219 -4.441 -11.914 1 92.62 206 ILE B CA 1
ATOM 3413 C C . ILE B 1 206 ? -32.406 -4.84 -11.031 1 92.62 206 ILE B C 1
ATOM 3415 O O . ILE B 1 206 ? -32.906 -4.027 -10.25 1 92.62 206 ILE B O 1
ATOM 3419 N N . VAL B 1 207 ? -32.781 -6.035 -11.148 1 91.38 207 VAL B N 1
ATOM 3420 C CA . VAL B 1 207 ? -33.906 -6.512 -10.359 1 91.38 207 VAL B CA 1
ATOM 3421 C C . VAL B 1 207 ? -33.594 -6.434 -8.875 1 91.38 207 VAL B C 1
ATOM 3423 O O . VAL B 1 207 ? -34.406 -5.961 -8.07 1 91.38 207 VAL B O 1
ATOM 3426 N N . THR B 1 208 ? -32.406 -6.887 -8.562 1 92.81 208 THR B N 1
ATOM 3427 C CA . THR B 1 208 ? -31.984 -6.895 -7.168 1 92.81 208 THR B CA 1
ATOM 3428 C C . THR B 1 208 ? -31.922 -5.473 -6.613 1 92.81 208 THR B C 1
ATOM 3430 O O . THR B 1 208 ? -32.406 -5.207 -5.516 1 92.81 208 THR B O 1
ATOM 3433 N N . ILE B 1 209 ? -31.375 -4.559 -7.363 1 92.69 209 ILE B N 1
ATOM 3434 C CA . ILE B 1 209 ? -31.234 -3.18 -6.906 1 92.69 209 ILE B CA 1
ATOM 3435 C C . ILE B 1 209 ? -32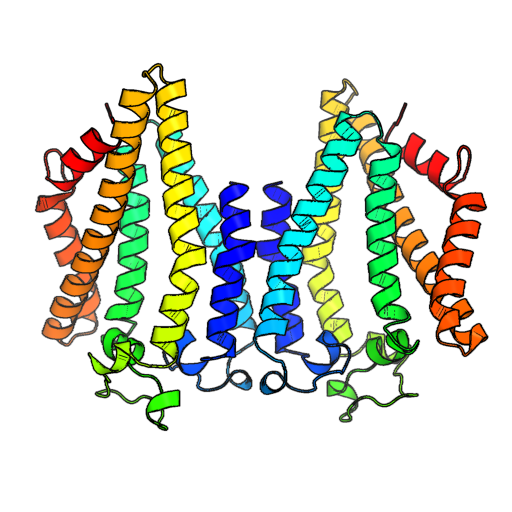.625 -2.535 -6.781 1 92.69 209 ILE B C 1
ATOM 3437 O O . ILE B 1 209 ? -32.875 -1.813 -5.82 1 92.69 209 ILE B O 1
ATOM 3441 N N . THR B 1 210 ? -33.5 -2.816 -7.684 1 92.25 210 THR B N 1
ATOM 3442 C CA . THR B 1 210 ? -34.844 -2.25 -7.676 1 92.25 210 THR B CA 1
ATOM 3443 C C . THR B 1 210 ? -35.625 -2.771 -6.484 1 92.25 210 THR B C 1
ATOM 3445 O O . THR B 1 210 ? -36.281 -1.994 -5.77 1 92.25 210 THR B O 1
ATOM 3448 N N . VAL B 1 211 ? -35.531 -4.016 -6.246 1 90.75 211 VAL B N 1
ATOM 3449 C CA . VAL B 1 211 ? -36.281 -4.629 -5.141 1 90.75 211 VAL B CA 1
ATOM 3450 C C . VAL B 1 211 ? -35.688 -4.152 -3.811 1 90.75 211 VAL B C 1
ATOM 3452 O O . VAL B 1 211 ? -36.438 -3.811 -2.889 1 90.75 211 VAL B O 1
ATOM 3455 N N . ALA B 1 212 ? -34.375 -4.156 -3.736 1 91.94 212 ALA B N 1
ATOM 3456 C CA . ALA B 1 212 ? -33.719 -3.688 -2.514 1 91.94 212 ALA B CA 1
ATOM 3457 C C . ALA B 1 212 ? -34.094 -2.234 -2.223 1 91.94 212 ALA B C 1
ATOM 3459 O O . ALA B 1 212 ? -34.312 -1.86 -1.065 1 91.94 212 ALA B O 1
ATOM 3460 N N . TYR B 1 213 ? -34.125 -1.435 -3.277 1 91.69 213 TYR B N 1
ATOM 3461 C CA . TYR B 1 213 ? -34.531 -0.037 -3.107 1 91.69 213 TYR B CA 1
ATOM 3462 C C . TYR B 1 213 ? -35.938 0.081 -2.574 1 91.69 213 TYR B C 1
ATOM 3464 O O . TYR B 1 213 ? -36.188 0.799 -1.604 1 91.69 213 TYR B O 1
ATOM 3472 N N . ALA B 1 214 ? -36.812 -0.596 -3.107 1 89.75 214 ALA B N 1
ATOM 3473 C CA . ALA B 1 214 ? -38.219 -0.525 -2.75 1 89.75 214 ALA B CA 1
ATOM 3474 C C . ALA B 1 214 ? -38.469 -1.025 -1.327 1 89.75 214 ALA B C 1
ATOM 3476 O O . ALA B 1 214 ? -39.281 -0.475 -0.596 1 89.75 214 ALA B O 1
ATOM 3477 N N . LEU B 1 215 ? -37.625 -1.938 -0.915 1 85.94 215 LEU B N 1
ATOM 3478 C CA . LEU B 1 215 ? -37.906 -2.594 0.358 1 85.94 215 LEU B CA 1
ATOM 3479 C C . LEU B 1 215 ? -37.062 -1.987 1.478 1 85.94 215 LEU B C 1
ATOM 3481 O O . LEU B 1 215 ? -37.531 -1.886 2.617 1 85.94 215 LEU B O 1
ATOM 3485 N N . ALA B 1 216 ? -35.906 -1.588 1.109 1 87.19 216 ALA B N 1
ATOM 3486 C CA . ALA B 1 216 ? -34.969 -1.34 2.205 1 87.19 216 ALA B CA 1
ATOM 3487 C C . ALA B 1 216 ? -34.438 0.082 2.146 1 87.19 216 ALA B C 1
ATOM 3489 O O . ALA B 1 216 ? -34.312 0.756 3.174 1 87.19 216 ALA B O 1
ATOM 3490 N N . PHE B 1 217 ? -34.219 0.629 0.977 1 91.38 217 PHE B N 1
ATOM 3491 C CA . PHE B 1 217 ? -33.375 1.814 0.903 1 91.38 217 PHE B CA 1
ATOM 3492 C C . PHE B 1 217 ? -34.219 3.068 0.699 1 91.38 217 PHE B C 1
ATOM 3494 O O . PHE B 1 217 ? -33.75 4.184 0.938 1 91.38 217 PHE B O 1
ATOM 3501 N N . ARG B 1 218 ? -35.438 2.879 0.31 1 90.5 218 ARG B N 1
ATOM 3502 C CA . ARG B 1 218 ? -36.281 4.043 0.106 1 90.5 218 ARG B CA 1
ATOM 3503 C C . ARG B 1 218 ? -36.625 4.707 1.435 1 90.5 218 ARG B C 1
ATOM 3505 O O . ARG B 1 218 ? -36.406 4.129 2.5 1 90.5 218 ARG B O 1
ATOM 3512 N N . ARG B 1 219 ? -37.094 5.949 1.251 1 89 219 ARG B N 1
ATOM 3513 C CA . ARG B 1 219 ? -37.531 6.66 2.451 1 89 219 ARG B CA 1
ATOM 3514 C C . ARG B 1 219 ? -38.594 5.859 3.215 1 89 219 ARG B C 1
ATOM 3516 O O . ARG B 1 219 ? -39.562 5.402 2.635 1 89 219 ARG B O 1
ATOM 3523 N N . GLY B 1 220 ? -38.219 5.676 4.438 1 87.94 220 GLY B N 1
ATOM 3524 C CA . GLY B 1 220 ? -39.125 4.902 5.254 1 87.94 220 GLY B CA 1
ATOM 3525 C C . GLY B 1 220 ? -38.844 3.414 5.234 1 87.94 220 GLY B C 1
ATOM 3526 O O . GLY B 1 220 ? -39.438 2.645 5.984 1 87.94 220 GLY B O 1
ATOM 3527 N N . GLY B 1 221 ? -37.969 3 4.422 1 88.19 221 GLY B N 1
ATOM 3528 C CA . GLY B 1 221 ? -37.594 1.599 4.375 1 88.19 221 GLY B CA 1
ATOM 3529 C C . GLY B 1 221 ? -36.812 1.15 5.602 1 88.19 221 GLY B C 1
ATOM 3530 O O . GLY B 1 221 ? -36.344 1.979 6.391 1 88.19 221 GLY B O 1
ATOM 3531 N N . ILE B 1 222 ? -36.688 -0.148 5.68 1 85 222 ILE B N 1
ATOM 3532 C CA . ILE B 1 222 ? -36.125 -0.749 6.887 1 85 222 ILE B CA 1
ATOM 3533 C C . ILE B 1 222 ? -34.688 -0.288 7.074 1 85 222 ILE B C 1
ATOM 3535 O O . ILE B 1 222 ? -34.312 0.144 8.164 1 85 222 ILE B O 1
ATOM 3539 N N . LEU B 1 223 ? -33.906 -0.315 6.008 1 86.88 223 LEU B N 1
ATOM 3540 C CA . LEU B 1 223 ? -32.469 0.019 6.148 1 86.88 223 LEU B CA 1
ATOM 3541 C C . LEU B 1 223 ? -32.281 1.527 6.254 1 86.88 223 LEU B C 1
ATOM 3543 O O . LEU B 1 223 ? -31.375 1.994 6.949 1 86.88 223 LEU B O 1
ATOM 3547 N N . GLN B 1 224 ? -33.156 2.23 5.59 1 89 224 GLN B N 1
ATOM 3548 C CA . GLN B 1 224 ? -33.062 3.682 5.719 1 89 224 GLN B CA 1
ATOM 3549 C C . GLN B 1 224 ? -33.344 4.125 7.148 1 89 224 GLN B C 1
ATOM 3551 O O . GLN B 1 224 ? -32.625 4.973 7.695 1 89 224 GLN B O 1
ATOM 3556 N N . THR B 1 225 ? -34.344 3.516 7.738 1 88.94 225 THR B N 1
ATOM 3557 C CA . THR B 1 225 ? -34.688 3.834 9.117 1 88.94 225 THR B CA 1
ATOM 3558 C C . THR B 1 225 ? -33.594 3.4 10.078 1 88.94 225 THR B C 1
ATOM 3560 O O . THR B 1 225 ? -33.219 4.148 10.984 1 88.94 225 THR B O 1
ATOM 3563 N N . ALA B 1 226 ? -33.094 2.264 9.82 1 87.94 226 ALA B N 1
ATOM 3564 C CA . ALA B 1 226 ? -32.031 1.732 10.68 1 87.94 226 ALA B CA 1
ATOM 3565 C C . ALA B 1 226 ? -30.781 2.604 10.617 1 87.94 226 ALA B C 1
ATOM 3567 O O . ALA B 1 226 ? -30.188 2.926 11.656 1 87.94 226 ALA B O 1
ATOM 3568 N N . ILE B 1 227 ? -30.406 2.965 9.461 1 88.12 227 ILE B N 1
ATOM 3569 C CA . ILE B 1 227 ? -29.219 3.789 9.273 1 88.12 227 ILE B CA 1
ATOM 3570 C C . ILE B 1 227 ? -29.453 5.168 9.891 1 88.12 227 ILE B C 1
ATOM 3572 O O . ILE B 1 227 ? -28.594 5.68 10.609 1 88.12 227 ILE B O 1
ATOM 3576 N N . SER B 1 228 ? -30.609 5.758 9.68 1 89.19 228 SER B N 1
ATOM 3577 C CA . SER B 1 228 ? -30.922 7.078 10.219 1 89.19 228 SER B CA 1
ATOM 3578 C C . SER B 1 228 ? -30.906 7.07 11.742 1 89.19 228 SER B C 1
ATOM 3580 O O . SER B 1 228 ? -30.344 7.973 12.375 1 89.19 228 SER B O 1
ATOM 3582 N N . ARG B 1 229 ? -31.422 6.047 12.289 1 84.38 229 ARG B N 1
ATOM 3583 C CA . ARG B 1 229 ? -31.469 5.938 13.742 1 84.38 229 ARG B CA 1
ATOM 3584 C C . ARG B 1 229 ? -30.109 5.539 14.312 1 84.38 229 ARG B C 1
ATOM 3586 O O . ARG B 1 229 ? -29.703 6.055 15.352 1 84.38 229 ARG B O 1
ATOM 3593 N N . GLY B 1 230 ? -29.438 4.656 13.633 1 84.5 230 GLY B N 1
ATOM 3594 C CA . GLY B 1 230 ? -28.188 4.117 14.117 1 84.5 230 GLY B CA 1
ATOM 3595 C C . GLY B 1 230 ? -27.047 5.125 14.094 1 84.5 230 GLY B C 1
ATOM 3596 O O . GLY B 1 230 ? -26.156 5.086 14.938 1 84.5 230 GLY B O 1
ATOM 3597 N N . PHE B 1 231 ? -27.141 5.98 13.172 1 85.75 231 PHE B N 1
ATOM 3598 C CA . PHE B 1 231 ? -26.078 6.961 13.039 1 85.75 231 PHE B CA 1
ATOM 3599 C C . PHE B 1 231 ? -26.562 8.352 13.414 1 85.75 231 PHE B C 1
ATOM 3601 O O . PHE B 1 231 ? -25.875 9.344 13.195 1 85.75 231 PHE B O 1
ATOM 3608 N N . ASN B 1 232 ? -27.781 8.383 13.969 1 80.06 232 ASN B N 1
ATOM 3609 C CA . ASN B 1 232 ? -28.375 9.625 14.461 1 80.06 232 ASN B CA 1
ATOM 3610 C C . ASN B 1 232 ? -28.422 10.695 13.367 1 80.06 232 ASN B C 1
ATOM 3612 O O . ASN B 1 232 ? -27.969 11.82 13.578 1 80.06 232 ASN B O 1
ATOM 3616 N N . LEU B 1 233 ? -28.953 10.203 12.281 1 81.5 233 LEU B N 1
ATOM 3617 C CA . LEU B 1 233 ? -29.078 11.148 11.18 1 81.5 233 LEU B CA 1
ATOM 3618 C C . LEU B 1 233 ? -30.375 11.953 11.289 1 81.5 233 LEU B C 1
ATOM 3620 O O . LEU B 1 233 ? -31.375 11.461 11.805 1 81.5 233 LEU B O 1
ATOM 3624 N N . THR B 1 234 ? -30.25 13.289 11.062 1 69.62 234 THR B N 1
ATOM 3625 C CA . THR B 1 234 ? -31.422 14.141 11.086 1 69.62 234 THR B CA 1
ATOM 3626 C C . THR B 1 234 ? -32.188 14.039 9.766 1 69.62 234 THR B C 1
ATOM 3628 O O . THR B 1 234 ? -31.594 13.812 8.711 1 69.62 234 THR B O 1
#

InterPro domains:
  IPR059653 AF_1499 [PF27259] (69-228)

Solvent-accessible surface area (backbone atoms only — not comparable to full-atom values): 23744 Å² total; per-residue (Å²): 106,40,66,56,40,47,46,39,34,51,43,50,49,23,50,52,47,34,40,35,66,76,34,28,24,53,67,50,62,60,75,32,75,43,68,88,66,51,55,50,69,56,56,26,46,53,52,18,43,54,45,50,53,49,50,50,51,50,51,53,35,50,53,29,46,76,70,69,36,50,68,60,34,56,47,48,58,33,52,50,44,21,53,52,38,26,46,46,40,17,44,96,79,60,50,16,46,30,43,68,26,42,53,40,90,76,70,75,46,82,89,51,95,90,46,61,43,63,78,60,27,67,74,29,70,67,38,48,51,50,57,64,49,40,52,74,54,49,47,56,50,52,53,48,49,31,50,52,41,21,51,50,33,39,73,74,66,41,53,69,67,60,15,46,53,40,14,53,41,31,51,50,47,50,53,49,41,50,49,49,16,41,51,46,20,51,49,17,33,53,47,13,58,72,53,76,38,84,65,13,50,58,49,13,46,51,52,39,52,52,52,45,34,72,55,24,59,32,92,83,14,59,50,35,47,47,50,31,62,26,64,67,52,130,105,41,66,57,40,47,46,39,36,52,43,51,48,24,50,52,47,35,41,35,66,75,34,28,25,53,67,50,61,60,75,30,75,42,66,88,66,49,55,48,68,58,56,26,46,52,53,20,45,53,44,49,51,49,51,50,50,50,51,53,36,51,50,28,47,76,70,70,37,51,68,61,33,55,47,49,57,34,51,51,42,21,53,53,38,25,46,46,39,18,44,93,79,58,49,17,47,29,42,69,26,42,55,41,89,75,70,74,47,80,90,51,95,91,47,61,42,62,76,61,27,68,75,30,71,65,38,47,50,51,58,64,48,40,52,75,56,49,46,55,52,52,53,47,51,31,52,52,43,20,50,52,33,38,74,72,68,42,53,72,68,62,16,46,52,40,14,52,40,30,50,51,45,50,54,50,40,50,50,50,16,41,52,45,21,52,49,17,35,54,47,12,60,72,51,78,40,82,64,12,50,59,49,12,46,51,52,38,52,52,51,44,34,70,54,25,60,32,93,82,14,60,51,38,48,47,49,31,63,26,63,65,54,132